Protein AF-0000000066282012 (afdb_homodimer)

Secondary structure (DSSP, 8-state):
-----GGGG-GGGGSPPSSHHHHHHHHHHHHHHHHHHHHHHT--EEETTSBEE-STTT---------------BTTEETTTTEE--HHHHHHHHHHHHHTTSEEEE-TTS-B--GGG--EEEE-SS-HHHHHHHHHHHHHHTT-TTSEEEHHHHHH-GGGTTSTTTT--HHHHHHHHHHHHHTTSEEEEE-TTS-EEEEEE-/-----GGGG-GGGGSPPSSHHHHHHHHHHHHHHHHHHHHHHT--EEETTSBEE-STTT---------------BTTEETTTTEE--HHHHHHHHHHHHHTTSEEEE-TTS-B--GGG--EEEE-SS-HHHHHHHHHHHHHHTT-TTSEEEHHHHHH-GGGTTSTTTT--HHHHHHHHHHHHHTTSEEEEE-TTS-EEEEEE-

pLDDT: mean 90.38, std 16.51, range [32.97, 98.81]

GO terms:
  GO:0000727 double-strand break repair via break-induced replication (P, HMP)
  GO:0005198 structural molecule activity (F, IDA)
  GO:0000814 ESCRT II complex (C, IDA)
  GO:0005198 structural molecule activity (F, IMP)
  GO:0005829 cytosol (C, HDA)
  GO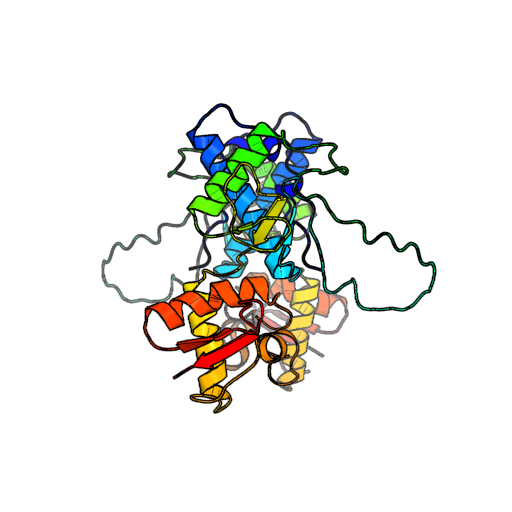:1904669 ATP export (P, IMP)
  GO:0006623 protein targeting to vacuole (P, IMP)
  GO:0000122 negative regulation of transcription by RNA polymerase II (P, IMP)
  GO:0005515 protein binding (F, IPI)
  GO:0043162 ubiquitin-dependent protein catabolic process via the multivesicular body sorting pathway (P, IDA)

Structure (mmCIF, N/CA/C/O backbone):
data_AF-0000000066282012-model_v1
#
loop_
_entity.id
_entity.type
_entity.pdbx_description
1 polymer 'Vacuolar protein-sorting-associated protein 25'
#
loop_
_atom_site.group_PDB
_atom_site.id
_atom_site.type_symbol
_atom_site.label_atom_id
_atom_site.label_alt_id
_atom_site.label_comp_id
_atom_site.label_asym_id
_atom_site.label_entity_id
_atom_site.label_seq_id
_atom_site.pdbx_PDB_ins_code
_atom_site.Cartn_x
_atom_site.Cartn_y
_atom_site.Cartn_z
_atom_site.occupancy
_atom_site.B_iso_or_equiv
_atom_site.auth_seq_id
_atom_site.auth_comp_id
_atom_site.auth_asym_id
_atom_site.auth_atom_id
_atom_site.pdbx_PDB_model_num
ATOM 1 N N . MET A 1 1 ? -2.496 -4.574 12.977 1 41.44 1 MET A N 1
ATOM 2 C CA . MET A 1 1 ? -1.714 -3.348 13.117 1 41.44 1 MET A CA 1
ATOM 3 C C . MET A 1 1 ? -0.965 -3.033 11.82 1 41.44 1 MET A C 1
ATOM 5 O O . MET A 1 1 ? -0.315 -3.908 11.25 1 41.44 1 MET A O 1
ATOM 9 N N . SER A 1 2 ? -1.35 -2.045 11.062 1 56.31 2 SER A N 1
ATOM 10 C CA . SER A 1 2 ? -0.956 -1.795 9.68 1 56.31 2 SER A CA 1
ATOM 11 C C . SER A 1 2 ? 0.54 -1.516 9.57 1 56.31 2 SER A C 1
ATOM 13 O O . SER A 1 2 ? 1.037 -0.541 10.141 1 56.31 2 SER A O 1
ATOM 15 N N . ALA A 1 3 ? 1.397 -2.445 9.32 1 78.19 3 ALA A N 1
ATOM 16 C CA . ALA A 1 3 ? 2.846 -2.613 9.242 1 78.19 3 ALA A CA 1
ATOM 17 C C . ALA A 1 3 ? 3.438 -1.736 8.141 1 78.19 3 ALA A C 1
ATOM 19 O O . ALA A 1 3 ? 2.719 -1.271 7.254 1 78.19 3 ALA A O 1
ATOM 20 N N . LEU A 1 4 ? 4.477 -1.032 8.406 1 93.38 4 LEU A N 1
ATOM 21 C CA . LEU A 1 4 ? 5.332 -0.391 7.41 1 93.38 4 LEU A CA 1
ATOM 22 C C . LEU A 1 4 ? 5.637 -1.342 6.258 1 93.38 4 LEU A C 1
ATOM 24 O O . LEU A 1 4 ? 5.879 -2.531 6.477 1 93.38 4 LEU A O 1
ATOM 28 N N . PRO A 1 5 ? 5.449 -0.832 5.066 1 95.25 5 PRO A N 1
ATOM 29 C CA . PRO A 1 5 ? 5.707 -1.697 3.912 1 95.25 5 PRO A CA 1
ATOM 30 C C . PRO A 1 5 ? 7.16 -2.16 3.832 1 95.25 5 PRO A C 1
ATOM 32 O O . PRO A 1 5 ? 8.039 -1.548 4.441 1 95.25 5 PRO A O 1
ATOM 35 N N . PRO A 1 6 ? 7.395 -3.146 3.066 1 95.81 6 PRO A N 1
ATOM 36 C CA . PRO A 1 6 ? 8.742 -3.699 2.965 1 95.81 6 PRO A CA 1
ATOM 37 C C . PRO A 1 6 ? 9.773 -2.67 2.492 1 95.81 6 PRO A C 1
ATOM 39 O O . PRO A 1 6 ? 10.93 -2.709 2.91 1 95.81 6 PRO A O 1
ATOM 42 N N . VAL A 1 7 ? 9.367 -1.748 1.699 1 96.94 7 VAL A N 1
ATOM 43 C CA . VAL A 1 7 ? 10.281 -0.755 1.149 1 96.94 7 VAL A CA 1
ATOM 44 C C . VAL A 1 7 ? 10.891 0.068 2.281 1 96.94 7 VAL A C 1
ATOM 46 O O . VAL A 1 7 ? 11.984 0.626 2.135 1 96.94 7 VAL A O 1
ATOM 49 N N . TYR A 1 8 ? 10.172 0.156 3.373 1 98 8 TYR A N 1
ATOM 50 C CA . TYR A 1 8 ? 10.672 0.896 4.523 1 98 8 TYR A CA 1
ATOM 51 C C . TYR A 1 8 ? 11.992 0.306 5.016 1 98 8 TYR A C 1
ATOM 53 O O . TYR A 1 8 ? 12.781 0.995 5.664 1 98 8 TYR A O 1
ATOM 61 N N . SER A 1 9 ? 12.266 -0.897 4.727 1 97.31 9 SER A N 1
ATOM 62 C CA . SER A 1 9 ? 13.5 -1.551 5.156 1 97.31 9 SER A CA 1
ATOM 63 C C . SER A 1 9 ? 14.5 -1.657 4.012 1 97.31 9 SER A C 1
ATOM 65 O O . SER A 1 9 ? 15.43 -2.469 4.062 1 97.31 9 SER A O 1
ATOM 67 N N . PHE A 1 10 ? 14.336 -0.864 2.961 1 97.88 10 PHE A N 1
ATOM 68 C CA . PHE A 1 10 ? 15.25 -0.803 1.826 1 97.88 10 PHE A CA 1
ATOM 69 C C . PHE A 1 10 ? 16.25 0.333 1.996 1 97.88 10 PHE A C 1
ATOM 71 O O . PHE A 1 10 ? 15.922 1.498 1.764 1 97.88 10 PHE A O 1
ATOM 78 N N . PRO A 1 11 ? 17.453 0.085 2.293 1 97.44 11 PRO A N 1
ATOM 79 C CA . PRO A 1 11 ? 18.438 1.054 2.771 1 97.44 11 PRO A CA 1
ATOM 80 C C . PRO A 1 11 ? 18.641 2.225 1.811 1 97.44 11 PRO A C 1
ATOM 82 O O . PRO A 1 11 ? 18.75 3.373 2.246 1 97.44 11 PRO A O 1
ATOM 85 N N . PRO A 1 12 ? 18.594 2.047 0.502 1 97.56 12 PRO A N 1
ATOM 86 C CA . PRO A 1 12 ? 18.812 3.184 -0.396 1 97.56 12 PRO A CA 1
ATOM 87 C C . PRO A 1 12 ? 17.766 4.281 -0.216 1 97.56 12 PRO A C 1
ATOM 89 O O . PRO A 1 12 ? 18.016 5.434 -0.585 1 97.56 12 PRO A O 1
ATOM 92 N N . LEU A 1 13 ? 16.625 3.924 0.334 1 98.5 13 LEU A N 1
ATOM 93 C CA . LEU A 1 13 ? 15.562 4.898 0.56 1 98.5 13 LEU A CA 1
ATOM 94 C C . LEU A 1 13 ? 16 5.961 1.559 1 98.5 13 LEU A C 1
ATOM 96 O O . LEU A 1 13 ? 15.477 7.078 1.556 1 98.5 13 LEU A O 1
ATOM 100 N N . TYR A 1 14 ? 17.031 5.691 2.35 1 98.44 14 TYR A N 1
ATOM 101 C CA . TYR A 1 14 ? 17.406 6.555 3.463 1 98.44 14 TYR A CA 1
ATOM 102 C C . TYR A 1 14 ? 18.531 7.508 3.057 1 98.44 14 TYR A C 1
ATOM 104 O O . TYR A 1 14 ? 18.828 8.461 3.777 1 98.44 14 TYR A O 1
ATOM 112 N N . THR A 1 15 ? 19.094 7.211 1.908 1 97.62 15 THR A N 1
ATOM 113 C CA . THR A 1 15 ? 20.188 8.039 1.425 1 97.62 15 THR A CA 1
ATOM 114 C C . THR A 1 15 ? 19.703 8.992 0.333 1 97.62 15 THR A C 1
ATOM 116 O O . THR A 1 15 ? 19.172 8.555 -0.685 1 97.62 15 THR A O 1
ATOM 119 N N . ARG A 1 16 ? 19.906 10.227 0.501 1 98.38 16 ARG A N 1
ATOM 120 C CA . ARG A 1 16 ? 19.516 11.234 -0.478 1 98.38 16 ARG A CA 1
ATOM 121 C C . ARG A 1 16 ? 20.203 10.992 -1.819 1 98.38 16 ARG A C 1
ATOM 123 O O . ARG A 1 16 ? 21.422 11.133 -1.936 1 98.38 16 ARG A O 1
ATOM 130 N N . GLN A 1 17 ? 19.375 10.734 -2.838 1 97.5 17 GLN A N 1
ATOM 131 C CA . GLN A 1 17 ? 19.922 10.375 -4.141 1 97.5 17 GLN A CA 1
ATOM 132 C C . GLN A 1 17 ? 20.438 11.602 -4.883 1 97.5 17 GLN A C 1
ATOM 134 O O . GLN A 1 17 ? 19.766 12.641 -4.918 1 97.5 17 GLN A O 1
ATOM 139 N N . PRO A 1 18 ? 21.594 11.469 -5.461 1 97.19 18 PRO A N 1
ATOM 140 C CA . PRO A 1 18 ? 22.188 12.625 -6.137 1 97.19 18 PRO A CA 1
ATOM 141 C C . PRO A 1 18 ? 21.438 13.008 -7.414 1 97.19 18 PRO A C 1
ATOM 143 O O . PRO A 1 18 ? 21.438 14.18 -7.805 1 97.19 18 PRO A O 1
ATOM 146 N N . ASN A 1 19 ? 20.906 11.992 -8.086 1 96.06 19 ASN A N 1
ATOM 147 C CA . ASN A 1 19 ? 20.109 12.242 -9.297 1 96.06 19 ASN A CA 1
ATOM 148 C C . ASN A 1 19 ? 18.75 12.82 -8.961 1 96.06 19 ASN A C 1
ATOM 150 O O . ASN A 1 19 ? 18 12.242 -8.164 1 96.06 19 ASN A O 1
ATOM 154 N N . SER A 1 20 ? 18.5 13.969 -9.555 1 96.56 20 SER A N 1
ATOM 155 C CA . SER A 1 20 ? 17.297 14.703 -9.211 1 96.56 20 SER A CA 1
ATOM 156 C C . SER A 1 20 ? 16.047 13.883 -9.508 1 96.56 20 SER A C 1
ATOM 158 O O . SER A 1 20 ? 15.086 13.898 -8.727 1 96.56 20 SER A O 1
ATOM 160 N N . LEU A 1 21 ? 16.062 13.25 -10.633 1 94.69 21 LEU A N 1
ATOM 161 C CA . LEU A 1 21 ? 14.898 12.445 -11 1 94.69 21 LEU A CA 1
ATOM 162 C C . LEU A 1 21 ? 14.703 11.297 -10.016 1 94.69 21 LEU A C 1
ATOM 164 O O . LEU A 1 21 ? 13.578 11.047 -9.57 1 94.69 21 LEU A O 1
ATOM 168 N N . THR A 1 22 ? 15.75 10.602 -9.664 1 96.5 22 THR A N 1
ATOM 169 C CA . THR A 1 22 ? 15.711 9.523 -8.688 1 96.5 22 THR A CA 1
ATOM 170 C C . THR A 1 22 ? 15.266 10.039 -7.32 1 96.5 22 THR A C 1
ATOM 172 O O . THR A 1 22 ? 14.469 9.398 -6.637 1 96.5 22 THR A O 1
ATOM 175 N N . ARG A 1 23 ? 15.773 11.18 -7.004 1 98.12 23 ARG A N 1
ATOM 176 C CA . ARG A 1 23 ? 15.445 11.781 -5.719 1 98.12 23 ARG A CA 1
ATOM 177 C C . ARG A 1 23 ? 13.961 12.117 -5.637 1 98.12 23 ARG A C 1
ATOM 179 O O . ARG A 1 23 ? 13.336 11.922 -4.594 1 98.12 23 ARG A O 1
ATOM 186 N N . ARG A 1 24 ? 13.453 12.641 -6.688 1 98.06 24 ARG A N 1
ATOM 187 C CA . ARG A 1 24 ? 12.023 12.953 -6.723 1 98.06 24 ARG A CA 1
ATOM 188 C C . ARG A 1 24 ? 11.188 11.703 -6.465 1 98.06 24 ARG A C 1
ATOM 190 O O . ARG A 1 24 ? 10.203 11.75 -5.723 1 98.06 24 ARG A O 1
ATOM 197 N N . GLN A 1 25 ? 11.578 10.609 -7.105 1 97.62 25 GLN A N 1
ATOM 198 C CA . GLN A 1 25 ? 10.867 9.352 -6.891 1 97.62 25 GLN A CA 1
ATOM 199 C C . GLN A 1 25 ? 11.055 8.852 -5.457 1 97.62 25 GLN A C 1
ATOM 201 O O . GLN A 1 25 ? 10.125 8.305 -4.863 1 97.62 25 GLN A O 1
ATOM 206 N N . GLN A 1 26 ? 12.266 9.07 -4.949 1 98.38 26 GLN A N 1
ATOM 207 C CA . GLN A 1 26 ? 12.562 8.734 -3.561 1 98.38 26 GLN A CA 1
ATOM 208 C C . GLN A 1 26 ? 11.656 9.516 -2.605 1 98.38 26 GLN A C 1
ATOM 210 O O . GLN A 1 26 ? 11.047 8.93 -1.705 1 98.38 26 GLN A O 1
ATOM 215 N N . ILE A 1 27 ? 11.539 10.758 -2.861 1 98.81 27 ILE A N 1
ATOM 216 C CA . ILE A 1 27 ? 10.719 11.633 -2.037 1 98.81 27 ILE A CA 1
ATOM 217 C C . ILE A 1 27 ? 9.25 11.203 -2.121 1 98.81 27 ILE A C 1
ATOM 219 O O . ILE A 1 27 ? 8.57 11.109 -1.101 1 98.81 27 ILE A O 1
ATOM 223 N N . SER A 1 28 ? 8.836 10.938 -3.295 1 98.31 28 SER A N 1
ATOM 224 C CA . SER A 1 28 ? 7.461 10.469 -3.48 1 98.31 28 SER A CA 1
ATOM 225 C C . SER A 1 28 ? 7.195 9.195 -2.691 1 98.31 28 SER A C 1
ATOM 227 O O . SER A 1 28 ? 6.113 9.023 -2.131 1 98.31 28 SER A O 1
ATOM 229 N N . THR A 1 29 ? 8.141 8.312 -2.646 1 98.25 29 THR A N 1
ATOM 230 C CA . THR A 1 29 ? 8.008 7.07 -1.9 1 98.25 29 THR A CA 1
ATOM 231 C C . THR A 1 29 ? 7.879 7.344 -0.405 1 98.25 29 THR A C 1
ATOM 233 O O . THR A 1 29 ? 7.027 6.766 0.268 1 98.25 29 THR A O 1
ATOM 236 N N . TRP A 1 30 ? 8.656 8.266 0.115 1 98.75 30 TRP A N 1
ATOM 237 C CA . TRP A 1 30 ? 8.57 8.641 1.523 1 98.75 30 TRP A CA 1
ATOM 238 C C . TRP A 1 30 ? 7.203 9.227 1.85 1 98.75 30 TRP A C 1
ATOM 240 O O . TRP A 1 30 ? 6.602 8.883 2.871 1 98.75 30 TRP A O 1
ATOM 250 N N . ILE A 1 31 ? 6.805 10.062 0.962 1 98.44 31 ILE A N 1
ATOM 251 C CA . ILE A 1 31 ? 5.5 10.688 1.165 1 98.44 31 ILE A CA 1
ATOM 252 C C . ILE A 1 31 ? 4.418 9.609 1.231 1 98.44 31 ILE A C 1
ATOM 254 O O . ILE A 1 31 ? 3.535 9.656 2.092 1 98.44 31 ILE A O 1
ATOM 258 N N . ASP A 1 32 ? 4.512 8.656 0.389 1 97.44 32 ASP A N 1
ATOM 259 C CA . ASP A 1 32 ? 3.559 7.555 0.361 1 97.44 32 ASP A CA 1
ATOM 260 C C . ASP A 1 32 ? 3.607 6.75 1.66 1 97.44 32 ASP A C 1
ATOM 262 O O . ASP A 1 32 ? 2.566 6.422 2.232 1 97.44 32 ASP A O 1
ATOM 266 N N . ILE A 1 33 ? 4.773 6.426 2.125 1 97.56 33 ILE A N 1
ATOM 267 C CA . ILE A 1 33 ? 4.965 5.668 3.357 1 97.56 33 ILE A CA 1
ATOM 268 C C . ILE A 1 33 ? 4.348 6.426 4.531 1 97.56 33 ILE A C 1
ATOM 270 O O . ILE A 1 33 ? 3.576 5.855 5.309 1 97.56 33 ILE A O 1
ATOM 274 N N . ILE A 1 34 ? 4.648 7.703 4.641 1 97.69 34 ILE A N 1
ATOM 275 C CA . ILE A 1 34 ? 4.156 8.539 5.734 1 97.69 34 ILE A CA 1
ATOM 276 C C . ILE A 1 34 ? 2.629 8.578 5.703 1 97.69 34 ILE A C 1
ATOM 278 O O . ILE A 1 34 ? 1.974 8.344 6.719 1 97.69 34 ILE A O 1
ATOM 282 N N . SER A 1 35 ? 2.121 8.867 4.523 1 96.81 35 SER A N 1
ATOM 283 C CA . SER A 1 35 ? 0.679 9.023 4.371 1 96.81 35 SER A CA 1
ATOM 284 C C . SER A 1 35 ? -0.057 7.738 4.738 1 96.81 35 SER A C 1
ATOM 286 O O . SER A 1 35 ? -1.025 7.766 5.5 1 96.81 35 SER A O 1
ATOM 288 N N . GLN A 1 36 ? 0.411 6.617 4.25 1 95.12 36 GLN A N 1
ATOM 289 C CA . GLN A 1 36 ? -0.254 5.34 4.484 1 95.12 36 GLN A CA 1
ATOM 290 C C . GLN A 1 36 ? -0.145 4.922 5.949 1 95.12 36 GLN A C 1
ATOM 292 O O . GLN A 1 36 ? -1.116 4.445 6.535 1 95.12 36 GLN A O 1
ATOM 297 N N . TYR A 1 37 ? 0.98 5.102 6.535 1 95.69 37 TYR A N 1
ATOM 298 C CA . TYR A 1 37 ? 1.194 4.742 7.934 1 95.69 37 TYR A CA 1
ATOM 299 C C . TYR A 1 37 ? 0.274 5.539 8.852 1 95.69 37 T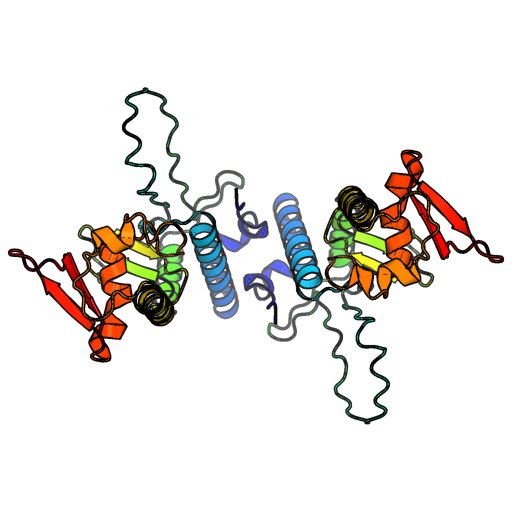YR A C 1
ATOM 301 O O . TYR A 1 37 ? -0.414 4.969 9.703 1 95.69 37 TYR A O 1
ATOM 309 N N . CYS A 1 38 ? 0.281 6.82 8.664 1 95.69 38 CYS A N 1
ATOM 310 C CA . CYS A 1 38 ? -0.518 7.688 9.523 1 95.69 38 CYS A CA 1
ATOM 311 C C . CYS A 1 38 ? -2.008 7.438 9.32 1 95.69 38 CYS A C 1
ATOM 313 O O . CYS A 1 38 ? -2.781 7.441 10.281 1 95.69 38 CYS A O 1
ATOM 315 N N . LYS A 1 39 ? -2.393 7.25 8.094 1 94.94 39 LYS A N 1
ATOM 316 C CA . LYS A 1 39 ? -3.795 6.953 7.816 1 94.94 39 LYS A CA 1
ATOM 317 C C . LYS A 1 39 ? -4.234 5.676 8.523 1 94.94 39 LYS A C 1
ATOM 319 O O . LYS A 1 39 ? -5.258 5.66 9.211 1 94.94 39 LYS A O 1
ATOM 324 N N . THR A 1 40 ? -3.432 4.656 8.359 1 93.06 40 THR A N 1
ATOM 325 C CA . THR A 1 40 ? -3.777 3.35 8.914 1 93.06 40 THR A CA 1
ATOM 326 C C . THR A 1 40 ? -3.805 3.393 10.438 1 93.06 40 THR A C 1
ATOM 328 O O . THR A 1 40 ? -4.656 2.76 11.062 1 93.06 40 THR A O 1
ATOM 331 N N . LYS A 1 41 ? -2.918 4.148 11.039 1 92 41 LYS A N 1
ATOM 332 C CA . LYS A 1 41 ? -2.809 4.219 12.492 1 92 41 LYS A CA 1
ATOM 333 C C . LYS A 1 41 ? -3.615 5.387 13.047 1 92 41 LYS A C 1
ATOM 335 O O . LYS A 1 41 ? -3.623 5.625 14.258 1 92 41 LYS A O 1
ATOM 340 N N . LYS A 1 42 ? -4.25 6.125 12.164 1 92 42 LYS A N 1
ATOM 341 C CA . LYS A 1 42 ? -5.066 7.281 12.516 1 92 42 LYS A CA 1
ATOM 342 C C . LYS A 1 42 ? -4.254 8.312 13.289 1 92 42 LYS A C 1
ATOM 344 O O . LYS A 1 42 ? -4.695 8.805 14.328 1 92 42 LYS A O 1
ATOM 349 N N . ILE A 1 43 ? -3.092 8.562 12.82 1 94.25 43 ILE A N 1
ATOM 350 C CA . ILE A 1 43 ? -2.199 9.57 13.383 1 94.25 43 ILE A CA 1
ATOM 351 C C . ILE A 1 43 ? -2.389 10.891 12.641 1 94.25 43 ILE A C 1
ATOM 353 O O . ILE A 1 43 ? -2.33 10.938 11.414 1 94.25 43 ILE A O 1
ATOM 357 N N . TRP A 1 44 ? -2.516 11.938 13.43 1 95.12 44 TRP A N 1
ATOM 358 C CA . TRP A 1 44 ? -2.859 13.219 12.812 1 95.12 44 TRP A CA 1
ATOM 359 C C . TRP A 1 44 ? -1.652 14.141 12.766 1 95.12 44 TRP A C 1
ATOM 361 O O . TRP A 1 44 ? -1.648 15.141 12.039 1 95.12 44 TRP A O 1
ATOM 371 N N . TYR A 1 45 ? -0.568 13.789 13.602 1 93.12 45 TYR A N 1
ATOM 372 C CA . TYR A 1 45 ? 0.567 14.688 13.766 1 93.12 45 TYR A CA 1
ATOM 373 C C . TYR A 1 45 ? 1.885 13.93 13.664 1 93.12 45 TYR A C 1
ATOM 375 O O . TYR A 1 45 ? 1.982 12.781 14.094 1 93.12 45 TYR A O 1
ATOM 383 N N . MET A 1 46 ? 2.781 14.711 13.141 1 96.06 46 MET A N 1
ATOM 384 C CA . MET A 1 46 ? 4.176 14.289 13.242 1 96.06 46 MET A CA 1
ATOM 385 C C . MET A 1 46 ? 5.082 15.484 13.539 1 96.06 46 MET A C 1
ATOM 387 O O . MET A 1 46 ? 4.836 16.594 13.055 1 96.06 46 MET A O 1
ATOM 391 N N . SER A 1 47 ? 6.07 15.266 14.328 1 95.62 47 SER A N 1
ATOM 392 C CA . SER A 1 47 ? 7.043 16.328 14.578 1 95.62 47 SER A CA 1
ATOM 393 C C . SER A 1 47 ? 7.977 16.5 13.383 1 95.62 47 SER A C 1
ATOM 395 O O . SER A 1 47 ? 8.047 15.641 12.508 1 95.62 47 SER A O 1
ATOM 397 N N . VAL A 1 48 ? 8.703 17.547 13.352 1 95.69 48 VAL A N 1
ATOM 398 C CA . VAL A 1 48 ? 9.578 17.922 12.242 1 95.69 48 VAL A CA 1
ATOM 399 C C . VAL A 1 48 ? 10.664 16.859 12.062 1 95.69 48 VAL A C 1
ATOM 401 O O . VAL A 1 48 ? 11.125 16.625 10.945 1 95.69 48 VAL A O 1
ATOM 404 N N . ASP A 1 49 ? 10.992 16.172 13.156 1 95.06 49 ASP A N 1
ATOM 405 C CA . ASP A 1 49 ? 12.047 15.164 13.07 1 95.06 49 ASP A CA 1
ATOM 406 C C . ASP A 1 49 ? 11.492 13.82 12.594 1 95.06 49 ASP A C 1
ATOM 408 O O . ASP A 1 49 ? 12.25 12.867 12.391 1 95.06 49 ASP A O 1
ATOM 412 N N . GLY A 1 50 ? 10.211 13.75 12.453 1 96.12 50 GLY A N 1
ATOM 413 C CA . GLY A 1 50 ? 9.609 12.539 11.914 1 96.12 50 GLY A CA 1
ATOM 414 C C . GLY A 1 50 ? 8.969 11.664 12.977 1 96.12 50 GLY A C 1
ATOM 415 O O . GLY A 1 50 ? 8.531 10.547 12.688 1 96.12 50 GLY A O 1
ATOM 416 N N . THR A 1 51 ? 8.852 12.164 14.195 1 96 51 THR A N 1
ATOM 417 C CA . THR A 1 51 ? 8.242 11.406 15.281 1 96 51 THR A CA 1
ATOM 418 C C . THR A 1 51 ? 6.723 11.523 15.25 1 96 51 THR A C 1
ATOM 420 O O . THR A 1 51 ? 6.184 12.625 15.125 1 96 51 THR A O 1
ATOM 423 N N . VAL A 1 52 ? 6.094 10.367 15.25 1 94.19 52 VAL A N 1
ATOM 424 C CA . VAL A 1 52 ? 4.637 10.352 15.266 1 94.19 52 VAL A CA 1
ATOM 425 C C . VAL A 1 52 ? 4.125 10.781 16.641 1 94.19 52 VAL A C 1
ATOM 427 O O . VAL A 1 52 ? 4.703 10.414 17.656 1 94.19 52 VAL A O 1
ATOM 430 N N . ILE A 1 53 ? 3.111 11.57 16.672 1 87.38 53 ILE A N 1
ATOM 431 C CA . ILE A 1 53 ? 2.516 12.055 17.922 1 87.38 53 ILE A CA 1
ATOM 432 C C . ILE A 1 53 ? 1.062 11.594 18 1 87.38 53 ILE A C 1
ATOM 434 O O . ILE A 1 53 ? 0.241 11.945 17.156 1 87.38 53 ILE A O 1
ATOM 438 N N . ASN A 1 54 ? 0.783 10.672 18.875 1 76.06 54 ASN A N 1
ATOM 439 C CA . ASN A 1 54 ? -0.571 10.156 19.047 1 76.06 54 ASN A CA 1
ATOM 440 C C . ASN A 1 54 ? -1.279 10.828 20.219 1 76.06 54 ASN A C 1
ATOM 442 O O . ASN A 1 54 ? -0.809 10.758 21.359 1 76.06 54 ASN A O 1
ATOM 446 N N . ASP A 1 55 ? -2.174 11.766 20.016 1 62.75 55 ASP A N 1
ATOM 447 C CA . ASP A 1 55 ? -2.943 12.375 21.109 1 62.75 55 ASP A CA 1
ATOM 448 C C . ASP A 1 55 ? -3.859 11.352 21.766 1 62.75 55 ASP A C 1
ATOM 450 O O . ASP A 1 55 ? -4.18 11.469 22.953 1 62.75 55 ASP A O 1
ATOM 454 N N . ASN A 1 56 ? -4.473 10.469 21.031 1 54.78 56 ASN A N 1
ATOM 455 C CA . ASN A 1 56 ? -5.43 9.547 21.641 1 54.78 56 ASN A CA 1
ATOM 456 C C . ASN A 1 56 ? -4.789 8.711 22.734 1 54.78 56 ASN A C 1
ATOM 458 O O . ASN A 1 56 ? -5.488 8.117 23.562 1 54.78 56 ASN A O 1
ATOM 462 N N . GLU A 1 57 ? -3.586 8.609 22.75 1 46.62 57 GLU A N 1
ATOM 463 C CA . GLU A 1 57 ? -2.988 7.852 23.844 1 46.62 57 GLU A CA 1
ATOM 464 C C . GLU A 1 57 ? -2.811 8.727 25.094 1 46.62 57 GLU A C 1
ATOM 466 O O . GLU A 1 57 ? -2.445 8.227 26.156 1 46.62 57 GLU A O 1
ATOM 471 N N . LEU A 1 58 ? -2.951 10.047 25 1 41.12 58 LEU A N 1
ATOM 472 C CA . LEU A 1 58 ? -2.84 10.844 26.219 1 41.12 58 LEU A CA 1
ATOM 473 C C . LEU A 1 58 ? -3.955 10.492 27.203 1 41.12 58 LEU A C 1
ATOM 475 O O . LEU A 1 58 ? -3.758 10.539 28.422 1 41.12 58 LEU A O 1
ATOM 479 N N . ASP A 1 59 ? -5.262 10.398 26.828 1 37.03 59 ASP A N 1
ATOM 480 C CA . ASP A 1 59 ? -6.32 10.367 27.844 1 37.03 59 ASP A CA 1
ATOM 481 C C . ASP A 1 59 ? -6.332 9.039 28.594 1 37.03 59 ASP A C 1
ATOM 483 O O . ASP A 1 59 ? -7.203 8.805 29.422 1 37.03 59 ASP A O 1
ATOM 487 N N . SER A 1 60 ? -6.062 7.891 28.188 1 35.12 60 SER A N 1
ATOM 488 C CA . SER A 1 60 ? -6.309 6.961 29.281 1 35.12 60 SER A CA 1
ATOM 489 C C . SER A 1 60 ? -5.465 7.305 30.5 1 35.12 60 SER A C 1
ATOM 491 O O . SER A 1 60 ? -4.234 7.367 30.422 1 35.12 60 SER A O 1
ATOM 493 N N . GLY A 1 61 ? -5.871 8.164 31.453 1 33.59 61 GLY A N 1
ATOM 494 C CA . GLY A 1 61 ? -5.52 8.406 32.844 1 33.59 61 GLY A CA 1
ATOM 495 C C . GLY A 1 61 ? -4.902 7.203 33.531 1 33.59 61 GLY A C 1
ATOM 496 O O . GLY A 1 61 ? -4.887 7.121 34.75 1 33.59 61 GLY A O 1
ATOM 497 N N . SER A 1 62 ? -5.312 5.91 33.25 1 34.34 62 SER A N 1
ATOM 498 C CA . SER A 1 62 ? -4.738 5.016 34.25 1 34.34 62 SER A CA 1
ATOM 499 C C . SER A 1 62 ? -3.287 5.375 34.562 1 34.34 62 SER A C 1
ATOM 501 O O . SER A 1 62 ? -2.5 5.605 33.625 1 34.34 62 SER A O 1
ATOM 503 N N . THR A 1 63 ? -2.998 5.926 35.812 1 33.06 63 THR A N 1
ATOM 504 C CA . THR A 1 63 ? -1.838 6.012 36.688 1 33.06 63 THR A CA 1
ATOM 505 C C . THR A 1 63 ? -0.868 4.863 36.406 1 33.06 63 THR A C 1
ATOM 507 O O . THR A 1 63 ? 0.124 4.703 37.125 1 33.06 63 THR A O 1
ATOM 510 N N . ASP A 1 64 ? -1.479 3.561 36.281 1 33.88 64 ASP A N 1
ATOM 511 C CA . ASP A 1 64 ? -0.423 2.553 36.344 1 33.88 64 ASP A CA 1
ATOM 512 C C . ASP A 1 64 ? 0.79 2.982 35.531 1 33.88 64 ASP A C 1
ATOM 514 O O . ASP A 1 64 ? 0.647 3.654 34.5 1 33.88 64 ASP A O 1
ATOM 518 N N . ASN A 1 65 ? 2.02 3.014 36.219 1 34.12 65 ASN A N 1
ATOM 519 C CA . ASN A 1 65 ? 3.457 3.016 35.969 1 34.12 65 ASN A CA 1
ATOM 520 C C . ASN A 1 65 ? 3.801 2.355 34.625 1 34.12 65 ASN A C 1
ATOM 522 O O . ASN A 1 65 ? 4.934 1.912 34.438 1 34.12 65 ASN A O 1
ATOM 526 N N . ASP A 1 66 ? 2.834 1.527 34.25 1 35 66 ASP A N 1
ATOM 527 C CA . ASP A 1 66 ? 3.398 0.83 33.094 1 35 66 ASP A CA 1
ATOM 528 C C . ASP A 1 66 ? 3.918 1.819 32.062 1 35 66 ASP A C 1
ATOM 530 O O . ASP A 1 66 ? 3.16 2.654 31.562 1 35 66 ASP A O 1
ATOM 534 N N . ASP A 1 67 ? 5.117 2.244 32.219 1 34.84 67 ASP A N 1
ATOM 535 C CA . ASP A 1 67 ? 6.188 2.633 31.312 1 34.84 67 ASP A CA 1
ATOM 536 C C . ASP A 1 67 ? 5.867 2.203 29.875 1 34.84 67 ASP A C 1
ATOM 538 O O . ASP A 1 67 ? 6.77 1.86 29.109 1 34.84 67 ASP A O 1
ATOM 542 N N . SER A 1 68 ? 4.816 1.537 29.797 1 37.59 68 SER A N 1
ATOM 543 C CA . SER A 1 68 ? 4.656 1.108 28.406 1 37.59 68 SER A CA 1
ATOM 544 C C . SER A 1 68 ? 4.926 2.256 27.438 1 37.59 68 SER A C 1
ATOM 546 O O . SER A 1 68 ? 4.188 3.242 27.406 1 37.59 68 SER A O 1
ATOM 548 N N . LYS A 1 69 ? 6.078 2.648 27.375 1 38.47 69 LYS A N 1
ATOM 549 C CA . LYS A 1 69 ? 6.875 3.508 26.5 1 38.47 69 LYS A CA 1
ATOM 550 C C . LYS A 1 69 ? 6.152 3.777 25.188 1 38.47 69 LYS A C 1
ATOM 552 O O . LYS A 1 69 ? 5.957 2.863 24.391 1 38.47 69 LYS A O 1
ATOM 557 N N . LYS A 1 70 ? 5.074 4.539 25.281 1 45.84 70 LYS A N 1
ATOM 558 C CA . LYS A 1 70 ? 4.539 5.195 24.094 1 45.84 70 LYS A CA 1
ATOM 559 C C . LYS A 1 70 ? 5.617 5.363 23.016 1 45.84 70 LYS A C 1
ATOM 561 O O . LYS A 1 70 ? 6.348 6.355 23.016 1 45.84 70 LYS A O 1
ATOM 566 N N . ILE A 1 71 ? 6.422 4.457 22.906 1 50.47 71 ILE A N 1
ATOM 567 C CA . ILE A 1 71 ? 7.535 4.496 21.969 1 50.47 71 ILE A CA 1
ATOM 568 C C . ILE A 1 71 ? 7.094 5.176 20.672 1 50.47 71 ILE A C 1
ATOM 570 O O . ILE A 1 71 ? 6.242 4.652 19.938 1 50.47 71 ILE A O 1
ATOM 574 N N . SER A 1 72 ? 7.016 6.594 20.75 1 74.19 72 SER A N 1
ATOM 575 C CA . SER A 1 72 ? 6.859 7.477 19.594 1 74.19 72 SER A CA 1
ATOM 576 C C . SER A 1 72 ? 7.793 7.074 18.453 1 74.19 72 SER A C 1
ATOM 578 O O . SER A 1 72 ? 9 6.922 18.656 1 74.19 72 SER A O 1
ATOM 580 N N . LYS A 1 73 ? 7.336 6.453 17.547 1 90.5 73 LYS A N 1
ATOM 581 C CA . LYS A 1 73 ? 8.102 5.965 16.406 1 90.5 73 LYS A CA 1
ATOM 582 C C . LYS A 1 73 ? 8.531 7.117 15.492 1 90.5 73 LYS A C 1
ATOM 584 O O . LYS A 1 73 ? 7.715 7.973 15.148 1 90.5 73 LYS A O 1
ATOM 589 N N . ASN A 1 74 ? 9.797 7.266 15.398 1 96.31 74 ASN A N 1
ATOM 590 C CA . ASN A 1 74 ? 10.336 8.148 14.375 1 96.31 74 ASN A CA 1
ATOM 591 C C . ASN A 1 74 ? 10.445 7.449 13.031 1 96.31 74 ASN A C 1
ATOM 593 O O . ASN A 1 74 ? 11.25 6.527 12.867 1 96.31 74 ASN A O 1
ATOM 597 N N . LEU A 1 75 ? 9.742 7.871 12.039 1 97.38 75 LEU A N 1
ATOM 598 C CA . LEU A 1 75 ? 9.672 7.16 10.766 1 97.38 75 LEU A CA 1
ATOM 599 C C . LEU A 1 75 ? 10.961 7.332 9.977 1 97.38 75 LEU A C 1
ATOM 601 O O . LEU A 1 75 ? 11.266 6.523 9.094 1 97.38 75 LEU A O 1
ATOM 605 N N . PHE A 1 76 ? 11.727 8.359 10.266 1 98.56 76 PHE A N 1
ATOM 606 C CA . PHE A 1 76 ? 12.922 8.617 9.484 1 98.56 76 PHE A CA 1
ATOM 607 C C . PHE A 1 76 ? 14.125 7.898 10.078 1 98.56 76 PHE A C 1
ATOM 609 O O . PHE A 1 76 ? 15.25 8.039 9.578 1 98.56 76 PHE A O 1
ATOM 616 N N . ASN A 1 77 ? 13.891 7.211 11.164 1 97.38 77 ASN A N 1
ATOM 617 C CA . ASN A 1 77 ? 14.914 6.391 11.812 1 97.38 77 ASN A CA 1
ATOM 618 C C . ASN A 1 77 ? 14.477 4.93 11.914 1 97.38 77 ASN A C 1
ATOM 620 O O . ASN A 1 77 ? 13.5 4.613 12.586 1 97.38 77 ASN A O 1
ATOM 624 N N . ASN A 1 78 ? 15.211 4.07 11.188 1 97 78 ASN A N 1
ATOM 625 C CA . ASN A 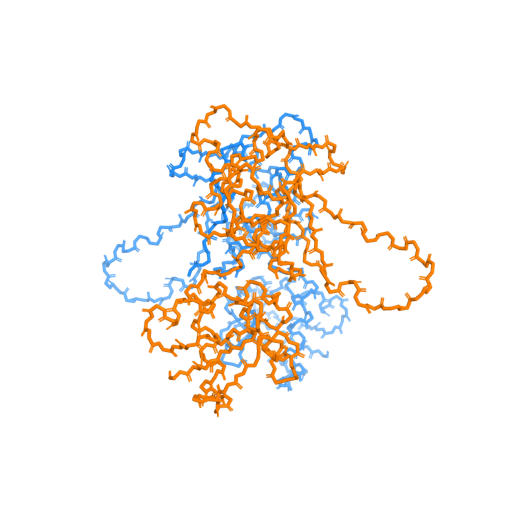1 78 ? 14.945 2.639 11.25 1 97 78 ASN A CA 1
ATOM 626 C C . ASN A 1 78 ? 16.062 1.89 11.961 1 97 78 ASN A C 1
ATOM 628 O O . ASN A 1 78 ? 17.094 1.589 11.359 1 97 78 ASN A O 1
ATOM 632 N N . GLU A 1 79 ? 15.828 1.544 13.172 1 94.81 79 GLU A N 1
ATOM 633 C CA . GLU A 1 79 ? 16.844 0.911 14.016 1 94.81 79 GLU A CA 1
ATOM 634 C C . GLU A 1 79 ? 17.125 -0.516 13.555 1 94.81 79 GLU A C 1
ATOM 636 O O . GLU A 1 79 ? 18.25 -1.009 13.711 1 94.81 79 GLU A O 1
ATOM 641 N N . ASP A 1 80 ? 16.172 -1.174 12.992 1 94 80 ASP A N 1
ATOM 642 C CA . ASP A 1 80 ? 16.328 -2.561 12.562 1 94 80 ASP A CA 1
ATOM 643 C C . ASP A 1 80 ? 17.422 -2.691 11.5 1 94 80 ASP A C 1
ATOM 645 O O . ASP A 1 80 ? 18.156 -3.682 11.469 1 94 80 ASP A O 1
ATOM 649 N N . ILE A 1 81 ? 17.469 -1.65 10.609 1 95.88 81 ILE A N 1
ATOM 650 C CA . ILE A 1 81 ? 18.453 -1.709 9.547 1 95.88 81 ILE A CA 1
ATOM 651 C C . ILE A 1 81 ? 19.531 -0.654 9.781 1 95.88 81 ILE A C 1
ATOM 653 O O . ILE A 1 81 ? 20.391 -0.436 8.93 1 95.88 81 ILE A O 1
ATOM 657 N N . GLN A 1 82 ? 19.438 -0.003 10.914 1 96 82 GLN A N 1
ATOM 658 C CA . GLN A 1 82 ? 20.406 0.991 11.344 1 96 82 GLN A CA 1
ATOM 659 C C . GLN A 1 82 ? 20.578 2.084 10.297 1 96 82 GLN A C 1
ATOM 661 O O . GLN A 1 82 ? 21.703 2.396 9.906 1 96 82 GLN A O 1
ATOM 666 N N . ARG A 1 83 ? 19.469 2.635 9.844 1 97.5 83 ARG A N 1
ATOM 667 C CA . ARG A 1 83 ? 19.469 3.727 8.875 1 97.5 83 ARG A CA 1
ATOM 668 C C . ARG A 1 83 ? 18.625 4.891 9.367 1 97.5 83 ARG A C 1
ATOM 670 O O . ARG A 1 83 ? 17.625 4.688 10.062 1 97.5 83 ARG A O 1
ATOM 677 N N . SER A 1 84 ? 19.062 6.086 8.961 1 98.25 84 SER A N 1
ATOM 678 C CA . SER A 1 84 ? 18.312 7.305 9.258 1 98.25 84 SER A CA 1
ATOM 679 C C . SER A 1 84 ? 18.406 8.297 8.102 1 98.25 84 SER A C 1
ATOM 681 O O . SER A 1 84 ? 19.391 8.305 7.355 1 98.25 84 SER A O 1
ATOM 683 N N . VAL A 1 85 ? 17.453 9.031 7.949 1 98.62 85 VAL A N 1
ATOM 684 C CA . VAL A 1 85 ? 17.438 10.062 6.922 1 98.62 85 VAL A CA 1
ATOM 685 C C . VAL A 1 85 ? 18.078 11.336 7.453 1 98.62 85 VAL A C 1
ATOM 687 O O . VAL A 1 85 ? 17.859 11.727 8.602 1 98.62 85 VAL A O 1
ATOM 690 N N . SER A 1 86 ? 18.906 11.977 6.68 1 98.38 86 SER A N 1
ATOM 691 C CA . SER A 1 86 ? 19.547 13.219 7.098 1 98.38 86 SER A CA 1
ATOM 692 C C . SER A 1 86 ? 18.531 14.344 7.25 1 98.38 86 SER A C 1
ATOM 694 O O . SER A 1 86 ? 17.484 14.344 6.582 1 98.38 86 SER A O 1
ATOM 696 N N . GLN A 1 87 ? 18.875 15.352 8.078 1 97 87 GLN A N 1
ATOM 697 C CA . GLN A 1 87 ? 17.969 16.469 8.32 1 97 87 GLN A CA 1
ATOM 698 C C . GLN A 1 87 ? 17.703 17.25 7.035 1 97 87 GLN A C 1
ATOM 700 O O . GLN A 1 87 ? 16.578 17.688 6.793 1 97 87 GLN A O 1
ATOM 705 N N . VAL A 1 88 ? 18.719 17.406 6.285 1 97.31 88 VAL A N 1
ATOM 706 C CA . VAL A 1 88 ? 18.594 18.125 5.016 1 97.31 88 VAL A CA 1
ATOM 707 C C . VAL A 1 88 ? 17.531 17.438 4.152 1 97.31 88 VAL A C 1
ATOM 709 O O . VAL A 1 88 ? 16.672 18.094 3.582 1 97.31 88 VAL A O 1
ATOM 712 N N . PHE A 1 89 ? 17.609 16.172 4.035 1 98.5 89 PHE A N 1
ATOM 713 C CA . PHE A 1 89 ? 16.688 15.406 3.199 1 98.5 89 PHE A CA 1
ATOM 714 C C . PHE A 1 89 ? 15.297 15.367 3.816 1 98.5 89 PHE A C 1
ATOM 716 O O . PHE A 1 89 ? 14.297 15.438 3.104 1 98.5 89 PHE A O 1
ATOM 723 N N . ILE A 1 90 ? 15.18 15.281 5.125 1 98.25 90 ILE A N 1
ATOM 724 C CA . ILE A 1 90 ? 13.898 15.352 5.812 1 98.25 90 ILE A CA 1
ATOM 725 C C . ILE A 1 90 ? 13.18 16.641 5.438 1 98.25 90 ILE A C 1
ATOM 727 O O . ILE A 1 90 ? 11.992 16.625 5.105 1 98.25 90 ILE A O 1
ATOM 731 N N . ASP A 1 91 ? 13.891 17.688 5.441 1 97.06 91 ASP A N 1
ATOM 732 C CA . ASP A 1 91 ? 13.32 18.984 5.102 1 97.06 91 ASP A CA 1
ATOM 733 C C . ASP A 1 91 ? 12.789 18.984 3.672 1 97.06 91 ASP A C 1
ATOM 735 O O . ASP A 1 91 ? 11.742 19.578 3.396 1 97.06 91 ASP A O 1
ATOM 739 N N . GLU A 1 92 ? 13.531 18.359 2.77 1 98.06 92 GLU A N 1
ATOM 740 C CA . GLU A 1 92 ? 13.086 18.281 1.384 1 98.06 92 GLU A CA 1
ATOM 741 C C . GLU A 1 92 ? 11.789 17.484 1.274 1 98.06 92 GLU A C 1
ATOM 743 O O . GLU A 1 92 ? 10.891 17.844 0.508 1 98.06 92 GLU A O 1
ATOM 748 N N . ILE A 1 93 ? 11.695 16.406 2.012 1 98.62 93 ILE A N 1
ATOM 749 C CA . ILE A 1 93 ? 10.508 15.555 2.012 1 98.62 93 ILE A CA 1
ATOM 750 C C . ILE A 1 93 ? 9.305 16.359 2.504 1 98.62 93 ILE A C 1
ATOM 752 O O . ILE A 1 93 ? 8.266 16.406 1.838 1 98.62 93 ILE A O 1
ATOM 756 N N . TRP A 1 94 ? 9.492 17.062 3.604 1 98 94 TRP A N 1
ATOM 757 C CA . TRP A 1 94 ? 8.406 17.859 4.156 1 98 94 TRP A CA 1
ATOM 758 C C . TRP A 1 94 ? 7.98 18.953 3.178 1 98 94 TRP A C 1
ATOM 760 O O . TRP A 1 94 ? 6.785 19.188 2.982 1 98 94 TRP A O 1
ATOM 770 N N . SER A 1 95 ? 8.977 19.609 2.676 1 97.56 95 SER A N 1
ATOM 771 C CA . SER A 1 95 ? 8.703 20.688 1.738 1 97.56 95 SER A CA 1
ATOM 772 C C . SER A 1 95 ? 7.844 20.203 0.57 1 97.56 95 SER A C 1
ATOM 774 O O . SER A 1 95 ? 6.832 20.828 0.237 1 97.56 95 SER A O 1
ATOM 776 N N . GLN A 1 96 ? 8.258 19.094 -0.014 1 98.31 96 GLN A N 1
ATOM 777 C CA . GLN A 1 96 ? 7.516 18.562 -1.146 1 98.31 96 GLN A CA 1
ATOM 778 C C . GLN A 1 96 ? 6.129 18.078 -0.714 1 98.31 96 GLN A C 1
ATOM 780 O O . GLN A 1 96 ? 5.145 18.312 -1.419 1 98.31 96 GLN A O 1
ATOM 785 N N . MET A 1 97 ? 6.02 17.422 0.4 1 98 97 MET A N 1
ATOM 786 C CA . MET A 1 97 ? 4.738 16.938 0.91 1 98 97 MET A CA 1
ATOM 787 C C . MET A 1 97 ? 3.771 18.094 1.15 1 98 97 MET A C 1
ATOM 789 O O . MET A 1 97 ? 2.584 17.984 0.843 1 98 97 MET A O 1
ATOM 793 N N . THR A 1 98 ? 4.27 19.156 1.655 1 97.06 98 THR A N 1
ATOM 794 C CA . THR A 1 98 ? 3.48 20.375 1.869 1 97.06 98 THR A CA 1
ATOM 795 C C . THR A 1 98 ? 3.006 20.953 0.54 1 97.06 98 THR A C 1
ATOM 797 O O . THR A 1 98 ? 1.835 21.297 0.394 1 97.06 98 THR A O 1
ATOM 800 N N . LYS A 1 99 ? 3.9 21.016 -0.373 1 97 99 LYS A N 1
ATOM 801 C CA . LYS A 1 99 ? 3.574 21.547 -1.696 1 97 99 LYS A CA 1
ATOM 802 C C . LYS A 1 99 ? 2.471 20.719 -2.355 1 97 99 LYS A C 1
ATOM 804 O O . LYS A 1 99 ? 1.629 21.266 -3.074 1 97 99 LYS A O 1
ATOM 809 N N . GLU A 1 100 ? 2.438 19.438 -2.107 1 96.94 100 GLU A N 1
ATOM 810 C CA . GLU A 1 100 ? 1.446 18.547 -2.686 1 96.94 100 GLU A CA 1
ATOM 811 C C . GLU A 1 100 ? 0.131 18.594 -1.914 1 96.94 100 GLU A C 1
ATOM 813 O O . GLU A 1 100 ? -0.848 17.953 -2.299 1 96.94 100 GLU A O 1
ATOM 818 N N . GLY A 1 101 ? 0.124 19.281 -0.817 1 96.12 101 GLY A N 1
ATOM 819 C CA . GLY A 1 101 ? -1.083 19.438 -0.02 1 96.12 101 GLY A CA 1
ATOM 820 C C . GLY A 1 101 ? -1.384 18.219 0.836 1 96.12 101 GLY A C 1
ATOM 821 O O . GLY A 1 101 ? -2.541 17.969 1.175 1 96.12 101 GLY A O 1
ATOM 822 N N . LYS A 1 102 ? -0.34 17.438 1.179 1 97.5 102 LYS A N 1
ATOM 823 C CA . LYS A 1 102 ? -0.542 16.203 1.927 1 97.5 102 LYS A CA 1
ATOM 824 C C . LYS A 1 102 ? -0.179 16.391 3.398 1 97.5 102 LYS A C 1
ATOM 826 O O . LYS A 1 102 ? -0.397 15.484 4.211 1 97.5 102 LYS A O 1
ATOM 831 N N . CYS A 1 103 ? 0.373 17.531 3.709 1 97.5 103 CYS A N 1
ATOM 832 C CA . CYS A 1 103 ? 0.582 17.891 5.105 1 97.5 103 CYS A CA 1
ATOM 833 C C . CYS A 1 103 ? 0.513 19.406 5.285 1 97.5 103 CYS A C 1
ATOM 835 O O . CYS A 1 103 ? 0.521 20.156 4.305 1 97.5 103 CYS A O 1
ATOM 837 N N . LEU A 1 104 ? 0.344 19.859 6.48 1 96.88 104 LEU A N 1
ATOM 838 C CA . LEU A 1 104 ? 0.236 21.281 6.828 1 96.88 104 LEU A CA 1
ATOM 839 C C . LEU A 1 104 ? 1.189 21.625 7.965 1 96.88 104 LEU A C 1
ATOM 841 O O . LEU A 1 104 ? 1.058 21.109 9.078 1 96.88 104 LEU A O 1
ATOM 845 N N . PRO A 1 105 ? 2.15 22.484 7.66 1 97.19 105 PRO A N 1
ATOM 846 C CA . PRO A 1 105 ? 3.059 22.906 8.734 1 97.19 105 PRO A CA 1
ATOM 847 C C . PRO A 1 105 ? 2.367 23.766 9.789 1 97.19 105 PRO A C 1
ATOM 849 O O . PRO A 1 105 ? 1.633 24.703 9.445 1 97.19 105 PRO A O 1
ATOM 852 N N . ILE A 1 106 ? 2.635 23.469 11.047 1 95.25 106 ILE A N 1
ATOM 853 C CA . ILE A 1 106 ? 2.002 24.219 12.133 1 95.25 106 ILE A CA 1
ATOM 854 C C . ILE A 1 106 ? 3.029 24.5 13.227 1 95.25 106 ILE A C 1
ATOM 856 O O . ILE A 1 106 ? 4.035 23.797 13.344 1 95.25 106 ILE A O 1
ATOM 860 N N . ASP A 1 107 ? 2.754 25.531 13.984 1 92.81 107 ASP A N 1
ATOM 861 C CA . ASP A 1 107 ? 3.586 25.859 15.141 1 92.81 107 ASP A CA 1
ATOM 862 C C . ASP A 1 107 ? 3.062 25.156 16.406 1 92.81 107 ASP A C 1
ATOM 864 O O . ASP A 1 107 ? 2.203 24.281 16.328 1 92.81 107 ASP A O 1
ATOM 868 N N . GLN A 1 108 ? 3.605 25.5 17.547 1 86.25 108 GLN A N 1
ATOM 869 C CA . GLN A 1 108 ? 3.287 24.859 18.812 1 86.25 108 GLN A CA 1
ATOM 870 C C . GLN A 1 108 ? 1.823 25.078 19.188 1 86.25 108 GLN A C 1
ATOM 872 O O . GLN A 1 108 ? 1.218 24.234 19.844 1 86.25 108 GLN A O 1
ATOM 877 N N . SER A 1 109 ? 1.219 26.125 18.688 1 83.38 109 SER A N 1
ATOM 878 C CA . SER A 1 109 ? -0.154 26.484 19.031 1 83.38 109 SER A CA 1
ATOM 879 C C . SER A 1 109 ? -1.149 25.859 18.062 1 83.38 109 SER A C 1
ATOM 881 O O . SER A 1 109 ? -2.363 26 18.234 1 83.38 109 SER A O 1
ATOM 883 N N . GLY A 1 110 ? -0.624 25.203 17 1 84.38 110 GLY A N 1
ATOM 884 C CA . GLY A 1 110 ? -1.507 24.578 16.016 1 84.38 110 GLY A CA 1
ATOM 885 C C . GLY A 1 110 ? -1.855 25.484 14.859 1 84.38 110 GLY A C 1
ATOM 886 O O . GLY A 1 110 ? -2.691 25.141 14.023 1 84.38 110 GLY A O 1
ATOM 887 N N . ARG A 1 111 ? -1.235 26.609 14.852 1 89.12 111 ARG A N 1
ATOM 888 C CA . ARG A 1 111 ? -1.465 27.562 13.758 1 89.12 111 ARG A CA 1
ATOM 889 C C . ARG A 1 111 ? -0.508 27.297 12.602 1 89.12 111 ARG A C 1
ATOM 891 O O . ARG A 1 111 ? 0.628 26.859 12.812 1 89.12 111 ARG A O 1
ATOM 898 N N . ARG A 1 112 ? -1.051 27.594 11.492 1 91.62 112 ARG A N 1
ATOM 899 C CA . ARG A 1 112 ? -0.226 27.422 10.297 1 91.62 112 ARG A CA 1
ATOM 900 C C . ARG A 1 112 ? 1.074 28.219 10.414 1 91.62 112 ARG A C 1
ATOM 902 O O . ARG A 1 112 ? 1.071 29.359 10.859 1 91.62 112 ARG A O 1
ATOM 909 N N . SER A 1 113 ? 2.074 27.516 10.078 1 88.88 113 SER A N 1
ATOM 910 C CA . SER A 1 113 ? 3.389 28.125 10.273 1 88.88 113 SER A CA 1
ATOM 911 C C . SER A 1 113 ? 4.207 28.109 8.984 1 88.88 113 SER A C 1
ATOM 913 O O . SER A 1 113 ? 3.895 27.359 8.055 1 88.88 113 SER A O 1
ATOM 915 N N . SER A 1 114 ? 5.176 29.062 9.062 1 82.31 114 SER A N 1
ATOM 916 C CA . SER A 1 114 ? 6.203 29.078 8.023 1 82.31 114 SER A CA 1
ATOM 917 C C . SER A 1 114 ? 7.371 28.172 8.398 1 82.31 114 SER A C 1
ATOM 919 O O . SER A 1 114 ? 7.41 27.625 9.5 1 82.31 114 SER A O 1
ATOM 921 N N . ASN A 1 115 ? 8.266 27.953 7.551 1 73.75 115 ASN A N 1
ATOM 922 C CA . ASN A 1 115 ? 9.336 26.969 7.672 1 73.75 115 ASN A CA 1
ATOM 923 C C . ASN A 1 115 ? 10.156 27.188 8.938 1 73.75 115 ASN A C 1
ATOM 925 O O . ASN A 1 115 ? 10.508 26.234 9.633 1 73.75 115 ASN A O 1
ATOM 929 N N . THR A 1 116 ? 10.328 28.375 9.391 1 81.94 116 THR A N 1
ATOM 930 C CA . THR A 1 116 ? 11.227 28.672 10.5 1 81.94 116 THR A CA 1
ATOM 931 C C . THR A 1 116 ? 10.539 28.406 11.836 1 81.94 116 THR A C 1
ATOM 933 O O . THR A 1 116 ? 11.203 28.109 12.836 1 81.94 116 THR A O 1
ATOM 936 N N . THR A 1 117 ? 9.281 28.391 11.945 1 87.75 117 THR A N 1
ATOM 937 C CA . THR A 1 117 ? 8.578 28.25 13.219 1 87.75 117 THR A CA 1
ATOM 938 C C . THR A 1 117 ? 7.809 26.938 13.266 1 87.75 117 THR A C 1
ATOM 940 O O . THR A 1 117 ? 7.113 26.656 14.25 1 87.75 117 THR A O 1
ATOM 943 N N . THR A 1 118 ? 7.988 26.156 12.242 1 93.31 118 THR A N 1
ATOM 944 C CA . THR A 1 118 ? 7.262 24.891 12.172 1 93.31 118 THR A CA 1
ATOM 945 C C . THR A 1 118 ? 7.824 23.891 13.172 1 93.31 118 THR A C 1
ATOM 947 O O . THR A 1 118 ? 9.031 23.656 13.219 1 93.31 118 THR A O 1
ATOM 950 N N . THR A 1 119 ? 6.953 23.359 14.008 1 92.12 119 THR A N 1
ATOM 951 C CA . THR A 1 119 ? 7.375 22.359 14.977 1 92.12 119 THR A CA 1
ATOM 952 C C . THR A 1 119 ? 6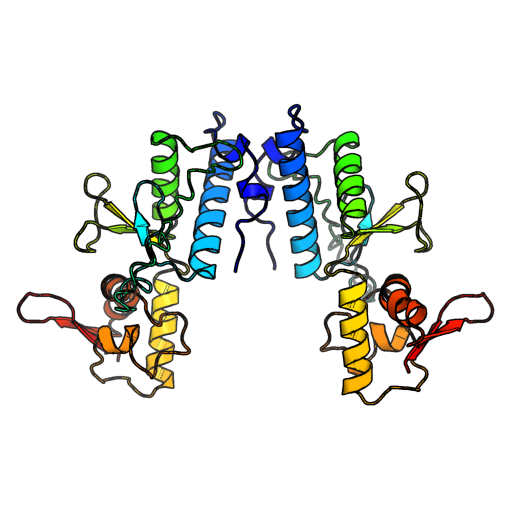.758 21 14.664 1 92.12 119 THR A C 1
ATOM 954 O O . THR A 1 119 ? 7.27 19.969 15.086 1 92.12 119 THR A O 1
ATOM 957 N N . ARG A 1 120 ? 5.645 21.094 13.945 1 95 120 ARG A N 1
ATOM 958 C CA . ARG A 1 120 ? 4.922 19.875 13.617 1 95 120 ARG A CA 1
ATOM 959 C C . ARG A 1 120 ? 4.164 20.031 12.297 1 95 120 ARG A C 1
ATOM 961 O O . ARG A 1 120 ? 4.105 21.125 11.734 1 95 120 ARG A O 1
ATOM 968 N N . TYR A 1 121 ? 3.717 18.891 11.828 1 96.88 121 TYR A N 1
ATOM 969 C CA . TYR A 1 121 ? 2.895 18.844 10.625 1 96.88 121 TYR A CA 1
ATOM 970 C C . TYR A 1 121 ? 1.595 18.094 10.883 1 96.88 121 TYR A C 1
ATOM 972 O O . TYR A 1 121 ? 1.595 17.047 11.531 1 96.88 121 TYR A O 1
ATOM 980 N N . PHE A 1 122 ? 0.461 18.672 10.469 1 96.88 122 PHE A N 1
ATOM 981 C CA . PHE A 1 122 ? -0.719 17.828 10.273 1 96.88 122 PHE A CA 1
ATOM 982 C C . PHE A 1 122 ? -0.549 16.922 9.062 1 96.88 122 PHE A C 1
ATOM 984 O O . PHE A 1 122 ? -0.122 17.375 8 1 96.88 122 PHE A O 1
ATOM 991 N N . ILE A 1 123 ? -0.746 15.719 9.227 1 97.25 123 ILE A N 1
ATOM 992 C CA . ILE A 1 123 ? -0.753 14.789 8.102 1 97.25 123 ILE A CA 1
ATOM 993 C C . ILE A 1 123 ? -2.172 14.648 7.555 1 97.25 123 ILE A C 1
ATOM 995 O O . ILE A 1 123 ? -3.082 14.227 8.273 1 97.25 123 ILE A O 1
ATOM 999 N N . LEU A 1 124 ? -2.283 15.031 6.254 1 97.06 124 LEU A N 1
ATOM 1000 C CA . LEU A 1 124 ? -3.613 15.07 5.652 1 97.06 124 LEU A CA 1
ATOM 1001 C C . LEU A 1 124 ? -3.904 13.789 4.891 1 97.06 124 LEU A C 1
ATOM 1003 O O . LEU A 1 124 ? -3.564 13.672 3.711 1 97.06 124 LEU A O 1
ATOM 1007 N N . TRP A 1 125 ? -4.539 12.914 5.406 1 92.44 125 TRP A N 1
ATOM 1008 C CA . TRP A 1 125 ? -4.898 11.656 4.746 1 92.44 125 TRP A CA 1
ATOM 1009 C C . TRP A 1 125 ? -5.727 11.922 3.494 1 92.44 125 TRP A C 1
ATOM 1011 O O . TRP A 1 125 ? -5.734 11.109 2.566 1 92.44 125 TRP A O 1
ATOM 1021 N N . LYS A 1 126 ? -6.398 12.953 3.537 1 95.69 126 LYS A N 1
ATOM 1022 C CA . LYS A 1 126 ? -7.207 13.5 2.451 1 95.69 126 LYS A CA 1
ATOM 1023 C C . LYS A 1 126 ? -6.922 14.984 2.244 1 95.69 126 LYS A C 1
ATOM 1025 O O . LYS A 1 126 ? -6.355 15.641 3.121 1 95.69 126 LYS A O 1
ATOM 1030 N N . SER A 1 127 ? -7.27 15.391 1.058 1 96.44 127 SER A N 1
ATOM 1031 C CA . SER A 1 127 ? -7.152 16.828 0.846 1 96.44 127 SER A CA 1
ATOM 1032 C C . SER A 1 127 ? -8.117 17.609 1.744 1 96.44 127 SER A C 1
ATOM 1034 O O . SER A 1 127 ? -9.109 17.047 2.217 1 96.44 127 SER A O 1
ATOM 1036 N N . LEU A 1 128 ? -7.816 18.844 1.897 1 96.62 128 LEU A N 1
ATOM 1037 C CA . LEU A 1 128 ? -8.688 19.688 2.695 1 96.62 128 LEU A CA 1
ATOM 1038 C C . LEU A 1 128 ? -10.094 19.75 2.1 1 96.62 128 LEU A C 1
ATOM 1040 O O . LEU A 1 128 ? -11.086 19.656 2.826 1 96.62 128 LEU A O 1
ATOM 1044 N N . ASP A 1 129 ? -10.188 19.797 0.793 1 96.94 129 ASP A N 1
ATOM 1045 C CA . ASP A 1 129 ? -11.477 19.828 0.115 1 96.94 129 ASP A CA 1
ATOM 1046 C C . ASP A 1 129 ? -12.258 18.531 0.345 1 96.94 129 ASP A C 1
ATOM 1048 O O . ASP A 1 129 ? -13.469 18.562 0.551 1 96.94 129 ASP A O 1
ATOM 1052 N N . SER A 1 130 ? -11.555 17.453 0.309 1 97.56 130 SER A N 1
ATOM 1053 C CA . SER A 1 130 ? -12.203 16.172 0.534 1 97.56 130 SER A CA 1
ATOM 1054 C C . SER A 1 130 ? -12.734 16.062 1.958 1 97.56 130 SER A C 1
ATOM 1056 O O . SER A 1 130 ? -13.844 15.57 2.176 1 97.56 130 SER A O 1
ATOM 1058 N N . TRP A 1 131 ? -11.961 16.484 2.863 1 97.69 131 TRP A N 1
ATOM 1059 C CA . TRP A 1 131 ? -12.406 16.5 4.254 1 97.69 131 TRP A CA 1
ATOM 1060 C C . TRP A 1 131 ? -13.625 17.406 4.43 1 97.69 131 TRP A C 1
ATOM 1062 O O . TRP A 1 131 ? -14.586 17.031 5.113 1 97.69 131 TRP A O 1
ATOM 1072 N N . ALA A 1 132 ? -13.555 18.547 3.822 1 98 132 ALA A N 1
ATOM 1073 C CA . ALA A 1 132 ? -14.688 19.469 3.889 1 98 132 ALA A CA 1
ATOM 1074 C C . ALA A 1 132 ? -15.969 18.797 3.375 1 98 132 ALA A C 1
ATOM 1076 O O . ALA A 1 132 ? -17.016 18.891 4.008 1 98 132 ALA A O 1
ATOM 1077 N N . SER A 1 133 ? -15.82 18.156 2.291 1 97.94 133 SER A N 1
ATOM 1078 C CA . SER A 1 133 ? -16.969 17.484 1.679 1 97.94 133 SER A CA 1
ATOM 1079 C C . SER A 1 133 ? -17.5 16.375 2.584 1 97.94 133 SER A C 1
ATOM 1081 O O . SER A 1 133 ? -18.719 16.219 2.705 1 97.94 133 SER A O 1
ATOM 1083 N N . LEU A 1 134 ? -16.609 15.68 3.186 1 98.19 134 LEU A N 1
ATOM 1084 C CA . LEU A 1 134 ? -17 14.594 4.07 1 98.19 134 LEU A CA 1
ATOM 1085 C C . LEU A 1 134 ? -17.75 15.133 5.289 1 98.19 134 LEU A C 1
ATOM 1087 O O . LEU A 1 134 ? -18.766 14.57 5.691 1 98.19 134 LEU A O 1
ATOM 1091 N N . ILE A 1 135 ? -17.234 16.156 5.852 1 98.12 135 ILE A N 1
ATOM 1092 C CA . ILE A 1 135 ? -17.844 16.75 7.031 1 98.12 135 ILE A CA 1
ATOM 1093 C C . ILE A 1 135 ? -19.203 17.344 6.656 1 98.12 135 ILE A C 1
ATOM 1095 O O . ILE A 1 135 ? -20.172 17.219 7.406 1 98.12 135 ILE A O 1
ATOM 1099 N N . LEU A 1 136 ? -19.266 17.938 5.516 1 98.25 136 LEU A N 1
ATOM 1100 C CA . LEU A 1 136 ? -20.547 18.453 5.02 1 98.25 136 LEU A CA 1
ATOM 1101 C C . LEU A 1 136 ? -21.562 17.328 4.898 1 98.25 136 LEU A C 1
ATOM 1103 O O . LEU A 1 136 ? -22.719 17.484 5.277 1 98.25 136 LEU A O 1
ATOM 1107 N N . GLN A 1 137 ? -21.141 16.266 4.406 1 98.38 137 GLN A N 1
ATOM 1108 C CA . GLN A 1 137 ? -22.016 15.109 4.281 1 98.38 137 GLN A CA 1
ATOM 1109 C C . GLN A 1 137 ? -22.562 14.68 5.637 1 98.38 137 GLN A C 1
ATOM 1111 O O . GLN A 1 137 ? -23.734 14.32 5.754 1 98.38 137 GLN A O 1
ATOM 1116 N N . TRP A 1 138 ? -21.703 14.711 6.625 1 98.19 138 TRP A N 1
ATOM 1117 C CA . TRP A 1 138 ? -22.156 14.383 7.969 1 98.19 138 TRP A CA 1
ATOM 1118 C C . TRP A 1 138 ? -23.266 15.336 8.422 1 98.19 138 TRP A C 1
ATOM 1120 O O . TRP A 1 138 ? -24.266 14.906 8.984 1 98.19 138 TRP A O 1
ATOM 1130 N N . PHE A 1 139 ? -23.078 16.641 8.188 1 98.12 139 PHE A N 1
ATOM 1131 C CA . PHE A 1 139 ? -24.078 17.625 8.547 1 98.12 139 PHE A CA 1
ATOM 1132 C C . PHE A 1 139 ? -25.406 17.344 7.855 1 98.12 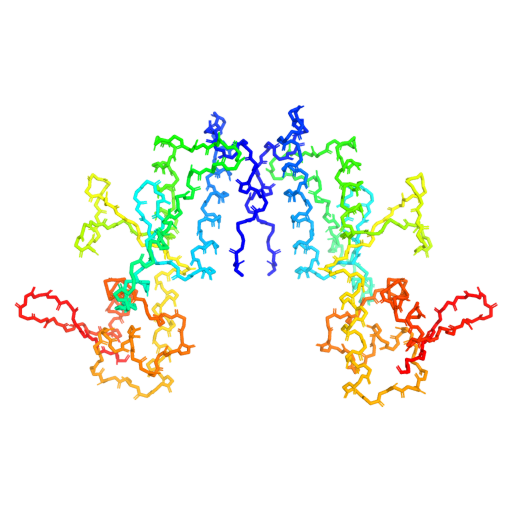139 PHE A C 1
ATOM 1134 O O . PHE A 1 139 ? -26.469 17.453 8.461 1 98.12 139 PHE A O 1
ATOM 1141 N N . GLU A 1 140 ? -25.312 16.953 6.633 1 98.06 140 GLU A N 1
ATOM 1142 C CA . GLU A 1 140 ? -26.5 16.641 5.848 1 98.06 140 GLU A CA 1
ATOM 1143 C C . GLU A 1 140 ? -27.172 15.359 6.332 1 98.06 140 GLU A C 1
ATOM 1145 O O . GLU A 1 140 ? -28.375 15.328 6.57 1 98.06 140 GLU A O 1
ATOM 1150 N N . ASP A 1 141 ? -26.422 14.375 6.566 1 97.5 141 ASP A N 1
ATOM 1151 C CA . ASP A 1 141 ? -26.938 13.062 6.965 1 97.5 141 ASP A CA 1
ATOM 1152 C C . ASP A 1 141 ? -27.531 13.117 8.367 1 97.5 141 ASP A C 1
ATOM 1154 O O . ASP A 1 141 ? -28.5 12.414 8.664 1 97.5 141 ASP A O 1
ATOM 1158 N N . SER A 1 142 ? -26.953 13.938 9.211 1 96.88 142 SER A N 1
ATOM 1159 C CA . SER A 1 142 ? -27.375 14 10.609 1 96.88 142 SER A CA 1
ATOM 1160 C C . SER A 1 142 ? -28.453 15.055 10.82 1 96.88 142 SER A C 1
ATOM 1162 O O . SER A 1 142 ? -28.953 15.219 11.938 1 96.88 142 SER A O 1
ATOM 1164 N N . GLY A 1 143 ? -28.812 15.789 9.773 1 96.81 143 GLY A N 1
ATOM 1165 C CA . GLY A 1 143 ? -29.828 16.828 9.875 1 96.81 143 GLY A CA 1
ATOM 1166 C C . GLY A 1 143 ? -29.391 18 10.734 1 96.81 143 GLY A C 1
ATOM 1167 O O . GLY A 1 143 ? -30.188 18.562 11.477 1 96.81 143 GLY A O 1
ATOM 1168 N N . LYS A 1 144 ? -28.156 18.359 10.688 1 97 144 LYS A N 1
ATOM 1169 C CA . LYS A 1 144 ? -27.625 19.391 11.578 1 97 144 LYS A CA 1
ATOM 1170 C C . LYS A 1 144 ? -27.266 20.656 10.805 1 97 144 LYS A C 1
ATOM 1172 O O . LYS A 1 144 ? -26.531 21.5 11.297 1 97 144 LYS A O 1
ATOM 1177 N N . LEU A 1 145 ? -27.75 20.734 9.617 1 97.69 145 LEU A N 1
ATOM 1178 C CA . LEU A 1 145 ? -27.578 21.969 8.875 1 97.69 145 LEU A CA 1
ATOM 1179 C C . LEU A 1 145 ? -28.234 23.141 9.609 1 97.69 145 LEU A C 1
ATOM 1181 O O . LEU A 1 145 ? -29.266 22.969 10.25 1 97.69 145 LEU A O 1
ATOM 1185 N N . ASN A 1 146 ? -27.625 24.266 9.539 1 97.44 146 ASN A N 1
ATOM 1186 C CA . ASN A 1 146 ? -28.109 25.516 10.109 1 97.44 146 ASN A CA 1
ATOM 1187 C C . ASN A 1 146 ? -28.078 25.484 11.641 1 97.44 146 ASN A C 1
ATOM 1189 O O . ASN A 1 146 ? -28.641 26.359 12.297 1 97.44 146 ASN A O 1
ATOM 1193 N N . GLN A 1 147 ? -27.469 24.5 12.195 1 97.69 147 GLN A N 1
ATOM 1194 C CA . GLN A 1 147 ? -27.234 24.422 13.633 1 97.69 147 GLN A CA 1
ATOM 1195 C C . GLN A 1 147 ? -25.766 24.703 13.969 1 97.69 147 GLN A C 1
ATOM 1197 O O . GLN A 1 147 ? -24.875 24.422 13.172 1 97.69 147 GLN A O 1
ATOM 1202 N N . VAL A 1 148 ? -25.594 25.281 15.125 1 97.75 148 VAL A N 1
ATOM 1203 C CA . VAL A 1 148 ? -24.234 25.516 15.594 1 97.75 148 VAL A CA 1
ATOM 1204 C C . VAL A 1 148 ? -23.688 24.266 16.266 1 97.75 148 VAL A C 1
ATOM 1206 O O . VAL A 1 148 ? -24.281 23.75 17.219 1 97.75 148 VAL A O 1
ATOM 1209 N N . ILE A 1 149 ? -22.641 23.766 15.734 1 98 149 ILE A N 1
ATOM 1210 C CA . ILE A 1 149 ? -21.984 22.578 16.281 1 98 149 ILE A CA 1
ATOM 1211 C C . ILE A 1 149 ? -20.562 22.922 16.688 1 98 149 ILE A C 1
ATOM 1213 O O . ILE A 1 149 ? -19.844 23.609 15.953 1 98 149 ILE A O 1
ATOM 1217 N N . THR A 1 150 ? -20.188 22.547 17.906 1 97.75 150 THR A N 1
ATOM 1218 C CA . THR A 1 150 ? -18.828 22.844 18.344 1 97.75 150 THR A CA 1
ATOM 1219 C C . THR A 1 150 ? -17.828 21.922 17.672 1 97.75 150 THR A C 1
ATOM 1221 O O . THR A 1 150 ? -18.172 20.812 17.25 1 97.75 150 THR A O 1
ATOM 1224 N N . LEU A 1 151 ? -16.641 22.406 17.516 1 97.56 151 LEU A N 1
ATOM 1225 C CA . LEU A 1 151 ? -15.578 21.578 16.969 1 97.56 151 LEU A CA 1
ATOM 1226 C C . LEU A 1 151 ? -15.336 20.359 17.859 1 97.56 151 LEU A C 1
ATOM 1228 O O . LEU A 1 151 ? -15.023 19.281 17.375 1 97.56 151 LEU A O 1
ATOM 1232 N N . TYR A 1 152 ? -15.562 20.531 19.125 1 96.69 152 TYR A N 1
ATOM 1233 C CA . TYR A 1 152 ? -15.445 19.438 20.078 1 96.69 152 TYR A CA 1
ATOM 1234 C C . TYR A 1 152 ? -16.453 18.344 19.766 1 96.69 152 TYR A C 1
ATOM 1236 O O . TYR A 1 152 ? -16.109 17.156 19.766 1 96.69 152 TYR A O 1
ATOM 1244 N N . GLU A 1 153 ? -17.641 18.734 19.5 1 97.06 153 GLU A N 1
ATOM 1245 C CA . GLU A 1 153 ? -18.703 17.766 19.172 1 97.06 153 GLU A CA 1
ATOM 1246 C C . GLU A 1 153 ? -18.359 17 17.891 1 97.06 153 GLU A C 1
ATOM 1248 O O . GLU A 1 153 ? -18.609 15.797 17.812 1 97.06 153 GLU A O 1
ATOM 1253 N N . LEU A 1 154 ? -17.812 17.703 16.969 1 97.69 154 LEU A N 1
ATOM 1254 C CA . LEU A 1 154 ? -17.406 17.031 15.742 1 97.69 154 LEU A CA 1
ATOM 1255 C C . LEU A 1 154 ? -16.281 16.031 16 1 97.69 154 LEU A C 1
ATOM 1257 O O . LEU A 1 154 ? -16.312 14.914 15.484 1 97.69 154 LEU A O 1
ATOM 1261 N N . SER A 1 155 ? -15.32 16.406 16.797 1 97.06 155 SER A N 1
ATOM 1262 C CA . SER A 1 155 ? -14.117 15.609 17.031 1 97.06 155 SER A CA 1
ATOM 1263 C C . SER A 1 155 ? -14.391 14.445 17.984 1 97.06 155 SER A C 1
ATOM 1265 O O . SER A 1 155 ? -13.898 13.336 17.781 1 97.06 155 SER A O 1
ATOM 1267 N N . GLU A 1 156 ? -15.273 14.625 19.031 1 95.88 156 GLU A N 1
ATOM 1268 C CA . GLU A 1 156 ? -15.352 13.688 20.141 1 95.88 156 GLU A CA 1
ATOM 1269 C C . GLU A 1 156 ? -16.797 13.227 20.375 1 95.88 156 GLU A C 1
ATOM 1271 O O . GLU A 1 156 ? -17.047 12.336 21.188 1 95.88 156 GLU A O 1
ATOM 1276 N N . GLY A 1 157 ? -17.656 13.812 19.672 1 95.88 157 GLY A N 1
ATOM 1277 C CA . GLY A 1 157 ? -19.062 13.508 19.906 1 95.88 157 GLY A CA 1
ATOM 1278 C C . GLY A 1 157 ? -19.422 12.078 19.578 1 95.88 157 GLY A C 1
ATOM 1279 O O . GLY A 1 157 ? -18.797 11.445 18.719 1 95.88 157 GLY A O 1
ATOM 1280 N N . ASP A 1 158 ? -20.484 11.57 20.125 1 95.88 158 ASP A N 1
ATOM 1281 C CA . ASP A 1 158 ? -20.969 10.211 19.922 1 95.88 158 ASP A CA 1
ATOM 1282 C C . ASP A 1 158 ? -21.516 10.031 18.516 1 95.88 158 ASP A C 1
ATOM 1284 O O . ASP A 1 158 ? -21.453 8.938 17.938 1 95.88 158 ASP A O 1
ATOM 1288 N N . GLU A 1 159 ? -22 11.094 17.984 1 96 159 GLU A N 1
ATOM 1289 C CA . GLU A 1 159 ? -22.672 11.016 16.688 1 96 159 GLU A CA 1
ATOM 1290 C C . GLU A 1 159 ? -21.672 10.906 15.547 1 96 159 GLU A C 1
ATOM 1292 O O . GLU A 1 159 ? -22.047 10.594 14.414 1 96 159 GLU A O 1
ATOM 1297 N N . THR A 1 160 ? -20.422 11.18 15.898 1 96.94 160 THR A N 1
ATOM 1298 C CA . THR A 1 160 ? -19.422 11.172 14.828 1 96.94 160 THR A CA 1
ATOM 1299 C C . THR A 1 160 ? -18.516 9.945 14.938 1 96.94 160 THR A C 1
ATOM 1301 O O . THR A 1 160 ? -17.578 9.789 14.156 1 96.94 160 THR A O 1
ATOM 1304 N N . VAL A 1 161 ? -18.75 8.969 15.805 1 95.94 161 VAL A N 1
ATOM 1305 C CA . VAL A 1 161 ? -17.859 7.852 16.141 1 95.94 161 VAL A CA 1
ATOM 1306 C C . VAL A 1 161 ? -17.609 6.996 14.914 1 95.94 161 VAL A C 1
ATOM 1308 O O . VAL A 1 161 ? -16.516 6.469 14.727 1 95.94 161 VAL A O 1
ATOM 1311 N N . ASN A 1 162 ? -18.547 6.973 13.992 1 95.75 162 ASN A N 1
ATOM 1312 C CA . ASN A 1 162 ? -18.438 6.094 12.836 1 95.75 162 ASN A CA 1
ATOM 1313 C C . ASN A 1 162 ? -17.906 6.84 11.617 1 95.75 162 ASN A C 1
ATOM 1315 O O . ASN A 1 162 ? -17.828 6.277 10.523 1 95.75 162 ASN A O 1
ATOM 1319 N N . TRP A 1 163 ? -17.531 8.039 11.805 1 96.56 163 TRP A N 1
ATOM 1320 C CA . TRP A 1 163 ? -17.016 8.828 10.703 1 96.56 163 TRP A CA 1
ATOM 1321 C C . TRP A 1 163 ? -15.492 8.938 10.781 1 96.56 163 TRP A C 1
ATOM 1323 O O . TRP A 1 163 ? -14.922 8.93 11.875 1 96.56 163 TRP A O 1
ATOM 1333 N N . GLU A 1 164 ? -14.789 9.148 9.633 1 96.19 164 GLU A N 1
ATOM 1334 C CA . GLU A 1 164 ? -13.336 9.078 9.539 1 96.19 164 GLU A CA 1
ATOM 1335 C C . GLU A 1 164 ? -12.68 10.234 10.297 1 96.19 164 GLU A C 1
ATOM 1337 O O . GLU A 1 164 ? -11.539 10.125 10.75 1 96.19 164 GLU A O 1
ATOM 1342 N N . PHE A 1 165 ? -13.367 11.32 10.422 1 97.12 165 PHE A N 1
ATOM 1343 C CA . PHE A 1 165 ? -12.766 12.5 11.031 1 97.12 165 PHE A CA 1
ATOM 1344 C C . PHE A 1 165 ? -12.953 12.484 12.539 1 97.12 165 PHE A C 1
ATOM 1346 O O . PHE A 1 165 ? -12.555 13.422 13.227 1 97.12 165 PHE A O 1
ATOM 1353 N N . HIS A 1 166 ? -13.609 11.398 13.055 1 96.06 166 HIS A N 1
ATOM 1354 C CA . HIS A 1 166 ? -13.742 11.297 14.5 1 96.06 166 HIS A CA 1
ATOM 1355 C C . HIS A 1 166 ? -12.375 11.305 15.18 1 96.06 166 HIS A C 1
ATOM 1357 O O . HIS A 1 166 ? -11.445 10.648 14.719 1 96.06 166 HIS A O 1
ATOM 1363 N N . ARG A 1 167 ? -12.211 12.164 16.234 1 94.81 167 ARG A N 1
ATOM 1364 C CA . ARG A 1 167 ? -11 12.32 17.031 1 94.81 167 ARG A CA 1
ATOM 1365 C C . ARG A 1 167 ? -9.969 13.172 16.297 1 94.81 167 ARG A C 1
ATOM 1367 O O . ARG A 1 167 ? -8.812 13.25 16.719 1 94.81 167 ARG A O 1
ATOM 1374 N N . MET A 1 168 ? -10.367 13.766 15.188 1 96.25 168 MET A N 1
ATOM 1375 C CA . MET A 1 168 ? -9.523 14.758 14.539 1 96.25 168 MET A CA 1
ATOM 1376 C C . MET A 1 168 ? -9.297 15.961 15.445 1 96.25 168 MET A C 1
ATOM 1378 O O . MET A 1 168 ? -10.242 16.469 16.062 1 96.25 168 MET A O 1
ATOM 1382 N N . PRO A 1 169 ? -8.055 16.375 15.562 1 94.44 169 PRO A N 1
ATOM 1383 C CA . PRO A 1 169 ? -7.805 17.547 16.406 1 94.44 169 PRO A CA 1
ATOM 1384 C C . PRO A 1 169 ? -8.617 18.766 15.969 1 94.44 169 PRO A C 1
ATOM 1386 O O . PRO A 1 169 ? -8.773 19 14.766 1 94.44 169 PRO A O 1
ATOM 1389 N N . GLU A 1 170 ? -9.055 19.484 16.906 1 94.75 170 GLU A N 1
ATOM 1390 C CA . GLU A 1 170 ? -9.875 20.656 16.625 1 94.75 170 GLU A CA 1
ATOM 1391 C C . GLU A 1 170 ? -9.133 21.641 15.734 1 94.75 170 GLU A C 1
ATOM 1393 O O . GLU A 1 170 ? -9.734 22.281 14.867 1 94.75 170 GLU A O 1
ATOM 1398 N N . SER A 1 171 ? -7.926 21.781 16.047 1 93.69 171 SER A N 1
ATOM 1399 C CA . SER A 1 171 ? -7.121 22.688 15.25 1 93.69 171 SER A CA 1
ATOM 1400 C C . SER A 1 171 ? -7.105 22.281 13.781 1 93.69 171 SER A C 1
ATOM 1402 O O . SER A 1 171 ? -7.137 23.141 12.891 1 93.69 171 SER A O 1
ATOM 1404 N N . LEU A 1 172 ? -7.035 21.031 13.5 1 95.88 172 LEU A N 1
ATOM 1405 C CA . LEU A 1 172 ? -7.066 20.547 12.125 1 95.88 172 LEU A CA 1
ATOM 1406 C C . LEU A 1 172 ? -8.469 20.688 11.531 1 95.88 172 LEU A C 1
ATOM 1408 O O . LEU A 1 172 ? -8.609 21.016 10.352 1 95.88 172 LEU A O 1
ATOM 1412 N N . LEU A 1 173 ? -9.477 20.438 12.328 1 96.94 173 LEU A N 1
ATOM 1413 C CA . LEU A 1 173 ? -10.852 20.609 11.891 1 96.94 173 LEU A CA 1
ATOM 1414 C C . LEU A 1 173 ? -11.078 22.016 11.359 1 96.94 173 LEU A C 1
ATOM 1416 O O . LEU A 1 173 ? -11.789 22.219 10.367 1 96.94 173 LEU A O 1
ATOM 1420 N N . TYR A 1 174 ? -10.516 22.922 12.047 1 95.62 174 TYR A N 1
ATOM 1421 C CA . TYR A 1 174 ? -10.602 24.312 11.617 1 95.62 174 TYR A CA 1
ATOM 1422 C C . TYR A 1 174 ? -10.188 24.453 10.156 1 95.62 174 TYR A C 1
ATOM 1424 O O . TYR A 1 174 ? -10.922 25.047 9.352 1 95.62 174 TYR A O 1
ATOM 1432 N N . TYR A 1 175 ? -9.086 23.906 9.836 1 96.31 175 TYR A N 1
ATOM 1433 C CA . TYR A 1 175 ? -8.57 24.016 8.484 1 96.31 175 TYR A CA 1
ATOM 1434 C C . TYR A 1 175 ? -9.414 23.234 7.5 1 96.31 175 TYR A C 1
ATOM 1436 O O . TYR A 1 175 ? -9.609 23.656 6.355 1 96.31 175 TYR A O 1
ATOM 1444 N N . CYS A 1 176 ? -9.906 22.062 7.902 1 97.31 176 CYS A N 1
ATOM 1445 C CA . CYS A 1 176 ? -10.711 21.188 7.043 1 97.31 176 CYS A CA 1
ATOM 1446 C C . CYS A 1 176 ? -12.055 21.828 6.734 1 97.31 176 CYS A C 1
ATOM 1448 O O . CYS A 1 176 ? -12.672 21.531 5.707 1 97.31 176 CYS A O 1
ATOM 1450 N N . LEU A 1 177 ? -12.492 22.75 7.543 1 97.69 177 LEU A N 1
ATOM 1451 C CA . LEU A 1 177 ? -13.812 23.359 7.398 1 97.69 177 LEU A CA 1
ATOM 1452 C C . LEU A 1 177 ? -13.719 24.688 6.672 1 97.69 177 LEU A C 1
ATOM 1454 O O . LEU A 1 177 ? -14.727 25.219 6.188 1 97.69 177 LEU A O 1
ATOM 1458 N N . LYS A 1 178 ? -12.57 25.219 6.555 1 96.75 178 LYS A N 1
ATOM 1459 C CA . LYS A 1 178 ? -12.336 26.531 5.957 1 96.75 178 LYS A CA 1
ATOM 1460 C C . LYS A 1 178 ? -12.859 26.578 4.523 1 96.75 178 LYS A C 1
ATOM 1462 O O . LYS A 1 178 ? -13.477 27.562 4.113 1 96.75 178 LYS A O 1
ATOM 1467 N N . PRO A 1 179 ? -12.656 25.531 3.711 1 97.56 179 PRO A N 1
ATOM 1468 C CA . PRO A 1 179 ? -13.172 25.562 2.342 1 97.56 179 PRO A CA 1
ATOM 1469 C C . PRO A 1 179 ? -14.68 25.797 2.289 1 97.56 179 PRO A C 1
ATOM 1471 O O . PRO A 1 179 ? -15.18 26.438 1.364 1 97.56 179 PRO A O 1
ATOM 1474 N N . LEU A 1 180 ? -15.414 25.281 3.242 1 97.94 180 LEU A N 1
ATOM 1475 C CA . LEU A 1 180 ? -16.859 25.516 3.295 1 97.94 180 LEU A CA 1
ATOM 1476 C C . LEU A 1 180 ? -17.156 27 3.555 1 97.94 180 LEU A C 1
ATOM 1478 O O . LEU A 1 180 ? -18.094 27.547 2.979 1 97.94 180 LEU A O 1
ATOM 1482 N N . CYS A 1 181 ? -16.391 27.578 4.406 1 97.56 181 CYS A N 1
ATOM 1483 C CA . CYS A 1 181 ? -16.531 29 4.684 1 97.56 181 CYS A CA 1
ATOM 1484 C C . CYS A 1 181 ? -16.219 29.828 3.443 1 97.56 181 CYS A C 1
ATOM 1486 O O . CYS A 1 181 ? -16.953 30.766 3.127 1 97.56 181 CYS A O 1
ATOM 1488 N N . ASP A 1 182 ? -15.18 29.422 2.771 1 97.5 182 ASP A N 1
ATOM 1489 C CA . ASP A 1 182 ? -14.766 30.141 1.57 1 97.5 182 ASP A CA 1
ATOM 1490 C C . ASP A 1 182 ? -15.859 30.094 0.501 1 97.5 182 ASP A C 1
ATOM 1492 O O . ASP A 1 182 ? -15.992 31.016 -0.296 1 97.5 182 ASP A O 1
ATOM 1496 N N . ARG A 1 183 ? -16.656 29.047 0.557 1 96.81 183 ARG A N 1
ATOM 1497 C CA . ARG A 1 183 ? -17.734 28.891 -0.407 1 96.81 183 ARG A CA 1
ATOM 1498 C C . ARG A 1 183 ? -19.062 29.422 0.149 1 96.81 183 ARG A C 1
ATOM 1500 O O . ARG A 1 183 ? -20.125 29.188 -0.426 1 96.81 183 ARG A O 1
ATOM 1507 N N . ASN A 1 184 ? -18.984 30.047 1.299 1 96.88 184 ASN A N 1
ATOM 1508 C CA . ASN A 1 184 ? -20.125 30.656 1.983 1 96.88 184 ASN A CA 1
ATOM 1509 C C . ASN A 1 184 ? -21.141 29.594 2.4 1 96.88 184 ASN A C 1
ATOM 1511 O O . ASN A 1 184 ? -22.344 29.859 2.391 1 96.88 184 ASN A O 1
ATOM 1515 N N . ARG A 1 185 ? -20.656 28.406 2.705 1 97.69 185 ARG A N 1
ATOM 1516 C CA . ARG A 1 185 ? -21.516 27.328 3.145 1 97.69 185 ARG A CA 1
ATOM 1517 C C . ARG A 1 185 ? -21.406 27.109 4.648 1 97.69 185 ARG A C 1
ATOM 1519 O O . ARG A 1 185 ? -22.047 26.203 5.203 1 97.69 185 ARG A O 1
ATOM 1526 N N . ALA A 1 186 ? -20.547 27.922 5.223 1 98.25 186 ALA A N 1
ATOM 1527 C CA . ALA A 1 186 ? -20.391 27.781 6.668 1 98.25 186 ALA A CA 1
ATOM 1528 C C . ALA A 1 186 ? -19.859 29.062 7.289 1 98.25 186 ALA A C 1
ATOM 1530 O O . ALA A 1 186 ? -19.266 29.906 6.598 1 98.25 186 ALA A O 1
ATOM 1531 N N . THR A 1 187 ? -20.156 29.234 8.547 1 97.69 187 THR A N 1
ATOM 1532 C CA . THR A 1 187 ? -19.641 30.344 9.336 1 97.69 187 THR A CA 1
ATOM 1533 C C . THR A 1 187 ? -19.031 29.844 10.648 1 97.69 187 THR A C 1
ATOM 1535 O O . THR A 1 187 ? -19.641 29.016 11.328 1 97.69 187 THR A O 1
ATOM 1538 N N . MET A 1 188 ? -17.922 30.359 10.922 1 96.81 188 MET A N 1
ATOM 1539 C CA . MET A 1 188 ? -17.25 29.938 12.148 1 96.81 188 MET A CA 1
ATOM 1540 C C . MET A 1 188 ? -17.547 30.906 13.289 1 96.81 188 MET A C 1
ATOM 1542 O O . MET A 1 188 ? -17.625 32.125 13.078 1 96.81 188 MET A O 1
ATOM 1546 N N . LEU A 1 189 ? -17.734 30.328 14.414 1 96.38 189 LEU A N 1
ATOM 1547 C CA . LEU A 1 189 ? -17.969 31.109 15.617 1 96.38 189 LEU A CA 1
ATOM 1548 C C . LEU A 1 189 ? -16.734 31.094 16.516 1 96.38 189 LEU A C 1
ATOM 1550 O O . LEU A 1 189 ? -16.141 30.031 16.734 1 96.38 189 LEU A O 1
ATOM 1554 N N . LYS A 1 190 ? -16.375 32.25 17.016 1 94.88 190 LYS A N 1
ATOM 1555 C CA . LYS A 1 190 ? -15.18 32.406 17.844 1 94.88 190 LYS A CA 1
ATOM 1556 C C . LYS A 1 190 ? -15.547 32.688 19.297 1 94.88 190 LYS A C 1
ATOM 1558 O O . LYS A 1 190 ? -16.641 33.219 19.562 1 94.88 190 LYS A O 1
ATOM 1563 N N . ASP A 1 191 ? -14.688 32.25 20.125 1 92.94 191 ASP A N 1
ATOM 1564 C CA . ASP A 1 191 ? -14.883 32.594 21.531 1 92.94 191 ASP A CA 1
ATOM 1565 C C . ASP A 1 191 ? -14.297 33.969 21.844 1 92.94 191 ASP A C 1
ATOM 1567 O O . ASP A 1 191 ? -13.945 34.719 20.938 1 92.94 191 ASP A O 1
ATOM 1571 N N . GLU A 1 192 ? -14.219 34.312 23.203 1 91.69 192 GLU A N 1
ATOM 1572 C CA . GLU A 1 192 ? -13.758 35.594 23.656 1 91.69 192 GLU A CA 1
ATOM 1573 C C . GLU A 1 192 ? -12.289 35.812 23.312 1 91.69 192 GLU A C 1
ATOM 1575 O O . GLU A 1 192 ? -11.836 36.969 23.172 1 91.69 192 GLU A O 1
ATOM 1580 N N . ASN A 1 193 ? -11.562 34.812 23.188 1 90.31 193 ASN A N 1
ATOM 1581 C CA . ASN A 1 193 ? -10.133 34.875 22.875 1 90.31 193 ASN A CA 1
ATOM 1582 C C . ASN A 1 193 ? -9.867 34.688 21.391 1 90.31 193 ASN A C 1
ATOM 1584 O O . ASN A 1 193 ? -8.75 34.375 20.984 1 90.31 193 ASN A O 1
ATOM 1588 N N . ASP A 1 194 ? -10.852 34.75 20.562 1 88.31 194 ASP A N 1
ATOM 1589 C CA . ASP A 1 194 ? -10.789 34.719 19.094 1 88.31 194 ASP A CA 1
ATOM 1590 C C . ASP A 1 194 ? -10.469 33.312 18.594 1 88.31 194 ASP A C 1
ATOM 1592 O O . ASP A 1 194 ? -9.984 33.156 17.484 1 88.31 194 ASP A O 1
ATOM 1596 N N . LYS A 1 195 ? -10.688 32.375 19.484 1 89.75 195 LYS A N 1
ATOM 1597 C CA . LYS A 1 195 ? -10.523 30.984 19.094 1 89.75 195 LYS A CA 1
ATOM 1598 C C . LYS A 1 195 ? -11.812 30.422 18.5 1 89.75 195 LYS A C 1
ATOM 1600 O O . LYS A 1 195 ? -12.891 30.594 19.062 1 89.75 195 LYS A O 1
ATOM 1605 N N . VAL A 1 196 ? -11.617 29.781 17.375 1 91.81 196 VAL A N 1
ATOM 1606 C CA . VAL A 1 196 ? -12.773 29.172 16.734 1 91.81 196 VAL A CA 1
ATOM 1607 C C . VAL A 1 196 ? -13.211 27.953 17.531 1 91.81 196 VAL A C 1
ATOM 1609 O O . VAL A 1 196 ? -12.422 27.031 17.734 1 91.81 196 VAL A O 1
ATOM 1612 N N . ILE A 1 197 ? -14.5 27.922 17.953 1 94.44 197 ILE A N 1
ATOM 1613 C CA . ILE A 1 197 ? -14.938 26.844 18.828 1 94.44 197 ILE A CA 1
ATOM 1614 C C . ILE A 1 197 ? -16.141 26.125 18.219 1 94.44 197 ILE A C 1
ATOM 1616 O O . ILE A 1 197 ? -16.484 25.016 18.641 1 94.44 197 ILE A O 1
ATOM 1620 N N . ALA A 1 198 ? -16.766 26.781 17.25 1 97.75 198 ALA A N 1
ATOM 1621 C CA . ALA A 1 198 ? -17.969 26.203 16.672 1 97.75 198 ALA A CA 1
ATOM 1622 C C . ALA A 1 198 ? -18.141 26.609 15.219 1 97.75 198 ALA A C 1
ATOM 1624 O O . ALA A 1 198 ? -17.422 27.469 14.719 1 97.75 198 ALA A O 1
ATOM 1625 N N . ILE A 1 199 ? -19.031 25.906 14.555 1 98.25 199 ILE A N 1
ATOM 1626 C CA . ILE A 1 199 ? -19.297 26.156 13.141 1 98.25 199 ILE A CA 1
ATOM 1627 C C . ILE A 1 199 ? -20.797 26 12.867 1 98.25 199 ILE A C 1
ATOM 1629 O O . ILE A 1 199 ? -21.469 25.203 13.508 1 98.25 199 ILE A O 1
ATOM 1633 N N . LYS A 1 200 ? -21.281 26.797 12.07 1 98.38 200 LY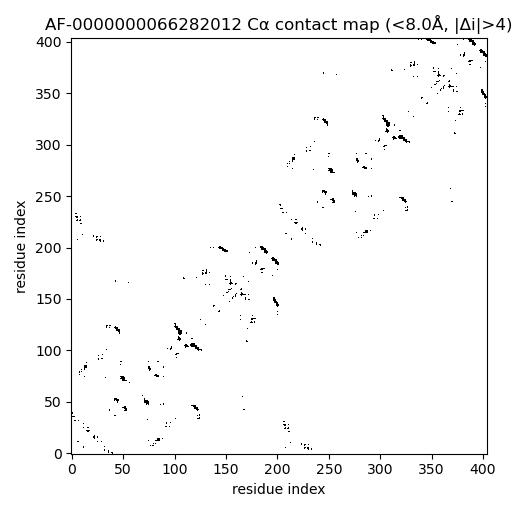S A N 1
ATOM 1634 C CA . LYS A 1 200 ? -22.625 26.656 11.516 1 98.38 200 LYS A CA 1
ATOM 1635 C C . LYS A 1 200 ? -22.562 26.438 10.008 1 98.38 200 LYS A C 1
ATOM 1637 O O . LYS A 1 200 ? -22.094 27.297 9.258 1 98.38 200 LYS A O 1
ATOM 1642 N N . VAL A 1 201 ? -23.031 25.266 9.57 1 98 201 VAL A N 1
ATOM 1643 C CA . VAL A 1 201 ? -23.016 24.906 8.156 1 98 201 VAL A CA 1
ATOM 1644 C C . VAL A 1 201 ? -24.406 25.141 7.555 1 98 201 VAL A C 1
ATOM 1646 O O . VAL A 1 201 ? -25.422 24.797 8.172 1 98 201 VAL A O 1
ATOM 1649 N N . VAL A 1 202 ? -24.406 25.812 6.438 1 95.5 202 VAL A N 1
ATOM 1650 C CA . VAL A 1 202 ? -25.672 26.125 5.805 1 95.5 202 VAL A CA 1
ATOM 1651 C C . VAL A 1 202 ? -25.859 25.25 4.559 1 95.5 202 VAL A C 1
ATOM 1653 O O . VAL A 1 202 ? -24.891 24.859 3.922 1 95.5 202 VAL A O 1
ATOM 1656 N N . MET B 1 1 ? -8.438 2.621 -10.75 1 41.75 1 MET B N 1
ATOM 1657 C CA . MET B 1 1 ? -7.465 1.652 -11.25 1 41.75 1 MET B CA 1
ATOM 1658 C C . MET B 1 1 ? -6.25 1.577 -10.328 1 41.75 1 MET B C 1
ATOM 1660 O O . MET B 1 1 ? -5.699 2.607 -9.938 1 41.75 1 MET B O 1
ATOM 1664 N N . SER B 1 2 ? -6.062 0.512 -9.539 1 57.25 2 SER B N 1
ATOM 1665 C CA . SER B 1 2 ? -5.137 0.347 -8.422 1 57.25 2 SER B CA 1
ATOM 1666 C C . SER B 1 2 ? -3.689 0.508 -8.875 1 57.25 2 SER B C 1
ATOM 1668 O O . SER B 1 2 ? -3.186 -0.299 -9.656 1 57.25 2 SER B O 1
ATOM 1670 N N . ALA B 1 3 ? -3.068 1.712 -8.867 1 77.12 3 ALA B N 1
ATOM 1671 C CA . ALA B 1 3 ? -1.812 2.293 -9.336 1 77.12 3 ALA B CA 1
ATOM 1672 C C . ALA B 1 3 ? -0.619 1.668 -8.617 1 77.12 3 ALA B C 1
ATOM 1674 O O . ALA B 1 3 ? -0.772 1.066 -7.551 1 77.12 3 ALA B O 1
ATOM 1675 N N . LEU B 1 4 ? 0.356 1.261 -9.32 1 93.31 4 LEU B N 1
ATOM 1676 C CA . LEU B 1 4 ? 1.68 0.939 -8.797 1 93.31 4 LEU B CA 1
ATOM 1677 C C . LEU B 1 4 ? 2.146 2.002 -7.805 1 93.31 4 LEU B C 1
ATOM 1679 O O . LEU B 1 4 ? 1.933 3.195 -8.023 1 93.31 4 LEU B O 1
ATOM 1683 N N . PRO B 1 5 ? 2.605 1.524 -6.691 1 95.38 5 PRO B N 1
ATOM 1684 C CA . PRO B 1 5 ? 3.055 2.492 -5.688 1 95.38 5 PRO B CA 1
ATOM 1685 C C . PRO B 1 5 ? 4.23 3.342 -6.172 1 95.38 5 PRO B C 1
ATOM 1687 O O . PRO B 1 5 ? 4.922 2.963 -7.121 1 95.38 5 PRO B O 1
ATOM 1690 N N . PRO B 1 6 ? 4.469 4.391 -5.508 1 95.81 6 PRO B N 1
ATOM 1691 C CA . PRO B 1 6 ? 5.535 5.301 -5.93 1 95.81 6 PRO B CA 1
ATOM 1692 C C . PRO B 1 6 ? 6.906 4.625 -5.969 1 95.81 6 PRO B C 1
ATOM 1694 O O . PRO B 1 6 ? 7.738 4.965 -6.812 1 95.81 6 PRO B O 1
ATOM 1697 N N . VAL B 1 7 ? 7.113 3.676 -5.141 1 96.88 7 VAL B N 1
ATOM 1698 C CA . VAL B 1 7 ? 8.406 3.01 -5.066 1 96.88 7 VAL B CA 1
ATOM 1699 C C . VAL B 1 7 ? 8.719 2.322 -6.395 1 96.88 7 VAL B C 1
ATOM 1701 O O . VAL B 1 7 ? 9.883 2.098 -6.73 1 96.88 7 VAL B O 1
ATOM 1704 N N . TYR B 1 8 ? 7.668 1.976 -7.105 1 97.94 8 TYR B N 1
ATOM 1705 C CA . TYR B 1 8 ? 7.852 1.338 -8.406 1 97.94 8 TYR B CA 1
ATOM 1706 C C . TYR B 1 8 ? 8.633 2.244 -9.352 1 97.94 8 TYR B C 1
ATOM 1708 O O . TYR B 1 8 ? 9.25 1.768 -10.305 1 97.94 8 TYR B O 1
ATOM 1716 N N . SER B 1 9 ? 8.664 3.48 -9.125 1 97.31 9 SER B N 1
ATOM 1717 C CA . SER B 1 9 ? 9.383 4.426 -9.969 1 97.31 9 SER B CA 1
ATOM 1718 C C . SER B 1 9 ? 10.695 4.867 -9.32 1 97.31 9 SER B C 1
ATOM 1720 O O . SER B 1 9 ? 11.258 5.895 -9.695 1 97.31 9 SER B O 1
ATOM 1722 N N . PHE B 1 10 ? 11.18 4.125 -8.352 1 97.88 10 PHE B N 1
ATOM 1723 C CA . PHE B 1 10 ? 12.445 4.383 -7.684 1 97.88 10 PHE B CA 1
ATOM 1724 C C . PHE B 1 10 ? 13.562 3.553 -8.305 1 97.88 10 PHE B C 1
ATOM 1726 O O . PHE B 1 10 ? 13.688 2.359 -8.023 1 97.88 10 PHE B O 1
ATOM 1733 N N . PRO B 1 11 ? 14.445 4.098 -9.047 1 97.5 11 PRO B N 1
ATOM 1734 C CA . PRO B 1 11 ? 15.383 3.41 -9.938 1 97.5 11 PRO B CA 1
ATOM 1735 C C . PRO B 1 11 ? 16.25 2.395 -9.203 1 97.5 11 PRO B C 1
ATOM 1737 O O . PRO B 1 11 ? 16.5 1.297 -9.711 1 97.5 11 PRO B O 1
ATOM 1740 N N . PRO B 1 12 ? 16.703 2.648 -7.977 1 97.5 12 PRO B N 1
ATOM 1741 C CA . PRO B 1 12 ? 17.562 1.67 -7.309 1 97.5 12 PRO B CA 1
ATOM 1742 C C . PRO B 1 12 ? 16.891 0.317 -7.117 1 97.5 12 PRO B C 1
ATOM 1744 O O . PRO B 1 12 ? 17.562 -0.701 -6.945 1 97.5 12 PRO B O 1
ATOM 1747 N N . LEU B 1 13 ? 15.57 0.309 -7.141 1 98.44 13 LEU B N 1
ATOM 1748 C CA . LEU B 1 13 ? 14.82 -0.932 -6.977 1 98.44 13 LEU B CA 1
ATOM 1749 C C . LEU B 1 13 ? 15.102 -1.894 -8.125 1 98.44 13 LEU B C 1
ATOM 1751 O O . LEU B 1 13 ? 14.953 -3.107 -7.973 1 98.44 13 LEU B O 1
ATOM 1755 N N . TYR B 1 14 ? 15.602 -1.395 -9.242 1 98.44 14 TYR B N 1
ATOM 1756 C CA . TYR B 1 14 ? 15.727 -2.184 -10.469 1 98.44 14 TYR B CA 1
ATOM 1757 C C . TYR B 1 14 ? 17.125 -2.771 -10.594 1 98.44 14 TYR B C 1
ATOM 1759 O O . TYR B 1 14 ? 17.359 -3.648 -11.43 1 98.44 14 TYR B O 1
ATOM 1767 N N . THR B 1 15 ? 18 -2.275 -9.758 1 97.69 15 THR B N 1
ATOM 1768 C CA . THR B 1 15 ? 19.375 -2.738 -9.805 1 97.69 15 THR B CA 1
ATOM 1769 C C . THR B 1 15 ? 19.656 -3.721 -8.672 1 97.69 15 THR B C 1
ATOM 1771 O O . THR B 1 15 ? 19.469 -3.391 -7.496 1 97.69 15 THR B O 1
ATOM 1774 N N . ARG B 1 16 ? 20.094 -4.875 -8.977 1 98.38 16 ARG B N 1
ATOM 1775 C CA . ARG B 1 16 ? 20.422 -5.891 -7.98 1 98.38 16 ARG B CA 1
ATOM 1776 C C . ARG B 1 16 ? 21.5 -5.391 -7.016 1 98.38 16 ARG B C 1
ATOM 1778 O O . ARG B 1 16 ? 22.641 -5.195 -7.406 1 98.38 16 ARG B O 1
ATOM 1785 N N . GLN B 1 17 ? 21.094 -5.309 -5.734 1 97.56 17 GLN B N 1
ATOM 1786 C CA . GLN B 1 17 ? 22 -4.73 -4.742 1 97.56 17 GLN B CA 1
ATOM 1787 C C . GLN B 1 17 ? 23.078 -5.727 -4.34 1 97.56 17 GLN B C 1
ATOM 1789 O O . GLN B 1 17 ? 22.797 -6.898 -4.098 1 97.56 17 GLN B O 1
ATOM 1794 N N . PRO B 1 18 ? 24.297 -5.25 -4.281 1 97.19 18 PRO B N 1
ATOM 1795 C CA . PRO B 1 18 ? 25.406 -6.156 -3.969 1 97.19 18 PRO B CA 1
ATOM 1796 C C . PRO B 1 18 ? 25.359 -6.652 -2.523 1 97.19 18 PRO B C 1
ATOM 1798 O O . PRO B 1 18 ? 25.844 -7.754 -2.232 1 97.19 18 PRO B O 1
ATOM 1801 N N . ASN B 1 19 ? 24.891 -5.777 -1.622 1 96 19 ASN B N 1
ATOM 1802 C CA . ASN B 1 19 ? 24.75 -6.156 -0.22 1 96 19 ASN B CA 1
ATOM 1803 C C . ASN B 1 19 ? 23.562 -7.105 -0.009 1 96 19 ASN B C 1
ATOM 1805 O O . ASN B 1 19 ? 22.438 -6.805 -0.406 1 96 19 ASN B O 1
ATOM 1809 N N . SER B 1 20 ? 23.922 -8.25 0.581 1 96.56 20 SER B N 1
ATOM 1810 C CA . SER B 1 20 ? 22.922 -9.312 0.708 1 96.56 20 SER B CA 1
ATOM 1811 C C . SER B 1 20 ? 21.719 -8.844 1.524 1 96.56 20 SER B C 1
ATOM 1813 O O . SER B 1 20 ? 20.578 -9.172 1.198 1 96.56 20 SER B O 1
ATOM 1815 N N . LEU B 1 21 ? 22 -8.156 2.562 1 94.75 21 LEU B N 1
ATOM 1816 C CA . LEU B 1 21 ? 20.922 -7.676 3.412 1 94.75 21 LEU B CA 1
ATOM 1817 C C . LEU B 1 21 ? 20.047 -6.688 2.656 1 94.75 21 LEU B C 1
ATOM 1819 O O . LEU B 1 21 ? 18.812 -6.773 2.717 1 94.75 21 LEU B O 1
ATOM 1823 N N . THR B 1 22 ? 20.625 -5.75 1.956 1 96.62 22 THR B N 1
ATOM 1824 C CA . THR B 1 22 ? 19.906 -4.781 1.144 1 96.62 22 THR B CA 1
ATOM 1825 C C . THR B 1 22 ? 19.109 -5.484 0.042 1 96.62 22 THR B C 1
ATOM 1827 O O . THR B 1 22 ? 17.969 -5.129 -0.227 1 96.62 22 THR B O 1
ATOM 1830 N N . ARG B 1 23 ? 19.75 -6.449 -0.518 1 98.12 23 ARG B N 1
ATOM 1831 C CA . ARG B 1 23 ? 19.109 -7.199 -1.597 1 98.12 23 ARG B CA 1
ATOM 1832 C C . ARG B 1 23 ? 17.875 -7.934 -1.095 1 98.12 23 ARG B C 1
ATOM 1834 O O . ARG B 1 23 ? 16.859 -7.984 -1.784 1 98.12 23 ARG B O 1
ATOM 1841 N N . ARG B 1 24 ? 17.984 -8.516 0.05 1 98.06 24 ARG B N 1
ATOM 1842 C CA . ARG B 1 24 ? 16.844 -9.203 0.636 1 98.06 24 ARG B CA 1
ATOM 1843 C C . ARG B 1 24 ? 15.664 -8.258 0.811 1 98.06 24 ARG B C 1
ATOM 1845 O O . ARG B 1 24 ? 14.516 -8.617 0.521 1 98.06 24 ARG B O 1
ATOM 1852 N N . GLN B 1 25 ? 15.969 -7.051 1.302 1 97.62 25 GLN B N 1
ATOM 1853 C CA . GLN B 1 25 ? 14.914 -6.051 1.46 1 97.62 25 GLN B CA 1
ATOM 1854 C C . GLN B 1 25 ? 14.367 -5.609 0.106 1 97.62 25 GLN B C 1
ATOM 1856 O O . GLN B 1 25 ? 13.164 -5.367 -0.033 1 97.62 25 GLN B O 1
ATOM 1861 N N . GLN B 1 26 ? 15.273 -5.512 -0.853 1 98.38 26 GLN B N 1
ATOM 1862 C CA . GLN B 1 26 ? 14.883 -5.195 -2.223 1 98.38 26 GLN B CA 1
ATOM 1863 C C . GLN B 1 26 ? 13.922 -6.246 -2.779 1 98.38 26 GLN B C 1
ATOM 1865 O O . GLN B 1 26 ? 12.875 -5.906 -3.324 1 98.38 26 GLN B O 1
ATOM 1870 N N . ILE B 1 27 ? 14.266 -7.457 -2.568 1 98.81 27 ILE B N 1
ATOM 1871 C CA . ILE B 1 27 ? 13.461 -8.57 -3.047 1 98.81 27 ILE B CA 1
ATOM 1872 C C . ILE B 1 27 ? 12.102 -8.555 -2.359 1 98.81 27 ILE B C 1
ATOM 1874 O O . ILE B 1 27 ? 11.062 -8.719 -3.012 1 98.81 27 ILE B O 1
ATOM 1878 N N . SER B 1 28 ? 12.125 -8.352 -1.096 1 98.31 28 SER B N 1
ATOM 1879 C CA . SER B 1 28 ? 10.875 -8.273 -0.349 1 98.31 28 SER B CA 1
ATOM 1880 C C . SER B 1 28 ? 9.977 -7.168 -0.891 1 98.31 28 SER B C 1
ATOM 1882 O O . SER B 1 28 ? 8.758 -7.332 -0.958 1 98.31 28 SER B O 1
ATOM 1884 N N . THR B 1 29 ? 10.539 -6.066 -1.254 1 98.25 29 THR B N 1
ATOM 1885 C CA . THR B 1 29 ? 9.781 -4.949 -1.812 1 98.25 29 THR B CA 1
ATOM 1886 C C . THR B 1 29 ? 9.148 -5.336 -3.143 1 98.25 29 THR B C 1
ATOM 1888 O O . THR B 1 29 ? 7.973 -5.055 -3.381 1 98.25 29 THR B O 1
ATOM 1891 N N . TRP B 1 30 ? 9.875 -6.039 -3.982 1 98.75 30 TRP B N 1
ATOM 1892 C CA . TRP B 1 30 ? 9.336 -6.504 -5.258 1 98.75 30 TRP B CA 1
ATOM 1893 C C . TRP B 1 30 ? 8.164 -7.461 -5.035 1 98.75 30 TRP B C 1
ATOM 1895 O O . TRP B 1 30 ? 7.137 -7.359 -5.711 1 98.75 30 TRP B O 1
ATOM 1905 N N . ILE B 1 31 ? 8.406 -8.328 -4.121 1 98.44 31 ILE B N 1
ATOM 1906 C CA . ILE B 1 31 ? 7.355 -9.297 -3.822 1 98.44 31 ILE B CA 1
ATOM 1907 C C . ILE B 1 31 ? 6.09 -8.562 -3.387 1 98.44 31 ILE B C 1
ATOM 1909 O O . ILE B 1 31 ? 4.988 -8.906 -3.82 1 98.44 31 ILE B O 1
ATOM 1913 N N . ASP B 1 32 ? 6.25 -7.566 -2.596 1 97.38 32 ASP B N 1
ATOM 1914 C CA . ASP B 1 32 ? 5.125 -6.766 -2.123 1 97.38 32 ASP B CA 1
ATOM 1915 C C . ASP B 1 32 ? 4.426 -6.059 -3.283 1 97.38 32 ASP B C 1
ATOM 1917 O O . ASP B 1 32 ? 3.197 -6.066 -3.371 1 97.38 32 ASP B O 1
ATOM 1921 N N . ILE B 1 33 ? 5.164 -5.457 -4.164 1 97.56 33 ILE B N 1
ATOM 1922 C CA . ILE B 1 33 ? 4.633 -4.75 -5.32 1 97.56 33 ILE B CA 1
ATOM 1923 C C . ILE B 1 33 ? 3.83 -5.711 -6.191 1 97.56 33 ILE B C 1
ATOM 1925 O O . ILE B 1 33 ? 2.688 -5.422 -6.555 1 97.56 33 ILE B O 1
ATOM 1929 N N . ILE B 1 34 ? 4.398 -6.863 -6.492 1 97.69 34 ILE B N 1
ATOM 1930 C CA . ILE B 1 34 ? 3.76 -7.859 -7.344 1 97.69 34 ILE B CA 1
ATOM 1931 C C . ILE B 1 34 ? 2.451 -8.32 -6.703 1 97.69 34 ILE B C 1
ATOM 1933 O O . ILE B 1 34 ? 1.406 -8.336 -7.359 1 97.69 34 ILE B O 1
ATOM 1937 N N . SER B 1 35 ? 2.557 -8.672 -5.438 1 96.81 35 SER B N 1
ATOM 1938 C CA . SER B 1 35 ? 1.397 -9.203 -4.727 1 96.81 35 SER B CA 1
ATOM 1939 C C . SER B 1 35 ? 0.256 -8.195 -4.695 1 96.81 35 SER B C 1
ATOM 1941 O O . SER B 1 35 ? -0.888 -8.531 -5.004 1 96.81 35 SER B O 1
ATOM 1943 N N . GLN B 1 36 ? 0.531 -6.957 -4.387 1 95 36 GLN B N 1
ATOM 1944 C CA . GLN B 1 36 ? -0.494 -5.926 -4.262 1 95 36 GLN B CA 1
ATOM 1945 C C . GLN B 1 36 ? -1.097 -5.582 -5.621 1 95 36 GLN B C 1
ATOM 1947 O O . GLN B 1 36 ? -2.312 -5.422 -5.742 1 95 36 GLN B O 1
ATOM 1952 N N . TYR B 1 37 ? -0.285 -5.477 -6.621 1 95.56 37 TYR B N 1
ATOM 1953 C CA . TYR B 1 37 ? -0.755 -5.152 -7.965 1 95.56 37 TYR B CA 1
ATOM 1954 C C . TYR B 1 37 ? -1.712 -6.219 -8.477 1 95.56 37 TYR B C 1
ATOM 1956 O O . TYR B 1 37 ? -2.809 -5.906 -8.945 1 95.56 37 TYR B O 1
ATOM 1964 N N . CYS B 1 38 ? -1.275 -7.457 -8.359 1 95.44 38 CYS B N 1
ATOM 1965 C CA . CYS B 1 38 ? -2.08 -8.562 -8.875 1 95.44 38 CYS B CA 1
ATOM 1966 C C . CYS B 1 38 ? -3.367 -8.711 -8.078 1 95.44 38 CYS B C 1
ATOM 1968 O O . CYS B 1 38 ? -4.426 -8.984 -8.641 1 95.44 38 CYS B O 1
ATOM 1970 N N . LYS B 1 39 ? -3.268 -8.57 -6.797 1 94.88 39 LYS B N 1
ATOM 1971 C CA . LYS B 1 39 ? -4.465 -8.656 -5.965 1 94.88 39 LYS B CA 1
ATOM 1972 C C . LYS B 1 39 ? -5.484 -7.59 -6.363 1 94.88 39 LYS B C 1
ATOM 1974 O O . LYS B 1 39 ? -6.66 -7.898 -6.582 1 94.88 39 LYS B O 1
ATOM 1979 N N . THR B 1 40 ? -4.992 -6.383 -6.492 1 93.06 40 THR B N 1
ATOM 1980 C CA . THR B 1 40 ? -5.875 -5.254 -6.781 1 93.06 40 THR B CA 1
ATOM 1981 C C . THR B 1 40 ? -6.496 -5.398 -8.164 1 93.06 40 THR B C 1
ATOM 1983 O O . THR B 1 40 ? -7.668 -5.066 -8.367 1 93.06 40 THR B O 1
ATOM 1986 N N . LYS B 1 41 ? -5.758 -5.902 -9.109 1 92 41 LYS B N 1
ATOM 1987 C CA . LYS B 1 41 ? -6.227 -6.023 -10.484 1 92 41 LYS B CA 1
ATOM 1988 C C . LYS B 1 41 ? -6.832 -7.402 -10.742 1 92 41 LYS B C 1
ATOM 1990 O O . LYS B 1 41 ? -7.258 -7.703 -11.859 1 92 41 LYS B O 1
ATOM 1995 N N . LYS B 1 42 ? -6.828 -8.25 -9.727 1 92 42 LYS B N 1
ATOM 1996 C CA . LYS B 1 42 ? -7.367 -9.602 -9.781 1 92 42 LYS B CA 1
ATOM 1997 C C . LYS B 1 42 ? -6.68 -10.422 -10.875 1 92 42 LYS B C 1
ATOM 1999 O O . LYS B 1 42 ? -7.344 -11.078 -11.68 1 92 42 LYS B O 1
ATOM 2004 N N . ILE B 1 43 ? -5.406 -10.305 -10.93 1 94.19 43 ILE B N 1
ATOM 2005 C CA . ILE B 1 43 ? -4.57 -11.062 -11.859 1 94.19 43 ILE B CA 1
ATOM 2006 C C . ILE B 1 43 ? -4.078 -12.336 -11.18 1 94.19 43 ILE B C 1
ATOM 2008 O O . ILE B 1 43 ? -3.518 -12.289 -10.086 1 94.19 43 ILE B O 1
ATOM 2012 N N . TRP B 1 44 ? -4.211 -13.422 -11.906 1 95.12 44 TRP B N 1
ATOM 2013 C CA . TRP B 1 44 ? -3.916 -14.711 -11.273 1 95.12 44 TRP B CA 1
ATOM 2014 C C . TRP B 1 44 ? -2.586 -15.266 -11.766 1 95.12 44 TRP B C 1
ATOM 2016 O O . TRP B 1 44 ? -2.018 -16.172 -11.156 1 95.12 44 TRP B O 1
ATOM 2026 N N . TYR B 1 45 ? -2.068 -14.672 -12.953 1 93.12 45 TYR B N 1
ATOM 2027 C CA . TYR B 1 45 ? -0.89 -15.234 -13.602 1 93.12 45 TYR B CA 1
ATOM 2028 C C . TYR B 1 45 ? 0.089 -14.141 -14 1 93.12 45 TYR B C 1
ATOM 2030 O O . TYR B 1 45 ? -0.321 -13.039 -14.383 1 93.12 45 TYR B O 1
ATOM 2038 N N . MET B 1 46 ? 1.294 -14.594 -13.93 1 96.06 46 MET B N 1
ATOM 2039 C CA . MET B 1 46 ? 2.354 -13.82 -14.562 1 96.06 46 MET B CA 1
ATOM 2040 C C . MET B 1 46 ? 3.355 -14.727 -15.266 1 96.06 46 MET B C 1
ATOM 2042 O O . MET B 1 46 ? 3.645 -15.828 -14.781 1 96.06 46 MET B O 1
ATOM 2046 N N . SER B 1 47 ? 3.84 -14.297 -16.375 1 95.69 47 SER B N 1
ATOM 2047 C CA . SER B 1 47 ? 4.883 -15.062 -17.062 1 95.69 47 SER B CA 1
ATOM 2048 C C . SER B 1 47 ? 6.227 -14.914 -16.359 1 95.69 47 SER B C 1
ATOM 2050 O O . SER B 1 47 ? 6.398 -14.016 -15.523 1 95.69 47 SER B O 1
ATOM 2052 N N . VAL B 1 48 ? 7.16 -15.727 -16.672 1 95.69 48 VAL B N 1
ATOM 2053 C CA . VAL B 1 48 ? 8.469 -15.773 -16.031 1 95.69 48 VAL B CA 1
ATOM 2054 C C . VAL B 1 48 ? 9.195 -14.445 -16.234 1 95.69 48 VAL B C 1
ATOM 2056 O O . VAL B 1 48 ? 9.984 -14.023 -15.383 1 95.69 48 VAL B O 1
ATOM 2059 N N . ASP B 1 49 ? 8.859 -13.758 -17.328 1 95.06 49 ASP B N 1
ATOM 2060 C CA . ASP B 1 49 ? 9.539 -12.5 -17.609 1 95.06 49 ASP B CA 1
ATOM 2061 C C . ASP B 1 49 ? 8.883 -11.336 -16.875 1 95.06 49 ASP B C 1
ATOM 2063 O O . ASP B 1 49 ? 9.359 -10.203 -16.938 1 95.06 49 ASP B O 1
ATOM 2067 N N . GLY B 1 50 ? 7.793 -11.602 -16.219 1 96.06 50 GLY B N 1
ATOM 2068 C CA . GLY B 1 50 ? 7.148 -10.578 -15.414 1 96.06 50 GLY B CA 1
ATOM 2069 C C . GLY B 1 50 ? 5.93 -9.969 -16.078 1 96.06 50 GLY B C 1
ATOM 2070 O O . GLY B 1 50 ? 5.352 -9.008 -15.57 1 96.06 50 GLY B O 1
ATOM 2071 N N . THR B 1 51 ? 5.477 -10.555 -17.172 1 96.06 51 THR B N 1
ATOM 2072 C CA . THR B 1 51 ? 4.305 -10.055 -17.875 1 96.06 51 THR B CA 1
ATOM 2073 C C . THR B 1 51 ? 3.02 -10.586 -17.25 1 96.06 51 THR B C 1
ATOM 2075 O O . THR B 1 51 ? 2.9 -11.781 -16.984 1 96.06 51 THR B O 1
ATOM 2078 N N . VAL B 1 52 ? 2.143 -9.656 -16.938 1 94.25 52 VAL B N 1
ATOM 2079 C CA . VAL B 1 52 ? 0.86 -10.047 -16.375 1 94.25 52 VAL B CA 1
ATOM 2080 C C . VAL B 1 52 ? -0.016 -10.68 -17.453 1 94.25 52 VAL B C 1
ATOM 2082 O O . VAL B 1 52 ? -0.021 -10.227 -18.594 1 94.25 52 VAL B O 1
ATOM 2085 N N . ILE B 1 53 ? -0.704 -11.711 -17.125 1 87.25 53 ILE B N 1
ATOM 2086 C CA . ILE B 1 53 ? -1.586 -12.414 -18.047 1 87.25 53 ILE B CA 1
ATOM 2087 C C . ILE B 1 53 ? -3.02 -12.383 -17.516 1 87.25 53 ILE B C 1
ATOM 2089 O O . ILE B 1 53 ? -3.301 -12.891 -16.438 1 87.25 53 ILE B O 1
ATOM 2093 N N . ASN B 1 54 ? -3.859 -11.602 -18.156 1 75.88 54 ASN B N 1
ATOM 2094 C CA . ASN B 1 54 ? -5.254 -11.492 -17.75 1 75.88 54 ASN B CA 1
ATOM 2095 C C . ASN B 1 54 ? -6.16 -12.391 -18.578 1 75.88 54 ASN B C 1
ATOM 2097 O O . ASN B 1 54 ? -6.211 -12.258 -19.812 1 75.88 54 ASN B O 1
ATOM 2101 N N . ASP B 1 55 ? -6.602 -13.531 -18.094 1 62.47 55 ASP B N 1
ATOM 2102 C CA . ASP B 1 55 ? -7.535 -14.383 -18.828 1 62.47 55 ASP B CA 1
ATOM 2103 C C . ASP B 1 55 ? -8.883 -13.688 -19 1 62.47 55 ASP B C 1
ATOM 2105 O O . ASP B 1 55 ? -9.594 -13.945 -19.984 1 62.47 55 ASP B O 1
ATOM 2109 N N . ASN B 1 56 ? -9.375 -12.977 -18.016 1 54.41 56 ASN B N 1
ATOM 2110 C CA . ASN B 1 56 ? -10.711 -12.398 -18.141 1 54.41 56 ASN B CA 1
ATOM 2111 C C . ASN B 1 56 ? -10.812 -11.477 -19.359 1 54.41 56 ASN B C 1
ATOM 2113 O O . ASN B 1 56 ? -11.914 -11.148 -19.797 1 54.41 56 ASN B O 1
ATOM 2117 N N . GLU B 1 57 ? -9.812 -11.039 -19.797 1 46.81 57 GLU B N 1
ATOM 2118 C CA . GLU B 1 57 ? -9.938 -10.211 -21 1 46.81 57 GLU B CA 1
ATOM 2119 C C . GLU B 1 57 ? -10.023 -11.062 -22.266 1 46.81 57 GLU B C 1
ATOM 2121 O O . GLU B 1 57 ? -10.273 -10.547 -23.344 1 46.81 57 GLU B O 1
ATOM 2126 N N . LEU B 1 58 ? -9.734 -12.352 -22.203 1 41.06 58 LEU B N 1
ATOM 2127 C CA . LEU B 1 58 ? -9.891 -13.148 -23.422 1 41.06 58 LEU B CA 1
ATOM 2128 C C . LEU B 1 58 ? -11.344 -13.188 -23.859 1 41.06 58 LEU B C 1
ATOM 2130 O O . LEU B 1 58 ? -11.633 -13.273 -25.062 1 41.06 58 LEU B O 1
ATOM 2134 N N . ASP B 1 59 ? -12.375 -13.414 -22.969 1 37.06 59 ASP B N 1
ATOM 2135 C CA . ASP B 1 59 ? -13.703 -13.758 -23.469 1 37.06 59 ASP B CA 1
ATOM 2136 C C . ASP B 1 59 ? -14.391 -12.531 -24.078 1 37.06 59 ASP B C 1
ATOM 2138 O O . ASP B 1 59 ? -15.547 -12.609 -24.484 1 37.06 59 ASP B O 1
ATOM 2142 N N . SER B 1 60 ? -14.32 -11.336 -23.719 1 35.28 60 SER B N 1
ATOM 2143 C CA . SER B 1 60 ? -15.242 -10.578 -24.562 1 35.28 60 SER B CA 1
ATOM 2144 C C . SER B 1 60 ? -14.914 -10.758 -26.047 1 35.28 60 SER B C 1
ATOM 2146 O O . SER B 1 60 ? -13.781 -10.508 -26.469 1 35.28 60 SER B O 1
ATOM 2148 N N . GLY B 1 61 ? -15.438 -11.758 -26.781 1 33.56 61 GLY B N 1
ATOM 2149 C CA . GLY B 1 61 ? -15.641 -11.992 -28.203 1 33.56 61 GLY B CA 1
ATOM 2150 C C . GLY B 1 61 ? -15.688 -10.711 -29.031 1 33.56 61 GLY B C 1
ATOM 2151 O O . GLY B 1 61 ? -16.172 -10.711 -30.156 1 33.56 61 GLY B O 1
ATOM 2152 N N . SER B 1 62 ? -16.266 -9.539 -28.531 1 34.88 62 SER B N 1
ATOM 2153 C CA . SER B 1 62 ? -16.406 -8.594 -29.625 1 34.88 62 SER B CA 1
ATOM 2154 C C . SER B 1 62 ? -15.164 -8.578 -30.516 1 34.88 62 SER B C 1
ATOM 2156 O O . SER B 1 62 ? -14.039 -8.531 -30.016 1 34.88 62 SER B O 1
ATOM 2158 N N . THR B 1 63 ? -15.242 -9.148 -31.781 1 32.97 63 THR B N 1
ATOM 2159 C CA . THR B 1 63 ? -14.547 -9.016 -33.062 1 32.97 63 THR B CA 1
ATOM 2160 C C . THR B 1 63 ? -13.883 -7.645 -33.156 1 32.97 63 THR B C 1
ATOM 2162 O O . THR B 1 63 ? -13.328 -7.301 -34.219 1 32.97 63 THR B O 1
ATOM 2165 N N . ASP B 1 64 ? -14.703 -6.512 -32.781 1 34 64 ASP B N 1
ATOM 2166 C CA . ASP B 1 64 ? -14.086 -5.27 -33.219 1 34 64 ASP B CA 1
ATOM 2167 C C . ASP B 1 64 ? -12.578 -5.297 -33 1 34 64 ASP B C 1
ATOM 2169 O O . ASP B 1 64 ? -12.102 -5.895 -32.031 1 34 64 ASP B O 1
ATOM 2173 N N . ASN B 1 65 ? -11.719 -5.094 -34.125 1 34.28 65 ASN B N 1
ATOM 2174 C CA . ASN B 1 65 ? -10.367 -4.688 -34.5 1 34.28 65 ASN B CA 1
ATOM 2175 C C . ASN B 1 65 ? -9.719 -3.822 -33.438 1 34.28 65 ASN B C 1
ATOM 2177 O O . ASN B 1 65 ? -8.781 -3.072 -33.719 1 34.28 65 ASN B O 1
ATOM 2181 N N . ASP B 1 66 ? -10.625 -3.215 -32.656 1 35.06 66 ASP B N 1
ATOM 2182 C CA . ASP B 1 66 ? -9.844 -2.281 -31.828 1 35.06 66 ASP B CA 1
ATOM 2183 C C . ASP B 1 66 ? -8.664 -2.984 -31.172 1 35.06 66 ASP B C 1
ATOM 2185 O O . ASP B 1 66 ? -8.844 -3.973 -30.453 1 35.06 66 ASP B O 1
ATOM 2189 N N . ASP B 1 67 ? -7.516 -3.047 -31.797 1 35 67 ASP B N 1
ATOM 2190 C CA . ASP B 1 67 ? -6.105 -3.018 -31.422 1 35 67 ASP B CA 1
ATOM 2191 C C . ASP B 1 67 ? -5.934 -2.637 -29.953 1 35 67 ASP B C 1
ATOM 2193 O O . ASP B 1 67 ? -4.93 -2.031 -29.578 1 35 67 ASP B O 1
ATOM 2197 N N . SER B 1 68 ? -6.965 -2.264 -29.375 1 36.69 68 SER B N 1
ATOM 2198 C CA . SER B 1 68 ? -6.621 -1.88 -28.016 1 36.69 68 SER B CA 1
ATOM 2199 C C . SER B 1 68 ? -5.762 -2.943 -27.328 1 36.69 68 SER B C 1
ATOM 2201 O O . SER B 1 68 ? -6.254 -4.016 -26.984 1 36.69 68 SER B O 1
ATOM 2203 N N . LYS B 1 69 ? -4.742 -3.314 -27.938 1 39.5 69 LYS B N 1
ATOM 2204 C CA . LYS B 1 69 ? -3.518 -3.998 -27.516 1 39.5 69 LYS B CA 1
ATOM 2205 C C . LYS B 1 69 ? -3.482 -4.199 -26 1 39.5 69 LYS B C 1
ATOM 2207 O O . LYS B 1 69 ? -3.475 -3.227 -25.25 1 39.5 69 LYS B O 1
ATOM 2212 N N . LYS B 1 70 ? -4.148 -5.172 -25.516 1 45.16 70 LYS B N 1
ATOM 2213 C CA . LYS B 1 70 ? -3.979 -5.773 -24.203 1 45.16 70 LYS B CA 1
ATOM 2214 C C . LYS B 1 70 ? -2.584 -5.5 -23.641 1 45.16 70 LYS B C 1
ATOM 2216 O O . LYS B 1 70 ? -1.636 -6.227 -23.953 1 45.16 70 LYS B O 1
ATOM 2221 N N . ILE B 1 71 ? -2.109 -4.34 -23.828 1 50.66 71 ILE B N 1
ATOM 2222 C CA . ILE B 1 71 ? -0.767 -4.008 -23.359 1 50.66 71 ILE B CA 1
ATOM 2223 C C . ILE B 1 71 ? -0.487 -4.723 -22.047 1 50.66 71 ILE B C 1
ATOM 2225 O O . ILE B 1 71 ? -1.123 -4.43 -21.031 1 50.66 71 ILE B O 1
ATOM 2229 N N . SER B 1 72 ? -0.213 -6.094 -22.141 1 74.62 72 SER B N 1
ATOM 2230 C CA . SER B 1 72 ? 0.327 -6.914 -21.062 1 74.62 72 SER B CA 1
ATOM 2231 C C . SER B 1 72 ? 1.482 -6.207 -20.359 1 74.62 72 SER B C 1
ATOM 2233 O O . SER B 1 72 ? 2.43 -5.762 -21 1 74.62 72 SER B O 1
ATOM 2235 N N . LYS B 1 73 ? 1.246 -5.688 -19.297 1 90.44 73 LYS B N 1
ATOM 2236 C CA . LYS B 1 73 ? 2.238 -4.941 -18.531 1 90.44 73 LYS B CA 1
ATOM 2237 C C . LYS B 1 73 ? 3.291 -5.875 -17.938 1 90.44 73 LYS B C 1
ATOM 2239 O O . LYS B 1 73 ? 2.955 -6.902 -17.344 1 90.44 73 LYS B O 1
ATOM 2244 N N . ASN B 1 74 ? 4.469 -5.676 -18.375 1 96.31 74 ASN B N 1
ATOM 2245 C CA . ASN B 1 74 ? 5.598 -6.312 -17.703 1 96.31 74 ASN B CA 1
ATOM 2246 C C . ASN B 1 74 ? 6.039 -5.527 -16.469 1 96.31 74 ASN B C 1
ATOM 2248 O O . ASN B 1 74 ? 6.551 -4.414 -16.594 1 96.31 74 ASN B O 1
ATOM 2252 N N . LEU B 1 75 ? 5.93 -6.078 -15.305 1 97.38 75 LEU B N 1
ATOM 2253 C CA . LEU B 1 75 ? 6.18 -5.336 -14.07 1 97.38 75 LEU B CA 1
ATOM 2254 C C . LEU B 1 75 ? 7.672 -5.102 -13.875 1 97.38 75 LEU B C 1
ATOM 2256 O O . LEU B 1 75 ? 8.07 -4.191 -13.141 1 97.38 75 LEU B O 1
ATOM 2260 N N . PHE B 1 76 ? 8.508 -5.891 -14.508 1 98.56 76 PHE B N 1
ATOM 2261 C CA . PHE B 1 76 ? 9.945 -5.77 -14.289 1 98.56 76 PHE B CA 1
ATOM 2262 C C . PHE B 1 76 ? 10.562 -4.785 -15.273 1 98.56 76 PHE B C 1
ATOM 2264 O O . PHE B 1 76 ? 11.773 -4.582 -15.273 1 98.56 76 PHE B O 1
ATOM 2271 N N . ASN B 1 77 ? 9.734 -4.258 -16.141 1 97.38 77 ASN B N 1
ATOM 2272 C CA . ASN B 1 77 ? 10.141 -3.232 -17.094 1 97.38 77 ASN B CA 1
ATOM 2273 C C . ASN B 1 77 ? 9.328 -1.954 -16.922 1 97.38 77 ASN B C 1
ATOM 2275 O O . ASN B 1 77 ? 8.109 -1.957 -17.141 1 97.38 77 ASN B O 1
ATOM 2279 N N . ASN B 1 78 ? 10.016 -0.882 -16.484 1 97 78 ASN B N 1
ATOM 2280 C CA . ASN B 1 78 ? 9.367 0.419 -16.359 1 97 78 ASN B CA 1
ATOM 2281 C C . ASN B 1 78 ? 9.867 1.403 -17.406 1 97 78 ASN B C 1
ATOM 2283 O O . ASN B 1 78 ? 10.922 2.012 -17.25 1 97 78 ASN B O 1
ATOM 2287 N N . GLU B 1 79 ? 9.086 1.599 -18.422 1 94.81 79 GLU B N 1
ATOM 2288 C CA . GLU B 1 79 ? 9.461 2.432 -19.562 1 94.81 79 GLU B CA 1
ATOM 2289 C C . GLU B 1 79 ? 9.5 3.906 -19.172 1 94.81 79 GLU B C 1
ATOM 2291 O O . GLU B 1 79 ? 10.289 4.68 -19.719 1 94.81 79 GLU B O 1
ATOM 2296 N N . ASP B 1 80 ? 8.703 4.305 -18.25 1 94.12 80 ASP B N 1
ATOM 2297 C CA . ASP B 1 80 ? 8.625 5.703 -17.844 1 94.12 80 ASP B CA 1
ATOM 2298 C C . ASP B 1 80 ? 9.961 6.191 -17.281 1 94.12 80 ASP B C 1
ATOM 2300 O O . ASP B 1 80 ? 10.344 7.344 -17.5 1 94.12 80 ASP B O 1
ATOM 2304 N N . ILE B 1 81 ? 10.641 5.273 -16.547 1 95.81 81 ILE B N 1
ATOM 2305 C CA . ILE B 1 81 ? 11.922 5.668 -15.969 1 95.81 81 ILE B CA 1
ATOM 2306 C C . ILE B 1 81 ? 13.055 4.934 -16.672 1 95.81 81 ILE B C 1
ATOM 2308 O O . ILE B 1 81 ? 14.211 5.004 -16.25 1 95.81 81 ILE B O 1
ATOM 2312 N N . GLN B 1 82 ? 12.703 4.215 -17.703 1 96 82 GLN B N 1
ATOM 2313 C CA . GLN B 1 82 ? 13.648 3.504 -18.547 1 96 82 GLN B CA 1
ATOM 2314 C C . GLN B 1 82 ? 14.523 2.564 -17.734 1 96 82 GLN B C 1
ATOM 2316 O O . GLN B 1 82 ? 15.758 2.6 -17.828 1 96 82 GLN B O 1
ATOM 2321 N N . ARG B 1 83 ? 13.883 1.756 -16.906 1 97.5 83 ARG B N 1
ATOM 2322 C CA . ARG B 1 83 ? 14.57 0.765 -16.078 1 97.5 83 ARG B CA 1
ATOM 2323 C C . ARG B 1 83 ? 13.953 -0.617 -16.25 1 97.5 83 ARG B C 1
ATOM 2325 O O . ARG B 1 83 ? 12.75 -0.739 -16.484 1 97.5 83 ARG B O 1
ATOM 2332 N N . SER B 1 84 ? 14.836 -1.614 -16.141 1 98.25 84 SER B N 1
ATOM 2333 C CA . SER B 1 84 ? 14.398 -3.008 -16.172 1 98.25 84 SER B CA 1
ATOM 2334 C C . SER B 1 84 ? 15.219 -3.867 -15.211 1 98.25 84 SER B C 1
ATOM 2336 O O . SER B 1 84 ? 16.375 -3.557 -14.922 1 98.25 84 SER B O 1
ATOM 2338 N N . VAL B 1 85 ? 14.641 -4.824 -14.734 1 98.62 85 VAL B N 1
ATOM 2339 C CA . VAL B 1 85 ? 15.312 -5.762 -13.844 1 98.62 85 VAL B CA 1
ATOM 2340 C C . VAL B 1 85 ? 16.016 -6.84 -14.664 1 98.62 85 VAL B C 1
ATOM 2342 O O . VAL B 1 85 ? 15.461 -7.344 -15.648 1 98.62 85 VAL B O 1
ATOM 2345 N N . SER B 1 86 ? 17.234 -7.176 -14.328 1 98.31 86 SER B N 1
ATOM 2346 C CA . SER B 1 86 ? 17.969 -8.219 -15.039 1 98.31 86 SER B CA 1
ATOM 2347 C C . SER B 1 86 ? 17.328 -9.586 -14.836 1 98.31 86 SER B C 1
ATOM 2349 O O . SER B 1 86 ? 16.688 -9.828 -13.812 1 98.31 86 SER B O 1
ATOM 2351 N N . GLN B 1 87 ? 17.547 -10.508 -15.797 1 97 87 GLN B N 1
ATOM 2352 C CA . GLN B 1 87 ? 16.969 -11.844 -15.719 1 97 87 GLN B CA 1
ATOM 2353 C C . GLN B 1 87 ? 17.469 -12.586 -14.484 1 97 87 GLN B C 1
ATOM 2355 O O . GLN B 1 87 ? 16.703 -13.305 -13.836 1 97 87 GLN B O 1
ATOM 2360 N N . VAL B 1 88 ? 18.703 -12.422 -14.203 1 97.38 88 VAL B N 1
ATOM 2361 C CA . VAL B 1 88 ? 19.297 -13.062 -13.023 1 97.38 88 VAL B CA 1
ATOM 2362 C C . VAL B 1 88 ? 18.531 -12.648 -11.773 1 97.38 88 VAL B C 1
ATOM 2364 O O . VAL B 1 88 ? 18.188 -13.484 -10.938 1 97.38 88 VAL B O 1
ATOM 2367 N N . PHE B 1 89 ? 18.297 -11.414 -11.641 1 98.5 89 PHE B N 1
ATOM 2368 C CA . PHE B 1 89 ? 17.625 -10.875 -10.461 1 98.5 89 PHE B CA 1
ATOM 2369 C C . PHE B 1 89 ? 16.141 -11.258 -10.461 1 98.5 89 PHE B C 1
ATOM 2371 O O . PHE B 1 89 ? 15.57 -11.555 -9.414 1 98.5 89 PHE B O 1
ATOM 2378 N N . ILE B 1 90 ? 15.484 -11.273 -11.602 1 98.25 90 ILE B N 1
ATOM 2379 C CA . ILE B 1 90 ? 14.109 -11.734 -11.719 1 98.25 90 ILE B CA 1
ATOM 2380 C C . ILE B 1 90 ? 13.984 -13.156 -11.164 1 98.25 90 ILE B C 1
ATOM 2382 O O . ILE B 1 90 ? 13.078 -13.445 -10.375 1 98.25 90 ILE B O 1
ATOM 2386 N N . ASP B 1 91 ? 14.891 -13.953 -11.508 1 97.12 91 ASP B N 1
ATOM 2387 C CA . ASP B 1 91 ? 14.891 -15.336 -11.047 1 97.12 91 ASP B CA 1
ATOM 2388 C C . ASP B 1 91 ? 15 -15.406 -9.523 1 97.12 91 ASP B C 1
ATOM 2390 O O . ASP B 1 91 ? 14.352 -16.25 -8.891 1 97.12 91 ASP B O 1
ATOM 2394 N N . GLU B 1 92 ? 15.844 -14.555 -8.961 1 98.06 92 GLU B N 1
ATOM 2395 C CA . GLU B 1 92 ? 15.977 -14.508 -7.512 1 98.06 92 GLU B CA 1
ATOM 2396 C C . GLU B 1 92 ? 14.672 -14.094 -6.848 1 98.06 92 GLU B C 1
ATOM 2398 O O . GLU B 1 92 ? 14.297 -14.641 -5.809 1 98.06 92 GLU B O 1
ATOM 2403 N N . ILE B 1 93 ? 14 -13.125 -7.414 1 98.62 93 ILE B N 1
ATOM 2404 C CA . ILE B 1 93 ? 12.734 -12.633 -6.887 1 98.62 93 ILE B CA 1
ATOM 2405 C C . ILE B 1 93 ? 11.703 -13.758 -6.902 1 98.62 93 ILE B C 1
ATOM 2407 O O . ILE B 1 93 ? 11.07 -14.047 -5.883 1 98.62 93 ILE B O 1
ATOM 2411 N N . TRP B 1 94 ? 11.609 -14.453 -8.023 1 98 94 TRP B N 1
ATOM 2412 C CA . TRP B 1 94 ? 10.664 -15.555 -8.141 1 98 94 TRP B CA 1
ATOM 2413 C C . TRP B 1 94 ? 10.984 -16.656 -7.137 1 98 94 TRP B C 1
ATOM 2415 O O . TRP B 1 94 ? 10.078 -17.203 -6.496 1 98 94 TRP B O 1
ATOM 2425 N N . SER B 1 95 ? 12.219 -16.984 -7.121 1 97.56 95 SER B N 1
ATOM 2426 C CA . SER B 1 95 ? 12.656 -18.047 -6.215 1 97.56 95 SER B CA 1
ATOM 2427 C C . SER B 1 95 ? 12.25 -17.75 -4.777 1 97.56 95 SER B C 1
ATOM 2429 O O . SER B 1 95 ? 11.664 -18.594 -4.102 1 97.56 95 SER B O 1
ATOM 2431 N N . GLN B 1 96 ? 12.547 -16.531 -4.348 1 98.31 96 GLN B N 1
ATOM 2432 C CA . GLN B 1 96 ? 12.195 -16.141 -2.982 1 98.31 96 GLN B CA 1
ATOM 2433 C C . GLN B 1 96 ? 10.68 -16.094 -2.793 1 98.31 96 GLN B C 1
ATOM 2435 O O . GLN B 1 96 ? 10.164 -16.547 -1.767 1 98.31 96 GLN B O 1
ATOM 2440 N N . MET B 1 97 ? 9.953 -15.57 -3.727 1 98 97 MET B N 1
ATOM 2441 C CA . MET B 1 97 ? 8.5 -15.484 -3.652 1 98 97 MET B CA 1
ATOM 2442 C C . MET B 1 97 ? 7.875 -16.875 -3.551 1 98 97 MET B C 1
ATOM 2444 O O . MET B 1 97 ? 6.93 -17.078 -2.785 1 98 97 MET B O 1
ATOM 2448 N N . THR B 1 98 ? 8.398 -17.781 -4.27 1 97.06 98 THR B N 1
ATOM 2449 C CA . THR B 1 98 ? 7.953 -19.172 -4.215 1 97.06 98 THR B CA 1
ATOM 2450 C C . THR B 1 98 ? 8.227 -19.781 -2.844 1 97.06 98 THR B C 1
ATOM 2452 O O . THR B 1 98 ? 7.363 -20.438 -2.262 1 97.06 98 THR B O 1
ATOM 2455 N N . LYS B 1 99 ? 9.398 -19.562 -2.371 1 97 99 LYS B N 1
ATOM 2456 C CA . LYS B 1 99 ? 9.781 -20.078 -1.061 1 97 99 LYS B CA 1
ATOM 2457 C C . LYS B 1 99 ? 8.852 -19.547 0.031 1 97 99 LYS B C 1
ATOM 2459 O O . LYS B 1 99 ? 8.555 -20.25 0.995 1 97 99 LYS B O 1
ATOM 2464 N N . GLU B 1 100 ? 8.383 -18.344 -0.114 1 96.88 100 GLU B N 1
ATOM 2465 C CA . GLU B 1 100 ? 7.5 -17.703 0.865 1 96.88 100 GLU B CA 1
ATOM 2466 C C . GLU B 1 100 ? 6.055 -18.172 0.684 1 96.88 100 GLU B C 1
ATOM 2468 O O . GLU B 1 100 ? 5.176 -17.797 1.465 1 96.88 100 GLU B O 1
ATOM 2473 N N . GLY B 1 101 ? 5.789 -18.906 -0.356 1 96.06 101 GLY B N 1
ATOM 2474 C CA . GLY B 1 101 ? 4.453 -19.422 -0.609 1 96.06 101 GLY B CA 1
ATOM 2475 C C . GLY B 1 101 ? 3.516 -18.391 -1.205 1 96.06 101 GLY B C 1
ATOM 2476 O O . GLY B 1 101 ? 2.297 -18.469 -1.03 1 96.06 101 GLY B O 1
ATOM 2477 N N . LYS B 1 102 ? 4.086 -17.375 -1.888 1 97.5 102 LYS B N 1
ATOM 2478 C CA . LYS B 1 102 ? 3.273 -16.297 -2.422 1 97.5 102 LYS B CA 1
ATOM 2479 C C . LYS B 1 102 ? 3.055 -16.453 -3.922 1 97.5 102 LYS B C 1
ATOM 2481 O O . LYS B 1 102 ? 2.299 -15.695 -4.531 1 97.5 102 LYS B O 1
ATOM 2486 N N . CYS B 1 103 ? 3.725 -17.422 -4.508 1 97.5 103 CYS B N 1
ATOM 2487 C CA . CYS B 1 103 ? 3.453 -17.797 -5.891 1 97.5 103 CYS B CA 1
ATOM 2488 C C . CYS B 1 103 ? 3.734 -19.281 -6.113 1 97.5 103 CYS B C 1
ATOM 2490 O O . CYS B 1 103 ? 4.34 -19.938 -5.266 1 97.5 103 CYS B O 1
ATOM 2492 N N . LEU B 1 104 ? 3.234 -19.844 -7.164 1 96.88 104 LEU B N 1
ATOM 2493 C CA . LEU B 1 104 ? 3.391 -21.25 -7.523 1 96.88 104 LEU B CA 1
ATOM 2494 C C . LEU B 1 104 ? 3.865 -21.391 -8.969 1 96.88 104 LEU B C 1
ATOM 2496 O O . LEU B 1 104 ? 3.162 -20.984 -9.898 1 96.88 104 LEU B O 1
ATOM 2500 N N . PRO B 1 105 ? 5.066 -21.922 -9.141 1 97.19 105 PRO B N 1
ATOM 2501 C CA . PRO B 1 105 ? 5.543 -22.141 -10.508 1 97.19 105 PRO B CA 1
ATOM 2502 C C . PRO B 1 105 ? 4.754 -23.219 -11.242 1 97.19 105 PRO B C 1
ATOM 2504 O O . PRO B 1 105 ? 4.508 -24.297 -10.695 1 97.19 105 PRO B O 1
ATOM 2507 N N . ILE B 1 106 ? 4.398 -22.938 -12.484 1 95.19 106 ILE B N 1
ATOM 2508 C CA . ILE B 1 106 ? 3.615 -23.891 -13.266 1 95.19 106 ILE B CA 1
ATOM 2509 C C . ILE B 1 106 ? 4.152 -23.953 -14.688 1 95.19 106 ILE B C 1
ATOM 2511 O O . ILE B 1 106 ? 4.789 -23.016 -15.164 1 95.19 106 ILE B O 1
ATOM 2515 N N . ASP B 1 107 ? 3.896 -25.062 -15.336 1 92.75 107 ASP B N 1
ATOM 2516 C CA . ASP B 1 107 ? 4.254 -25.203 -16.75 1 92.75 107 ASP B CA 1
ATOM 2517 C C . ASP B 1 107 ? 3.107 -24.75 -17.656 1 92.75 107 ASP B C 1
ATOM 2519 O O . ASP B 1 107 ? 2.148 -24.141 -17.188 1 92.75 107 ASP B O 1
ATOM 2523 N N . GLN B 1 108 ? 3.227 -25.016 -18.922 1 86.12 108 GLN B N 1
ATOM 2524 C CA . GLN B 1 108 ? 2.266 -24.547 -19.922 1 86.12 108 GLN B CA 1
ATOM 2525 C C . GLN B 1 108 ? 0.894 -25.188 -19.688 1 86.12 108 GLN B C 1
ATOM 2527 O O . GLN B 1 108 ? -0.132 -24.578 -20.016 1 86.12 108 GLN B O 1
ATOM 2532 N N . SER B 1 109 ? 0.845 -26.328 -19.047 1 83.12 109 SER B N 1
ATOM 2533 C CA . SER B 1 109 ? -0.399 -27.062 -18.844 1 83.12 109 SER B CA 1
ATOM 2534 C C . SER B 1 109 ? -1.056 -26.672 -17.516 1 83.12 109 SER B C 1
ATOM 2536 O O . SER B 1 109 ? -2.148 -27.156 -17.203 1 83.12 109 SER B O 1
ATOM 2538 N N . GLY B 1 110 ? -0.34 -25.859 -16.719 1 84.19 110 GLY B N 1
ATOM 2539 C CA . GLY B 1 110 ? -0.896 -25.438 -15.438 1 84.19 110 GLY B CA 1
ATOM 2540 C C . GLY B 1 110 ? -0.487 -26.344 -14.289 1 84.19 110 GLY B C 1
ATOM 2541 O O . GLY B 1 110 ? -0.981 -26.188 -13.164 1 84.19 110 GLY B O 1
ATOM 2542 N N . ARG B 1 111 ? 0.367 -27.234 -14.586 1 88.94 111 ARG B N 1
ATOM 2543 C CA . ARG B 1 111 ? 0.862 -28.141 -13.555 1 88.94 111 ARG B CA 1
ATOM 2544 C C . ARG B 1 111 ? 2.09 -27.562 -12.859 1 88.94 111 ARG B C 1
ATOM 2546 O O . ARG B 1 111 ? 2.883 -26.844 -13.484 1 88.94 111 ARG B O 1
ATOM 2553 N N . ARG B 1 112 ? 2.127 -27.922 -11.633 1 91.5 112 ARG B N 1
ATOM 2554 C CA . ARG B 1 112 ? 3.277 -27.453 -10.867 1 91.5 112 ARG B CA 1
ATOM 2555 C C . ARG B 1 112 ? 4.586 -27.875 -11.539 1 91.5 112 ARG B C 1
ATOM 2557 O O . ARG B 1 112 ? 4.719 -29 -12.008 1 91.5 112 ARG B O 1
ATOM 2564 N N . SER B 1 113 ? 5.414 -26.922 -11.586 1 88.88 113 SER B N 1
ATOM 2565 C CA . SER B 1 113 ? 6.645 -27.156 -12.336 1 88.88 113 SER B CA 1
ATOM 2566 C C . SER B 1 113 ? 7.871 -26.844 -11.484 1 88.88 113 SER B C 1
ATOM 2568 O O . SER B 1 113 ? 7.77 -26.172 -10.461 1 88.88 113 SER B O 1
ATOM 2570 N N . SER B 1 114 ? 8.961 -27.5 -12.023 1 81.94 114 SER B N 1
ATOM 2571 C CA . SER B 1 114 ? 10.273 -27.156 -11.484 1 81.94 114 SER B CA 1
ATOM 2572 C C . SER B 1 114 ? 10.898 -25.984 -12.242 1 81.94 114 SER B C 1
ATOM 2574 O O . SER B 1 114 ? 10.328 -25.516 -13.227 1 81.94 114 SER B O 1
ATOM 2576 N N . ASN B 1 115 ? 11.953 -25.484 -11.797 1 73.62 115 ASN B N 1
ATOM 2577 C CA . ASN B 1 115 ? 12.578 -24.25 -12.281 1 73.62 115 ASN B CA 1
ATOM 2578 C C . ASN B 1 115 ? 12.844 -24.312 -13.781 1 73.62 115 ASN B C 1
ATOM 2580 O O . ASN B 1 115 ? 12.617 -23.344 -14.5 1 73.62 115 ASN B O 1
ATOM 2584 N N . THR B 1 116 ? 13.133 -25.438 -14.336 1 81.69 116 THR B N 1
ATOM 2585 C CA . THR B 1 116 ? 13.562 -25.531 -15.727 1 81.69 116 THR B CA 1
ATOM 2586 C C . THR B 1 116 ? 12.352 -25.531 -16.656 1 81.69 116 THR B C 1
ATOM 2588 O O . THR B 1 116 ? 12.453 -25.141 -17.812 1 81.69 116 THR B O 1
ATOM 2591 N N . THR B 1 117 ? 11.211 -25.891 -16.25 1 87.62 117 THR B N 1
ATOM 2592 C CA . THR B 1 117 ? 10.047 -26.031 -17.125 1 87.62 117 THR B CA 1
ATOM 2593 C C . THR B 1 117 ? 8.992 -24.984 -16.781 1 87.62 117 THR B C 1
ATOM 2595 O O . THR B 1 117 ? 7.914 -24.969 -17.375 1 87.62 117 THR B O 1
ATOM 2598 N N . THR B 1 118 ? 9.344 -24.109 -15.859 1 93.31 118 THR B N 1
ATOM 2599 C CA . THR B 1 118 ? 8.383 -23.094 -15.43 1 93.31 118 THR B CA 1
ATOM 2600 C C . THR B 1 118 ? 8.203 -22.031 -16.516 1 93.31 118 THR B C 1
ATOM 2602 O O . THR B 1 118 ? 9.18 -21.484 -17.031 1 93.31 118 THR B O 1
ATOM 2605 N N . THR B 1 119 ? 6.957 -21.828 -16.891 1 92.12 119 THR B N 1
ATOM 2606 C CA . THR B 1 119 ? 6.664 -20.812 -17.891 1 92.12 119 THR B CA 1
ATOM 2607 C C . THR B 1 119 ? 5.875 -19.656 -17.281 1 92.12 119 THR B C 1
ATOM 2609 O O . THR B 1 119 ? 5.871 -18.547 -17.828 1 92.12 119 THR B O 1
ATOM 2612 N N . ARG B 1 120 ? 5.215 -20 -16.188 1 95.06 120 ARG B N 1
ATOM 2613 C CA . ARG B 1 120 ? 4.379 -19 -15.523 1 95.06 120 ARG B CA 1
ATOM 2614 C C . ARG B 1 120 ? 4.281 -19.281 -14.031 1 95.06 120 ARG B C 1
ATOM 2616 O O . ARG B 1 120 ? 4.758 -20.312 -13.555 1 95.06 120 ARG B O 1
ATOM 2623 N N . TYR B 1 121 ? 3.779 -18.281 -13.352 1 96.88 121 TYR B N 1
ATOM 2624 C CA . TYR B 1 121 ? 3.529 -18.391 -11.914 1 96.88 121 TYR B CA 1
ATOM 2625 C C . TYR B 1 121 ? 2.082 -18.047 -11.586 1 96.88 121 TYR B C 1
ATOM 2627 O O . TYR B 1 121 ? 1.532 -17.078 -12.117 1 96.88 121 TYR B O 1
ATOM 2635 N N . PHE B 1 122 ? 1.411 -18.891 -10.789 1 96.88 122 PHE B N 1
ATOM 2636 C CA . PHE B 1 122 ? 0.226 -18.406 -10.094 1 96.88 122 PHE B CA 1
ATOM 2637 C C . PHE B 1 122 ? 0.608 -17.406 -9 1 96.88 122 PHE B C 1
ATOM 2639 O O . PHE B 1 122 ? 1.527 -17.672 -8.219 1 96.88 122 PHE B O 1
ATOM 2646 N N . ILE B 1 123 ? 0.05 -16.312 -8.984 1 97.25 123 ILE B N 1
ATOM 2647 C CA . ILE B 1 123 ? 0.24 -15.359 -7.906 1 97.25 123 ILE B CA 1
ATOM 2648 C C . ILE B 1 123 ? -0.819 -15.578 -6.828 1 97.25 123 ILE B C 1
ATOM 2650 O O . ILE B 1 123 ? -2.018 -15.469 -7.094 1 97.25 123 ILE B O 1
ATOM 2654 N N . LEU B 1 124 ? -0.298 -15.898 -5.633 1 97.06 124 LEU B N 1
ATOM 2655 C CA . LEU B 1 124 ? -1.207 -16.266 -4.551 1 97.06 124 LEU B CA 1
ATOM 2656 C C . LEU B 1 124 ? -1.504 -15.055 -3.666 1 97.06 124 LEU B C 1
ATOM 2658 O O . LEU B 1 124 ? -0.743 -14.758 -2.742 1 97.06 124 LEU B O 1
ATOM 2662 N N . TRP B 1 125 ? -2.547 -14.445 -3.814 1 92.69 125 TRP B N 1
ATOM 2663 C CA . TRP B 1 125 ? -2.941 -13.305 -2.998 1 92.69 125 TRP B CA 1
ATOM 2664 C C . TRP B 1 125 ? -3.096 -13.703 -1.535 1 92.69 125 TRP B C 1
ATOM 2666 O O . TRP B 1 125 ? -2.961 -12.875 -0.637 1 92.69 125 TRP B O 1
ATOM 2676 N N . LYS B 1 126 ? -3.416 -14.883 -1.375 1 95.69 126 LYS B N 1
ATOM 2677 C CA . LYS B 1 126 ? -3.531 -15.562 -0.087 1 95.69 126 LYS B CA 1
ATOM 2678 C C . LYS B 1 126 ? -2.789 -16.891 -0.101 1 95.69 126 LYS B C 1
ATOM 2680 O O . LYS B 1 126 ? -2.473 -17.422 -1.168 1 95.69 126 LYS B O 1
ATOM 2685 N N . SER B 1 127 ? -2.508 -17.312 1.102 1 96.44 127 SER B N 1
ATOM 2686 C CA . SER B 1 127 ? -1.924 -18.656 1.165 1 96.44 127 SER B CA 1
ATOM 2687 C C . SER B 1 127 ? -2.912 -19.703 0.687 1 96.44 127 SER B C 1
ATOM 2689 O O . SER B 1 127 ? -4.125 -19.484 0.685 1 96.44 127 SER B O 1
ATOM 2691 N N . LEU B 1 128 ? -2.373 -20.812 0.344 1 96.62 128 LEU B N 1
ATOM 2692 C CA . LEU B 1 128 ? -3.217 -21.922 -0.084 1 96.62 128 LEU B CA 1
ATOM 2693 C C . LEU B 1 128 ? -4.188 -22.312 1.021 1 96.62 128 LEU B C 1
ATOM 2695 O O . LEU B 1 128 ? -5.371 -22.562 0.76 1 96.62 128 LEU B O 1
ATOM 2699 N N . ASP B 1 129 ? -3.729 -22.312 2.244 1 96.88 129 ASP B N 1
ATOM 2700 C CA . ASP B 1 129 ? -4.574 -22.656 3.381 1 96.88 129 ASP B CA 1
ATOM 2701 C C . ASP B 1 129 ? -5.707 -21.656 3.559 1 96.88 129 ASP B C 1
ATOM 2703 O O . ASP B 1 129 ? -6.84 -22.031 3.852 1 96.88 129 ASP B O 1
ATOM 2707 N N . SER B 1 130 ? -5.383 -20.422 3.377 1 97.5 130 SER B N 1
ATOM 2708 C CA . SER B 1 130 ? -6.395 -19.375 3.504 1 97.5 130 SER B CA 1
ATOM 2709 C C . SER B 1 130 ? -7.461 -19.5 2.422 1 97.5 130 SER B C 1
ATOM 2711 O O . SER B 1 130 ? -8.656 -19.359 2.697 1 97.5 130 SER B O 1
ATOM 2713 N N . TRP B 1 131 ? -7.035 -19.75 1.257 1 97.75 131 TRP B N 1
ATOM 2714 C CA . TRP B 1 131 ? -7.973 -19.969 0.16 1 97.75 131 TRP B CA 1
ATOM 2715 C C . TRP B 1 131 ? -8.867 -21.172 0.435 1 97.75 131 TRP B C 1
ATOM 2717 O O . TRP B 1 131 ? -10.078 -21.125 0.216 1 97.75 131 TRP B O 1
ATOM 2727 N N . ALA B 1 132 ? -8.242 -22.219 0.899 1 98 132 ALA B N 1
ATOM 2728 C CA . ALA B 1 132 ? -9.008 -23.422 1.235 1 98 132 ALA B CA 1
ATOM 2729 C C . ALA B 1 132 ? -10.102 -23.109 2.254 1 98 132 ALA B C 1
ATOM 2731 O O . ALA B 1 132 ? -11.25 -23.531 2.088 1 98 132 ALA B O 1
ATOM 2732 N N . SER B 1 133 ? -9.719 -22.391 3.232 1 97.88 133 SER B N 1
ATOM 2733 C CA . SER B 1 133 ? -10.656 -22.016 4.289 1 97.88 133 SER B CA 1
ATOM 2734 C C . SER B 1 133 ? -11.797 -21.156 3.742 1 97.88 133 SER B C 1
ATOM 2736 O O . SER B 1 133 ? -12.953 -21.344 4.125 1 97.88 133 SER B O 1
ATOM 2738 N N . LEU B 1 134 ? -11.438 -20.281 2.867 1 98.25 134 LEU B N 1
ATOM 2739 C CA . LEU B 1 134 ? -12.438 -19.391 2.281 1 98.25 134 LEU B CA 1
ATOM 2740 C C . LEU B 1 134 ? -13.43 -20.188 1.433 1 98.25 134 LEU B C 1
ATOM 2742 O O . LEU B 1 134 ? -14.641 -19.953 1.503 1 98.25 134 LEU B O 1
ATOM 2746 N N . ILE B 1 135 ? -12.93 -21.047 0.649 1 98.12 135 ILE B N 1
ATOM 2747 C CA . ILE B 1 135 ? -13.781 -21.844 -0.221 1 98.12 135 ILE B CA 1
ATOM 2748 C C . ILE B 1 135 ? -14.648 -22.781 0.624 1 98.12 135 ILE B C 1
ATOM 2750 O O . ILE B 1 135 ? -15.828 -22.969 0.327 1 98.12 135 ILE B O 1
ATOM 2754 N N . LEU B 1 136 ? -14.078 -23.312 1.662 1 98.25 136 LEU B N 1
ATOM 2755 C CA . LEU B 1 136 ? -14.859 -24.125 2.592 1 98.25 136 LEU B CA 1
ATOM 2756 C C . LEU B 1 136 ? -16.016 -23.328 3.176 1 98.25 136 LEU B C 1
ATOM 2758 O O . LEU B 1 136 ? -17.141 -23.828 3.283 1 98.25 136 LEU B O 1
ATOM 2762 N N . GLN B 1 137 ? -15.734 -22.156 3.527 1 98.38 137 GLN B N 1
ATOM 2763 C CA . GLN B 1 137 ? -16.781 -21.281 4.059 1 98.38 137 GLN B CA 1
ATOM 2764 C C . GLN B 1 137 ? -17.906 -21.109 3.059 1 98.38 137 GLN B C 1
ATOM 2766 O O . GLN B 1 137 ? -19.078 -21.078 3.441 1 98.38 137 GLN B O 1
ATOM 2771 N N . TRP B 1 138 ? -17.547 -20.953 1.813 1 98.25 138 TRP B N 1
ATOM 2772 C CA . TRP B 1 138 ? -18.578 -20.828 0.785 1 98.25 138 TRP B CA 1
ATOM 2773 C C . TRP B 1 138 ? -19.453 -22.078 0.752 1 98.25 138 TRP B C 1
ATOM 2775 O O . TRP B 1 138 ? -20.688 -21.969 0.668 1 98.25 138 TRP B O 1
ATOM 2785 N N . PHE B 1 139 ? -18.859 -23.25 0.813 1 98.19 139 PHE B N 1
ATOM 2786 C CA . PHE B 1 139 ? -19.609 -24.5 0.824 1 98.19 139 PHE B CA 1
ATOM 2787 C C . PHE B 1 139 ? -20.562 -24.547 2.004 1 98.19 139 PHE B C 1
ATOM 2789 O O . PHE B 1 139 ? -21.703 -24.984 1.864 1 98.19 139 PHE B O 1
ATOM 2796 N N . GLU B 1 140 ? -20.094 -24.094 3.111 1 98.06 140 GLU B N 1
ATOM 2797 C CA . GLU B 1 140 ? -20.906 -24.078 4.324 1 98.06 140 GLU B CA 1
ATOM 2798 C C . GLU B 1 140 ? -22.031 -23.062 4.223 1 98.06 140 GLU B C 1
ATOM 2800 O O . GLU B 1 140 ? -23.188 -23.375 4.488 1 98.06 140 GLU B O 1
ATOM 2805 N N . ASP B 1 141 ? -21.734 -21.906 3.779 1 97.56 141 ASP B N 1
ATOM 2806 C CA . ASP B 1 141 ? -22.703 -20.812 3.697 1 97.56 141 ASP B CA 1
ATOM 2807 C C . ASP B 1 141 ? -23.766 -21.109 2.648 1 97.56 141 ASP B C 1
ATOM 2809 O O . ASP B 1 141 ? -24.922 -20.719 2.809 1 97.56 141 ASP B O 1
ATOM 2813 N N . SER B 1 142 ? -23.391 -21.797 1.603 1 96.88 142 SER B N 1
ATOM 2814 C CA . SER B 1 142 ? -24.297 -22.047 0.482 1 96.88 142 SER B CA 1
ATOM 2815 C C . SER B 1 142 ? -25.031 -23.359 0.659 1 96.88 142 SER B C 1
ATOM 2817 O O . SER B 1 142 ? -25.875 -23.719 -0.166 1 96.88 142 SER B O 1
ATOM 2819 N N . GLY B 1 143 ? -24.719 -24.109 1.723 1 96.88 143 GLY B N 1
ATOM 2820 C CA . GLY B 1 143 ? -25.375 -25.391 1.966 1 96.88 143 GLY B CA 1
ATOM 2821 C C . GLY B 1 143 ? -25 -26.438 0.936 1 96.88 143 GLY B C 1
ATOM 2822 O O . GLY B 1 143 ? -25.844 -27.25 0.548 1 96.88 143 GLY B O 1
ATOM 2823 N N . LYS B 1 144 ? -23.812 -26.453 0.471 1 97.06 144 LYS B N 1
ATOM 2824 C CA . LYS B 1 144 ? -23.422 -27.359 -0.615 1 97.06 144 LYS B CA 1
ATOM 2825 C C . LYS B 1 144 ? -22.438 -28.422 -0.126 1 97.06 144 LYS B C 1
ATOM 2827 O O . LYS B 1 144 ? -21.766 -29.062 -0.929 1 97.06 144 LYS B O 1
ATOM 2832 N N . LEU B 1 145 ? -22.375 -28.562 1.142 1 97.69 145 LEU B N 1
ATOM 2833 C CA . LEU B 1 145 ? -21.594 -29.656 1.678 1 97.69 145 LEU B CA 1
ATOM 2834 C C . LEU B 1 145 ? -22.125 -31 1.199 1 97.69 145 LEU B C 1
ATOM 2836 O O . LEU B 1 145 ? -23.344 -31.172 1.036 1 97.69 145 LEU B O 1
ATOM 2840 N N . ASN B 1 146 ? -21.266 -31.922 0.951 1 97.5 146 ASN B N 1
ATOM 2841 C CA . ASN B 1 146 ? -21.578 -33.281 0.542 1 97.5 146 ASN B CA 1
ATOM 2842 C C . ASN B 1 146 ? -22.172 -33.344 -0.864 1 97.5 146 ASN B C 1
ATOM 2844 O O . ASN B 1 146 ? -22.688 -34.375 -1.287 1 97.5 146 ASN B O 1
ATOM 2848 N N . GLN B 1 147 ? -22.125 -32.25 -1.565 1 97.75 147 GLN B N 1
ATOM 2849 C CA . GLN B 1 147 ? -22.516 -32.188 -2.971 1 97.75 147 GLN B CA 1
ATOM 2850 C C . GLN B 1 147 ? -21.297 -32.094 -3.879 1 97.75 147 GLN B C 1
ATOM 2852 O O . GLN B 1 147 ? -20.266 -31.516 -3.488 1 97.75 147 GLN B O 1
ATOM 2857 N N . VAL B 1 148 ? -21.438 -32.656 -5.035 1 97.81 148 VAL B N 1
ATOM 2858 C CA . VAL B 1 148 ? -20.375 -32.562 -6.023 1 97.81 148 VAL B CA 1
ATOM 2859 C C . VAL B 1 148 ? -20.5 -31.234 -6.789 1 97.81 148 VAL B C 1
ATOM 2861 O O . VAL B 1 148 ? -21.547 -30.953 -7.391 1 97.81 148 VAL B O 1
ATOM 2864 N N . ILE B 1 149 ? -19.516 -30.438 -6.68 1 98.06 149 ILE B N 1
ATOM 2865 C CA . ILE B 1 149 ? -19.484 -29.156 -7.359 1 98.06 149 ILE B CA 1
ATOM 2866 C C . ILE B 1 149 ? -18.312 -29.109 -8.328 1 98.06 149 ILE B C 1
ATOM 2868 O O . ILE B 1 149 ? -17.203 -29.531 -7.984 1 98.06 149 ILE B O 1
ATOM 2872 N N . THR B 1 150 ? -18.578 -28.719 -9.57 1 97.75 150 THR B N 1
ATOM 2873 C CA . THR B 1 150 ? -17.484 -28.672 -10.531 1 97.75 150 THR B CA 1
ATOM 2874 C C . THR B 1 150 ? -16.594 -27.453 -10.266 1 97.75 150 THR B C 1
ATOM 2876 O O . THR B 1 150 ? -17.031 -26.469 -9.68 1 97.75 150 THR B O 1
ATOM 2879 N N . LEU B 1 151 ? -15.344 -27.594 -10.609 1 97.62 151 LEU B N 1
ATOM 2880 C CA . LEU B 1 151 ? -14.43 -26.469 -10.492 1 97.62 151 LEU B CA 1
ATOM 2881 C C . LEU B 1 151 ? -14.914 -25.297 -11.336 1 97.62 151 LEU B C 1
ATOM 2883 O O . LEU B 1 151 ? -14.734 -24.125 -10.953 1 97.62 151 LEU B O 1
ATOM 2887 N N . TYR B 1 152 ? -15.555 -25.594 -12.422 1 96.88 152 TYR B N 1
ATOM 2888 C CA . TYR B 1 152 ? -16.141 -24.562 -13.273 1 96.88 152 TYR B CA 1
ATOM 2889 C C . TYR B 1 152 ? -17.203 -23.766 -12.516 1 96.88 152 TYR B C 1
ATOM 2891 O O . TYR B 1 152 ? -17.234 -22.531 -12.586 1 96.88 152 TYR B O 1
ATOM 2899 N N . GLU B 1 153 ? -18.031 -24.453 -11.812 1 97.19 153 GLU B N 1
ATOM 2900 C CA . GLU B 1 153 ? -19.078 -23.797 -11.039 1 97.19 153 GLU B CA 1
ATOM 2901 C C . GLU B 1 153 ? -18.484 -22.891 -9.961 1 9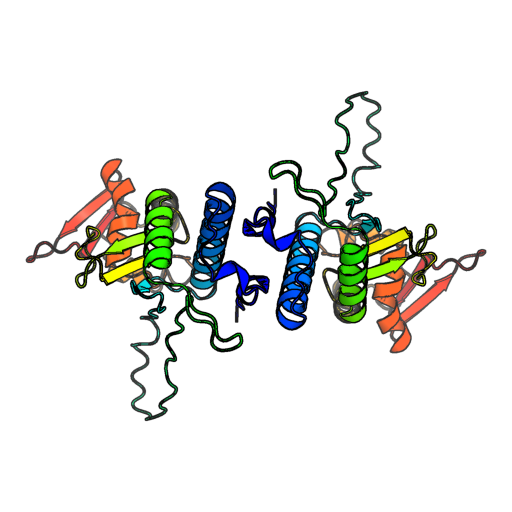7.19 153 GLU B C 1
ATOM 2903 O O . GLU B 1 153 ? -19 -21.797 -9.703 1 97.19 153 GLU B O 1
ATOM 2908 N N . LEU B 1 154 ? -17.438 -23.344 -9.383 1 97.81 154 LEU B N 1
ATOM 2909 C CA . LEU B 1 154 ? -16.781 -22.531 -8.375 1 97.81 154 LEU B CA 1
ATOM 2910 C C . LEU B 1 154 ? -16.172 -21.281 -9.008 1 97.81 154 LEU B C 1
ATOM 2912 O O . LEU B 1 154 ? -16.312 -20.172 -8.461 1 97.81 154 LEU B O 1
ATOM 2916 N N . SER B 1 155 ? -15.555 -21.406 -10.141 1 97.06 155 SER B N 1
ATOM 2917 C CA . SER B 1 155 ? -14.805 -20.328 -10.789 1 97.06 155 SER B CA 1
ATOM 2918 C C . SER B 1 155 ? -15.742 -19.359 -11.484 1 97.06 155 SER B C 1
ATOM 2920 O O . SER B 1 155 ? -15.531 -18.141 -11.43 1 97.06 155 SER B O 1
ATOM 2922 N N . GLU B 1 156 ? -16.891 -19.828 -12.117 1 96 156 GLU B N 1
ATOM 2923 C CA . GLU B 1 156 ? -17.656 -19.016 -13.047 1 96 156 GLU B CA 1
ATOM 2924 C C . GLU B 1 156 ? -19.141 -18.969 -12.656 1 96 156 GLU B C 1
ATOM 2926 O O . GLU B 1 156 ? -19.922 -18.234 -13.25 1 96 156 GLU B O 1
ATOM 2931 N N . GLY B 1 157 ? -19.453 -19.734 -11.695 1 95.94 157 GLY B N 1
ATOM 2932 C CA . GLY B 1 157 ? -20.859 -19.844 -11.336 1 95.94 157 GLY B CA 1
ATOM 2933 C C . GLY B 1 157 ? -21.438 -18.562 -10.805 1 95.94 157 GLY B C 1
ATOM 2934 O O . GLY B 1 157 ? -20.719 -17.734 -10.234 1 95.94 157 GLY B O 1
ATOM 2935 N N . ASP B 1 158 ? -22.719 -18.391 -10.859 1 95.94 158 ASP B N 1
ATOM 2936 C CA . ASP B 1 158 ? -23.422 -17.203 -10.398 1 95.94 158 ASP B CA 1
ATOM 2937 C C . ASP B 1 158 ? -23.406 -17.109 -8.875 1 95.94 158 ASP B C 1
ATOM 2939 O O . ASP B 1 158 ? -23.422 -16 -8.32 1 95.94 158 ASP B O 1
ATOM 2943 N N . GLU B 1 159 ? -23.328 -18.234 -8.266 1 96.12 159 GLU B N 1
ATOM 2944 C CA . GLU B 1 159 ? -23.422 -18.25 -6.809 1 96.12 159 GLU B CA 1
ATOM 2945 C C . GLU B 1 159 ? -22.109 -17.812 -6.156 1 96.12 159 GLU B C 1
ATOM 2947 O O . GLU B 1 159 ? -22.078 -17.547 -4.953 1 96.12 159 GLU B O 1
ATOM 2952 N N . THR B 1 160 ? -21.078 -17.75 -6.98 1 97 160 THR B N 1
ATOM 2953 C CA . THR B 1 160 ? -19.781 -17.406 -6.398 1 97 160 THR B CA 1
ATOM 2954 C C . THR B 1 160 ? -19.375 -15.992 -6.793 1 97 160 THR B C 1
ATOM 2956 O O . THR B 1 160 ? -18.281 -15.539 -6.441 1 97 160 THR B O 1
ATOM 2959 N N . VAL B 1 161 ? -20.172 -15.172 -7.445 1 96.06 161 VAL B N 1
ATOM 2960 C CA . VAL B 1 161 ? -19.859 -13.883 -8.047 1 96.06 161 VAL B CA 1
ATOM 2961 C C . VAL B 1 161 ? -19.375 -12.914 -6.965 1 96.06 161 VAL B C 1
ATOM 2963 O O . VAL B 1 161 ? -18.484 -12.094 -7.207 1 96.06 161 VAL B O 1
ATOM 2966 N N . ASN B 1 162 ? -19.844 -13.094 -5.742 1 95.81 162 ASN B N 1
ATOM 2967 C CA . ASN B 1 162 ? -19.516 -12.148 -4.676 1 95.81 162 ASN B CA 1
ATOM 2968 C C . ASN B 1 162 ? -18.359 -12.648 -3.816 1 95.81 162 ASN B C 1
ATOM 2970 O O . ASN B 1 162 ? -18.016 -12.016 -2.816 1 95.81 162 ASN B O 1
ATOM 2974 N N . TRP B 1 163 ? -17.797 -13.711 -4.207 1 96.62 163 TRP B N 1
ATOM 2975 C CA . TRP B 1 163 ? -16.672 -14.258 -3.445 1 96.62 163 TRP B CA 1
ATOM 2976 C C . TRP B 1 163 ? -15.352 -13.953 -4.129 1 96.62 163 TRP B C 1
ATOM 2978 O O . TRP B 1 163 ? -15.281 -13.859 -5.355 1 96.62 163 TRP B O 1
ATOM 2988 N N . GLU B 1 164 ? -14.234 -13.867 -3.373 1 96.31 164 GLU B N 1
ATOM 2989 C CA . GLU B 1 164 ? -12.938 -13.406 -3.867 1 96.31 164 GLU B CA 1
ATOM 2990 C C . GLU B 1 164 ? -12.352 -14.383 -4.883 1 96.31 164 GLU B C 1
ATOM 2992 O O . GLU B 1 164 ? -11.578 -13.984 -5.758 1 96.31 164 GLU B O 1
ATOM 2997 N N . PHE B 1 165 ? -12.703 -15.625 -4.789 1 97.19 165 PHE B N 1
ATOM 2998 C CA . PHE B 1 165 ? -12.094 -16.625 -5.652 1 97.19 165 PHE B CA 1
ATOM 2999 C C . PHE B 1 165 ? -12.859 -16.766 -6.961 1 97.19 165 PHE B C 1
ATOM 3001 O O . PHE B 1 165 ? -12.523 -17.594 -7.801 1 97.19 165 PHE B O 1
ATOM 3008 N N . HIS B 1 166 ? -13.938 -15.93 -7.102 1 96.19 166 HIS B N 1
ATOM 3009 C CA . HIS B 1 166 ? -14.656 -15.961 -8.375 1 96.19 166 HIS B CA 1
ATOM 3010 C C . HIS B 1 166 ? -13.727 -15.633 -9.539 1 96.19 166 HIS B C 1
ATOM 3012 O O . HIS B 1 166 ? -12.906 -14.711 -9.445 1 96.19 166 HIS B O 1
ATOM 3018 N N . ARG B 1 167 ? -13.766 -16.469 -10.617 1 94.94 167 ARG B N 1
ATOM 3019 C CA . ARG B 1 167 ? -12.977 -16.328 -11.836 1 94.94 167 ARG B CA 1
ATOM 3020 C C . ARG B 1 167 ? -11.547 -16.828 -11.625 1 94.94 167 ARG B C 1
ATOM 3022 O O . ARG B 1 167 ? -10.68 -16.609 -12.477 1 94.94 167 ARG B O 1
ATOM 3029 N N . MET B 1 168 ? -11.305 -17.422 -10.484 1 96.38 168 MET B N 1
ATOM 3030 C CA . MET B 1 168 ? -10.023 -18.109 -10.289 1 96.38 168 MET B CA 1
ATOM 3031 C C . MET B 1 168 ? -9.867 -19.266 -11.273 1 96.38 168 MET B C 1
ATOM 3033 O O . MET B 1 168 ? -10.797 -20.047 -11.484 1 96.38 168 MET B O 1
ATOM 3037 N N . PRO B 1 169 ? -8.711 -19.312 -11.914 1 94.44 169 PRO B N 1
ATOM 3038 C CA . PRO B 1 169 ? -8.508 -20.422 -12.852 1 94.44 169 PRO B CA 1
ATOM 3039 C C . PRO B 1 169 ? -8.703 -21.781 -12.203 1 94.44 169 PRO B C 1
ATOM 3041 O O . PRO B 1 169 ? -8.297 -21.984 -11.055 1 94.44 169 PRO B O 1
ATOM 3044 N N . GLU B 1 170 ? -9.273 -22.656 -12.93 1 94.75 170 GLU B N 1
ATOM 3045 C CA . GLU B 1 170 ? -9.555 -23.984 -12.406 1 94.75 170 GLU B CA 1
ATOM 3046 C C . GLU B 1 170 ? -8.273 -24.688 -11.945 1 94.75 170 GLU B C 1
ATOM 3048 O O . GLU B 1 170 ? -8.281 -25.406 -10.945 1 94.75 170 GLU B O 1
ATOM 3053 N N . SER B 1 171 ? -7.301 -24.5 -12.719 1 93.62 171 SER B N 1
ATOM 3054 C CA . SER B 1 171 ? -6.023 -25.109 -12.367 1 93.62 171 SER B CA 1
ATOM 3055 C C . SER B 1 171 ? -5.543 -24.625 -11 1 93.62 171 SER B C 1
ATOM 3057 O O . SER B 1 171 ? -4.984 -25.406 -10.219 1 93.62 171 SER B O 1
ATOM 3059 N N . LEU B 1 172 ? -5.719 -23.391 -10.703 1 95.88 172 LEU B N 1
ATOM 3060 C CA . LEU B 1 172 ? -5.332 -22.859 -9.398 1 95.88 172 LEU B CA 1
ATOM 3061 C C . LEU B 1 172 ? -6.277 -23.344 -8.312 1 95.88 172 LEU B C 1
ATOM 3063 O O . LEU B 1 172 ? -5.844 -23.625 -7.191 1 95.88 172 LEU B O 1
ATOM 3067 N N . LEU B 1 173 ? -7.555 -23.406 -8.617 1 96.94 173 LEU B N 1
ATOM 3068 C CA . LEU B 1 173 ? -8.531 -23.938 -7.672 1 96.94 173 LEU B CA 1
ATOM 3069 C C . LEU B 1 173 ? -8.133 -25.312 -7.18 1 96.94 173 LEU B C 1
ATOM 3071 O O . LEU B 1 173 ? -8.305 -25.641 -6 1 96.94 173 LEU B O 1
ATOM 3075 N N . TYR B 1 174 ? -7.652 -26.078 -8.094 1 95.5 174 TYR B N 1
ATOM 3076 C CA . TYR B 1 174 ? -7.172 -27.406 -7.738 1 95.5 174 TYR B CA 1
ATOM 3077 C C . TYR B 1 174 ? -6.191 -27.344 -6.574 1 95.5 174 TYR B C 1
ATOM 3079 O O . TYR B 1 174 ? -6.348 -28.062 -5.582 1 95.5 174 TYR B O 1
ATOM 3087 N N . TYR B 1 175 ? -5.266 -26.5 -6.691 1 96.25 175 TYR B N 1
ATOM 3088 C CA . TYR B 1 175 ? -4.234 -26.391 -5.668 1 96.25 175 TYR B CA 1
ATOM 3089 C C . TYR B 1 175 ? -4.801 -25.797 -4.383 1 96.25 175 TYR B C 1
ATOM 3091 O O . TYR B 1 175 ? -4.398 -26.188 -3.281 1 96.25 175 TYR B O 1
ATOM 3099 N N . CYS B 1 176 ? -5.715 -24.828 -4.484 1 97.31 176 CYS B N 1
ATOM 3100 C CA . CYS B 1 176 ? -6.309 -24.172 -3.326 1 97.31 176 CYS B CA 1
ATOM 3101 C C . CYS B 1 176 ? -7.191 -25.141 -2.545 1 97.31 176 CYS B C 1
ATOM 3103 O O . CYS B 1 176 ? -7.398 -24.969 -1.343 1 97.31 176 CYS B O 1
ATOM 3105 N N . LEU B 1 177 ? -7.645 -26.188 -3.168 1 97.62 177 LEU B N 1
ATOM 3106 C CA . LEU B 1 177 ? -8.578 -27.125 -2.543 1 97.62 177 LEU B CA 1
ATOM 3107 C C . LEU B 1 177 ? -7.836 -28.328 -1.997 1 97.62 177 LEU B C 1
ATOM 3109 O O . LEU B 1 177 ? -8.383 -29.078 -1.185 1 97.62 177 LEU B O 1
ATOM 3113 N N . LYS B 1 178 ? -6.641 -28.516 -2.389 1 96.75 178 LYS B N 1
ATOM 3114 C CA . LYS B 1 178 ? -5.832 -29.672 -2.01 1 96.75 178 LYS B CA 1
ATOM 3115 C C . LYS B 1 178 ? -5.703 -29.781 -0.493 1 96.75 178 LYS B C 1
ATOM 3117 O O . LYS B 1 178 ? -5.809 -30.875 0.07 1 96.75 178 LYS B O 1
ATOM 3122 N N . PRO B 1 179 ? -5.496 -28.688 0.232 1 97.56 179 PRO B N 1
ATOM 3123 C CA . PRO B 1 179 ? -5.398 -28.781 1.691 1 97.56 179 PRO B CA 1
ATOM 3124 C C . PRO B 1 179 ? -6.637 -29.406 2.326 1 97.56 179 PRO B C 1
ATOM 3126 O O . PRO B 1 179 ? -6.523 -30.109 3.332 1 97.56 179 PRO B O 1
ATOM 3129 N N . LEU B 1 180 ? -7.801 -29.188 1.782 1 98 180 LEU B N 1
ATOM 3130 C CA . LEU B 1 180 ? -9.016 -29.812 2.293 1 98 180 LEU B CA 1
ATOM 3131 C C . LEU B 1 180 ? -8.977 -31.312 2.086 1 98 180 LEU B C 1
ATOM 3133 O O . LEU B 1 180 ? -9.414 -32.062 2.951 1 98 180 LEU B O 1
ATOM 3137 N N . CYS B 1 181 ? -8.484 -31.703 0.966 1 97.62 181 CYS B N 1
ATOM 3138 C CA . CYS B 1 181 ? -8.328 -33.125 0.68 1 97.62 181 CYS B CA 1
ATOM 3139 C C . CYS B 1 181 ? -7.336 -33.781 1.645 1 97.62 181 CYS B C 1
ATOM 3141 O O . CYS B 1 181 ? -7.59 -34.844 2.168 1 97.62 181 CYS B O 1
ATOM 3143 N N . ASP B 1 182 ? -6.262 -33.031 1.861 1 97.5 182 ASP B N 1
ATOM 3144 C CA . ASP B 1 182 ? -5.223 -33.562 2.752 1 97.5 182 ASP B CA 1
ATOM 3145 C C . ASP B 1 182 ? -5.762 -33.75 4.168 1 97.5 182 ASP B C 1
ATOM 3147 O O . ASP B 1 182 ? -5.309 -34.625 4.898 1 97.5 182 ASP B O 1
ATOM 3151 N N . ARG B 1 183 ? -6.781 -32.969 4.508 1 96.81 183 ARG B N 1
ATOM 3152 C CA . ARG B 1 183 ? -7.387 -33.062 5.836 1 96.81 183 ARG B CA 1
ATOM 3153 C C . ARG B 1 183 ? -8.617 -33.969 5.816 1 96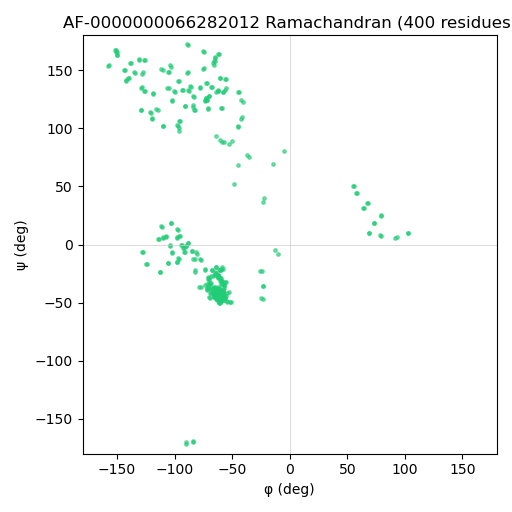.81 183 ARG B C 1
ATOM 3155 O O . ARG B 1 183 ? -9.383 -34 6.781 1 96.81 183 ARG B O 1
ATOM 3162 N N . ASN B 1 184 ? -8.836 -34.625 4.691 1 96.88 184 ASN B N 1
ATOM 3163 C CA . ASN B 1 184 ? -9.945 -35.562 4.488 1 96.88 184 ASN B CA 1
ATOM 3164 C C . ASN B 1 184 ? -11.297 -34.844 4.582 1 96.88 184 ASN B C 1
ATOM 3166 O O . ASN B 1 184 ? -12.273 -35.438 5.062 1 96.88 184 ASN B O 1
ATOM 3170 N N . ARG B 1 185 ? -11.305 -33.594 4.184 1 97.62 185 ARG B N 1
ATOM 3171 C CA . ARG B 1 185 ? -12.539 -32.812 4.195 1 97.62 185 ARG B CA 1
ATOM 3172 C C . ARG B 1 185 ? -13.102 -32.656 2.785 1 97.62 185 ARG B C 1
ATOM 3174 O O . ARG B 1 185 ? -14.125 -32 2.59 1 97.62 185 ARG B O 1
ATOM 3181 N N . ALA B 1 186 ? -12.352 -33.25 1.864 1 98.25 186 ALA B N 1
ATOM 3182 C CA . ALA B 1 186 ? -12.828 -33.156 0.487 1 98.25 186 ALA B CA 1
ATOM 3183 C C . ALA B 1 186 ? -12.258 -34.25 -0.371 1 98.25 186 ALA B C 1
ATOM 3185 O O . ALA B 1 186 ? -11.227 -34.844 -0.025 1 98.25 186 ALA B O 1
ATOM 3186 N N . THR B 1 187 ? -12.977 -34.594 -1.405 1 97.75 187 THR B N 1
ATOM 3187 C CA . THR B 1 187 ? -12.539 -35.562 -2.402 1 97.75 187 THR B CA 1
ATOM 3188 C C . THR B 1 187 ? -12.672 -34.969 -3.811 1 97.75 187 THR B C 1
ATOM 3190 O O . THR B 1 187 ? -13.695 -34.375 -4.148 1 97.75 187 THR B O 1
ATOM 3193 N N . MET B 1 188 ? -11.672 -35.188 -4.547 1 96.88 188 MET B N 1
ATOM 3194 C CA . MET B 1 188 ? -11.688 -34.656 -5.914 1 96.88 188 MET B CA 1
ATOM 3195 C C . MET B 1 188 ? -12.141 -35.75 -6.891 1 96.88 188 MET B C 1
ATOM 3197 O O . MET B 1 188 ? -11.789 -36.906 -6.738 1 96.88 188 MET B O 1
ATOM 3201 N N . LEU B 1 189 ? -12.914 -35.312 -7.805 1 96.44 189 LEU B N 1
ATOM 3202 C CA . LEU B 1 189 ? -13.375 -36.188 -8.867 1 96.44 189 LEU B CA 1
ATOM 3203 C C . LEU B 1 189 ? -12.656 -35.906 -10.18 1 96.44 189 LEU B C 1
ATOM 3205 O O . LEU B 1 189 ? -12.516 -34.719 -10.562 1 96.44 189 LEU B O 1
ATOM 3209 N N . LYS B 1 190 ? -12.227 -36.938 -10.844 1 94.81 190 LYS B N 1
ATOM 3210 C CA . LYS B 1 190 ? -11.469 -36.781 -12.086 1 94.81 190 LYS B CA 1
ATOM 3211 C C . LYS B 1 190 ? -12.289 -37.281 -13.281 1 94.81 190 LYS B C 1
ATOM 3213 O O . LYS B 1 190 ? -13.203 -38.094 -13.125 1 94.81 190 LYS B O 1
ATOM 3218 N N . ASP B 1 191 ? -11.984 -36.656 -14.359 1 93 191 ASP B N 1
ATOM 3219 C CA . ASP B 1 191 ? -12.625 -37.125 -15.586 1 93 191 ASP B CA 1
ATOM 3220 C C . ASP B 1 191 ? -11.859 -38.312 -16.188 1 93 191 ASP B C 1
ATOM 3222 O O . ASP B 1 191 ? -10.984 -38.875 -15.547 1 93 191 ASP B O 1
ATOM 3226 N N . GLU B 1 192 ? -12.242 -38.688 -17.469 1 91.75 192 GLU B N 1
ATOM 3227 C CA . GLU B 1 192 ? -11.664 -39.844 -18.141 1 91.75 192 GLU B CA 1
ATOM 3228 C C . GLU B 1 192 ? -10.18 -39.656 -18.422 1 91.75 192 GLU B C 1
ATOM 3230 O O . GLU B 1 192 ? -9.414 -40.594 -18.547 1 91.75 192 GLU B O 1
ATOM 3235 N N . ASN B 1 193 ? -9.766 -38.469 -18.531 1 90.44 193 ASN B N 1
ATOM 3236 C CA . ASN B 1 193 ? -8.383 -38.125 -18.828 1 90.44 193 ASN B CA 1
ATOM 3237 C C . ASN B 1 193 ? -7.602 -37.781 -17.562 1 90.44 193 ASN B C 1
ATOM 3239 O O . ASN B 1 193 ? -6.551 -37.156 -17.625 1 90.44 193 ASN B O 1
ATOM 3243 N N . ASP B 1 194 ? -8.109 -38.062 -16.422 1 88.31 194 ASP B N 1
ATOM 3244 C CA . ASP B 1 194 ? -7.48 -37.906 -15.109 1 88.31 194 ASP B CA 1
ATOM 3245 C C . ASP B 1 194 ? -7.391 -36.438 -14.703 1 88.31 194 ASP B C 1
ATOM 3247 O O . ASP B 1 194 ? -6.566 -36.094 -13.867 1 88.31 194 ASP B O 1
ATOM 3251 N N . LYS B 1 195 ? -8.203 -35.656 -15.375 1 89.81 195 LYS B N 1
ATOM 3252 C CA . LYS B 1 195 ? -8.281 -34.25 -15 1 89.81 195 LYS B CA 1
ATOM 3253 C C . LYS B 1 195 ? -9.328 -34.031 -13.914 1 89.81 195 LYS B C 1
ATOM 3255 O O . LYS B 1 195 ? -10.453 -34.531 -14.016 1 89.81 195 LYS B O 1
ATOM 3260 N N . VAL B 1 196 ? -8.875 -33.281 -12.922 1 92 196 VAL B N 1
ATOM 3261 C CA . VAL B 1 196 ? -9.805 -32.969 -11.836 1 92 196 VAL B CA 1
ATOM 3262 C C . VAL B 1 196 ? -10.844 -31.969 -12.32 1 92 196 VAL B C 1
ATOM 3264 O O . VAL B 1 196 ? -10.492 -30.891 -12.789 1 92 196 VAL B O 1
ATOM 3267 N N . ILE B 1 197 ? -12.148 -32.312 -12.203 1 94.62 197 ILE B N 1
ATOM 3268 C CA . ILE B 1 197 ? -13.18 -31.469 -12.773 1 94.62 197 ILE B CA 1
ATOM 3269 C C . ILE B 1 197 ? -14.18 -31.062 -11.688 1 94.62 197 ILE B C 1
ATOM 3271 O O . ILE B 1 197 ? -14.953 -30.125 -11.867 1 94.62 197 ILE B O 1
ATOM 3275 N N . ALA B 1 198 ? -14.148 -31.797 -10.57 1 97.81 198 ALA B N 1
ATOM 3276 C CA . ALA B 1 198 ? -15.141 -31.547 -9.531 1 97.81 198 ALA B CA 1
ATOM 3277 C C . ALA B 1 198 ? -14.594 -31.891 -8.156 1 97.81 198 ALA B C 1
ATOM 3279 O O . ALA B 1 198 ? -13.539 -32.5 -8.039 1 97.81 198 ALA B O 1
ATOM 3280 N N . ILE B 1 199 ? -15.297 -31.438 -7.16 1 98.25 199 ILE B N 1
ATOM 3281 C CA . ILE B 1 199 ? -14.906 -31.656 -5.773 1 98.25 199 ILE B CA 1
ATOM 3282 C C . ILE B 1 199 ? -16.141 -31.906 -4.918 1 98.25 199 ILE B C 1
ATOM 3284 O O . ILE B 1 199 ? -17.219 -31.344 -5.191 1 98.25 199 ILE B O 1
ATOM 3288 N N . LYS B 1 200 ? -16.031 -32.75 -4.051 1 98.38 200 LYS B N 1
ATOM 3289 C CA . LYS B 1 200 ? -17.016 -32.969 -2.996 1 98.38 200 LYS B CA 1
ATOM 3290 C C . LYS B 1 200 ? -16.438 -32.625 -1.624 1 98.38 200 LYS B C 1
ATOM 3292 O O . LYS B 1 200 ? -15.492 -33.281 -1.176 1 98.38 200 LYS B O 1
ATOM 3297 N N . VAL B 1 201 ? -17 -31.609 -0.969 1 98.06 201 VAL B N 1
ATOM 3298 C CA . VAL B 1 201 ? -16.516 -31.188 0.341 1 98.06 201 VAL B CA 1
ATOM 3299 C C . VAL B 1 201 ? -17.422 -31.75 1.433 1 98.06 201 VAL B C 1
ATOM 3301 O O . VAL B 1 201 ? -18.656 -31.734 1.294 1 98.06 201 VAL B O 1
ATOM 3304 N N . VAL B 1 202 ? -16.797 -32.312 2.398 1 95.56 202 VAL B N 1
ATOM 3305 C CA . VAL B 1 202 ? -17.562 -32.938 3.467 1 95.56 202 VAL B CA 1
ATOM 3306 C C . VAL B 1 202 ? -17.469 -32.094 4.734 1 95.56 202 VAL B C 1
ATOM 3308 O O . VAL B 1 202 ? -16.469 -31.406 4.949 1 95.56 202 VAL B O 1
#

Nearest PDB structures (foldseek):
  1xb4-assembly2_C  TM=9.705E-01  e=1.126E-32  Saccharomyces cerevisiae
  1u5t-assembly1_C  TM=9.233E-01  e=3.117E-26  Saccharomyces cerevisiae
  1w7p-assembly1_C  TM=9.143E-01  e=1.303E-26  Saccharomyces cerevisiae
  1u5t-assembly1_D  TM=9.227E-01  e=1.084E-25  Saccharomyces cerevisiae
  1w7p-assembly1_B  TM=9.086E-01  e=2.939E-25  Saccharomyces cerevisiae

Foldseek 3Di:
DDDQDPCLLVQVLQDQDPDPVVNVVSLVVVLVRLLVVCLVVVFFKAWLQQFTDDPVVPPPPPPPPPCPPPVRDRSQADVVNGGGHDSVSSLVSVVVCVVVQQKFFAAPVLHGDDPVRGTMIGGHNDHLQVLQVQVVVLCVVVVPAQHKDWLCCCQDNPSNVPPSNHVPDSSVVVSSNVVCVVVVQKDFDADPVRHTTIMHGD/DQDQDPCLLVQVLQDQDPDPVVNVVSLVVVLVRLLSVCLVVVFFKAWLQQFTDDPVVPPPPPPPPPCPPPPRDRSQADVVNGGGHDSVSSLVSVVVCVVVQQKFFAAPVLHGDDPVRGTMIGGHNDHLQVLQVQVVVLCVVVVPAQHKDWLCCCQDNPSNVPPSNHVPDSSVVVSSNVVCVVVVQKDFDADPVRHTTIMHGD

Radius of gyration: 26.07 Å; Cα contacts (8 Å, |Δi|>4): 581; chains: 2; bounding box: 55×75×71 Å

InterPro domains:
  IPR008570 ESCRT-II complex, Vps25 subunit [PF05871] (7-169)
  IPR008570 ESCRT-II complex, Vps25 subunit [PTHR13149] (3-201)
  IPR014041 ESCRT-II complex, Vps25 subunit, N-terminal winged helix [G3DSA:1.10.10.570] (1-125)
  IPR036388 Winged helix-like DNA-binding domain superfamily [G3DSA:1.10.10.10] (126-202)
  IPR036390 Winged helix DNA-binding domain superfamily [SSF46785] (3-131)
  IPR036390 Winged helix DNA-binding domain superfamily [SSF46785] (126-196)

Solvent-accessible surface area (backbone atoms only — not comparable to full-atom values): 22339 Å² total; per-residue (Å²): 127,82,70,79,57,50,56,78,63,23,63,72,77,39,50,83,50,86,48,65,70,45,27,52,23,46,37,46,28,51,49,49,52,53,45,52,48,26,52,68,69,68,36,51,36,29,35,75,80,34,31,44,46,66,67,80,67,63,66,68,67,73,74,70,74,70,67,71,64,75,69,58,53,34,75,45,50,40,75,92,78,69,43,53,49,50,68,72,51,49,50,51,42,50,50,51,35,38,74,72,48,41,32,44,46,12,26,93,88,54,42,81,37,53,86,91,56,41,49,30,28,41,51,36,79,50,44,51,65,55,45,26,52,52,52,49,48,49,32,62,75,68,67,43,58,71,35,80,43,39,43,60,47,51,19,69,28,80,90,26,66,89,42,90,60,37,68,42,52,54,61,55,48,53,60,26,44,42,61,36,37,75,68,70,32,31,46,77,39,57,50,97,84,68,42,76,48,30,37,31,38,95,129,82,69,78,57,49,54,77,62,23,62,71,75,40,48,83,50,86,49,65,71,47,27,52,23,44,39,45,27,51,50,50,51,53,45,51,50,27,53,68,68,69,35,52,35,29,36,76,81,34,30,45,46,65,68,80,67,64,64,68,68,76,73,72,75,72,70,73,62,76,72,58,53,34,76,44,50,41,73,93,77,68,45,51,48,50,70,73,52,50,52,51,40,49,52,52,36,38,74,70,49,40,33,44,47,12,25,92,87,54,42,80,37,54,85,89,58,41,50,29,29,39,50,38,78,51,43,50,66,55,44,26,52,51,54,49,47,48,31,60,74,69,68,43,58,73,36,81,42,39,42,61,49,52,18,70,28,80,89,26,66,89,42,89,59,39,66,41,52,54,62,56,49,53,61,25,45,41,61,37,36,77,68,69,32,31,48,76,38,59,49,97,83,69,42,76,47,30,36,30,38,97

Sequence (404 aa):
MSALPPVYSFPPLYTRQPNSLTRRQQISTWIDIISQYCKTKKIWYMSVDGTVINDNELDSGSTDNDDSKKISKNLFNNEDIQRSVSQVFIDEIWSQMTKEGKCLPIDQSGRRSSNTTTTRYFILWKSLDSWASLILQWFEDSGKLNQVITLYELSEGDETVNWEFHRMPESLLYYCLKPLCDRNRATMLKDENDKVIAIKVVMSALPPVYSFPPLYTRQPNSLTRRQQISTWIDIISQYCKTKKIWYMSVDGTVINDNELDSGSTDNDDSKKISKNLFNNEDIQRSVSQVFIDEIWSQMTKEGKCLPIDQSGRRSSNTTTTRYFILWKSLDSWASLILQWFEDSGKLNQVITLYELSEGDETVNWEFHRMPESLLYYCLKPLCDRNRATMLKDENDKVIAIKVV

Organism: Saccharomyces cerevisiae (strain ATCC 204508 / S288c) (NCBI:txid559292)

=== Feature glossary ===
Key to the feature types in this record:

pLDDT. pLDDT is the predicted lDDT-Cα score: AlphaFold's confidence that the local environment of each residue (all inter-atomic distances within 15 Å) is correctly placed. It is a per-residue number between 0 and 100, with higher meaning more reliable.

Radius of gyration, Cα contacts, bounding box. The geometric summary reports three shape descriptors. Rg (radius of gyration) measures how spread out the Cα atoms are about their centre of mass; compact globular proteins have small Rg, elongated or unfolded ones large. Cα contacts (<8 Å, |i−j|>4) count long-range residue pairs in spatial proximity — high for tightly packed folds, near zero for rods or random coil. The bounding-box extents give the protein's footprint along x, y, z in Å.

Backbone torsions (φ/ψ). Backbone dihedral angles. Every residue except chain termini has a φ (preceding-C → N → Cα → C) and a ψ (N → Cα → C → next-N). They are reported in degrees following the IUPAC sign convention. Secondary structure is essentially a statement about which (φ, ψ) basin each residue occupies.

Contact-map, Ramachandran, and PAE plots. Plot images: a contact map (which residues are close in 3D, as an N×N binary image), a Ramachandran scatter (backbone torsion angles, revealing secondary-structure composition at a glance), and — for AlphaFold structures — a PAE heatmap (pairwise prediction confidence).

Predicted aligned error. Predicted Aligned Error (PAE) is an AlphaFold confidence matrix: entry (i, j) is the expected error in the position of residue j, in ångströms, when the prediction is superimposed on the true structure at residue i. Low PAE within a block of residues means that block is internally rigid and well-predicted; high PAE between two blocks means their relative placement is uncertain even if each block individually is confident.

Secondary structure (3-state, P-SEA). Three-state secondary structure (P-SEA) collapses the eight DSSP classes into helix (a), strand (b), and coil (c). P-SEA assigns these from Cα geometry alone — distances and angles — without requiring backbone oxygens, so it works on any Cα trace.

Solvent-accessible surface area. Solvent-accessible surface area (SASA) is the area in Å² traced out by the centre of a 1.4 Å probe sphere (a water molecule) rolled over the protein's van der Waals surface (Shrake–Rupley / Lee–Richards construction). Buried residues have near-zero SASA; fully exposed residues can exceed 200 Å². The total SASA scales roughly with the number of surface residues.

Foldseek 3Di. The Foldseek 3Di string encodes local tertiary geometry as a 20-letter alphabet — one character per residue — derived from the relative positions of nearby Cα atoms. Unlike the amino-acid sequence, 3Di is a direct function of the 3D structure, so two proteins with the same fold have similar 3Di strings even at low sequence identity.

B-factor. For experimental (PDB) structures, the B-factor (temperature factor) quantifies the positional spread of each atom in the crystal — a combination of thermal vibration and static disorder — in units of Å². High B-factors mark flexible loops or poorly resolved regions; low B-factors mark the rigid, well-ordered core.

mmCIF coordinates. The mmCIF block holds the 3D Cartesian coordinates of each backbone atom (N, Cα, C, O) in ångströms. mmCIF is the PDB's canonical archive format — a tagged-loop text representation of the atomic model.

InterPro / GO / CATH / organism. Functional annotations link the protein to curated databases. InterPro entries identify conserved domains and families by matching the sequence against member-database signatures (Pfam, PROSITE, CDD, …). Gene Ontology (GO) terms describe molecular function, biological process, and cellular component in a controlled vocabulary. CATH places the structure in a hierarchical fold classification (Class/Architecture/Topology/Homologous-superfamily). The organism is the source species.

Rendered structure images. Structure images are PyMOL renders from six orthogonal camera directions. Cartoon representation draws helices as coils and strands as arrows; sticks shows the backbone as bonds; surface shows the solvent-excluded envelope. Rainbow coloring maps sequence position to hue (blue→red, N→C); chain coloring assigns a distinct color per polypeptide.

Sequence. This is the polypeptide sequence — one letter per residue, N-terminus first. Length ranges from a few dozen residues for small domains to over a thousand for large multi-domain proteins.

Secondary structure (8-state, DSSP). The SS8 string is DSSP's per-residue secondary-structure call. α-helix (H) means an i→i+4 H-bond ladder; β-strand (E) means the residue participates in a β-sheet; 3₁₀ (G) and π (I) are tighter and wider helices; T/S are turns/bends; '-' is loop.

Nearest PDB structures. Structural nearest neighbors (via Foldseek easy-search vs the PDB). Reported per hit: target PDB id, E-value, and alignment TM-score. A TM-score above ~0.5 is the conventional threshold for 'same fold'.